Protein AF-N1UY60-F1 (afdb_monomer)

Nearest PDB structures (foldseek):
  3mgk-assembly1_A  TM=9.074E-01  e=1.948E-15  Clostridium acetobutylicum
  7lav-assembly1_A  TM=8.686E-01  e=1.386E-15  Pseudomonas protegens Pf-5
  7l9q-assembly1_B  TM=8.795E-01  e=3.847E-15  Pseudomonas protegens Pf-5
  3noq-assembly1_A  TM=9.011E-01  e=1.339E-14  Pseudomonas fluorescens
  7la0-assembly1_B  TM=7.320E-01  e=3.245E-15  Pseudomonas protegens Pf-5

Radius of gyration: 32.82 Å; Cα contacts (8 Å, |Δi|>4): 554; chains: 1; bounding box: 86×112×83 Å

Mean predicted aligned error: 18.81 Å

pLDDT: mean 73.3, std 27.6, range [24.67, 98.69]

Secondary structure (DSSP, 8-state):
-EEE--TTB-THHHHHHHHHHHHHHHTT-----EEEESS-EEEEBTTS-EEEEEEETTTS---SEEEE---GGGGSSPPPHHHHHHHHHHHHH-SEEEEETTHHHHHHHTTTTTTSEE---HHHHHHHHHH-TTSEE-TT-SEEEETTEEEE--TTHHHHHHHHHHHHHH-HHHHHHHHHHTT--S---TTS-SS-HHHHSPPPSSHHHHHHHHHHHH-TTS---HHHHHHHTTS-HHHHHHHHHHHHSS-HHHHHHHHHHHHHHHHHHTT--HHHHHHHTT--SHHHHHHH-GGGGSS--------PPPPPPPPP----------------------------------------------------------------SSSSHHHHHHHHHHSSSSSSS----------

Organism: NCBI:txid1246476

Solvent-accessible surface area (backbone atoms only — not comparable to full-atom values): 24589 Å² total; per-residue (Å²): 59,31,38,43,46,48,71,42,23,40,59,44,28,50,52,38,25,48,50,51,46,50,46,40,35,77,72,73,42,97,62,59,79,40,50,28,18,66,79,29,44,71,31,43,25,64,84,74,50,71,49,70,74,24,36,24,52,89,73,59,70,87,34,59,31,36,33,30,36,14,31,77,66,50,76,46,96,72,70,61,64,62,56,53,52,40,51,54,58,54,48,71,70,24,69,30,38,33,19,15,11,40,16,36,43,59,40,44,76,71,52,75,34,58,79,30,60,33,20,21,25,60,92,47,25,65,57,49,34,70,76,40,72,53,32,46,59,45,67,41,21,27,40,33,77,42,90,51,38,34,19,12,22,20,50,70,30,18,33,45,50,36,35,52,52,40,23,75,76,64,35,62,67,54,23,44,52,44,21,58,74,70,73,43,76,69,59,72,55,39,80,36,59,76,63,58,57,79,75,75,37,53,77,54,81,49,70,65,53,39,55,52,52,50,51,43,69,74,44,43,44,56,83,72,46,66,62,51,50,14,58,78,64,75,46,53,55,68,57,49,42,50,47,28,41,76,51,44,72,41,47,62,64,62,50,52,51,42,52,18,47,50,46,23,51,52,34,42,72,74,68,43,52,65,56,57,14,13,40,69,11,43,50,63,35,50,68,54,39,37,70,78,37,71,73,75,78,78,79,81,74,82,81,75,72,77,83,72,82,80,82,78,80,85,80,88,77,90,79,86,86,85,84,88,89,82,83,89,88,88,80,88,88,82,90,85,86,86,90,85,89,83,89,81,87,81,82,90,83,83,90,75,89,84,85,86,86,83,84,84,86,90,87,83,84,82,88,83,84,89,82,89,82,90,80,88,81,90,86,86,83,77,77,70,69,66,62,60,65,59,59,63,61,65,68,73,74,76,80,84,85,89,85,90,89,83,91,83,82,84,135

Structure (mmCIF, N/CA/C/O backbone):
data_AF-N1UY60-F1
#
_entry.id   AF-N1UY60-F1
#
loop_
_atom_site.group_PDB
_atom_site.id
_atom_site.type_symbol
_atom_site.label_atom_id
_atom_site.label_alt_id
_atom_site.label_comp_id
_atom_site.label_asym_id
_atom_site.label_entity_id
_atom_site.label_seq_id
_atom_site.pdbx_PDB_ins_code
_atom_site.Cartn_x
_atom_site.Cartn_y
_atom_site.Cartn_z
_atom_site.occupancy
_atom_site.B_iso_or_equiv
_atom_site.auth_seq_id
_atom_site.auth_comp_id
_atom_site.auth_asym_id
_atom_site.auth_atom_id
_atom_site.pdbx_PDB_model_num
ATOM 1 N N . MET A 1 1 ? 11.165 -5.999 -11.778 1.00 94.94 1 MET A N 1
ATOM 2 C CA . MET A 1 1 ? 9.969 -5.299 -11.246 1.00 94.94 1 MET A CA 1
ATOM 3 C C . MET A 1 1 ? 10.269 -3.811 -11.263 1.00 94.94 1 MET A C 1
ATOM 5 O O . MET A 1 1 ? 11.367 -3.455 -10.868 1.00 94.94 1 MET A O 1
ATOM 9 N N . GLY A 1 2 ? 9.358 -2.960 -11.733 1.00 97.06 2 GLY A N 1
ATOM 10 C CA . GLY A 1 2 ? 9.577 -1.511 -11.767 1.00 97.06 2 GLY A CA 1
ATOM 11 C C . GLY A 1 2 ? 8.681 -0.764 -10.786 1.00 97.06 2 GLY A C 1
ATOM 12 O O . GLY A 1 2 ? 7.469 -0.971 -10.798 1.00 97.06 2 GLY A O 1
ATOM 13 N N . PHE A 1 3 ? 9.271 0.108 -9.972 1.00 98.19 3 PHE A N 1
ATOM 14 C CA . PHE A 1 3 ? 8.559 1.059 -9.121 1.00 98.19 3 PHE A CA 1
ATOM 15 C C . PHE A 1 3 ? 8.470 2.396 -9.842 1.00 98.19 3 PHE A C 1
ATOM 17 O O . PHE A 1 3 ? 9.498 3.017 -10.106 1.00 98.19 3 PHE A O 1
ATOM 24 N N . VAL A 1 4 ? 7.255 2.833 -10.161 1.00 98.50 4 VAL A N 1
ATOM 25 C CA . VAL A 1 4 ? 7.025 4.145 -10.761 1.00 98.50 4 VAL A CA 1
ATOM 26 C C . VAL A 1 4 ? 7.094 5.196 -9.663 1.00 98.50 4 VAL A C 1
ATOM 28 O O . VAL A 1 4 ? 6.257 5.221 -8.758 1.00 98.50 4 VAL A O 1
ATOM 31 N N . VAL A 1 5 ? 8.103 6.054 -9.765 1.00 98.31 5 VAL A N 1
ATOM 32 C CA . VAL A 1 5 ? 8.422 7.126 -8.826 1.00 98.31 5 VAL A CA 1
ATOM 33 C C . VAL A 1 5 ? 8.457 8.470 -9.543 1.00 98.31 5 VAL A C 1
ATOM 35 O O . VAL A 1 5 ? 8.678 8.564 -10.747 1.00 98.31 5 VAL A O 1
ATOM 38 N N . PHE A 1 6 ? 8.214 9.528 -8.787 1.00 97.62 6 PHE A N 1
ATOM 39 C CA . PHE A 1 6 ? 8.065 10.891 -9.284 1.00 97.62 6 PHE A CA 1
ATOM 40 C C . PHE A 1 6 ? 8.261 11.859 -8.11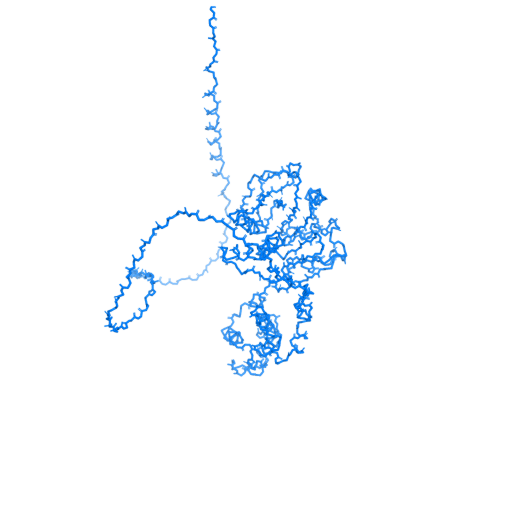5 1.00 97.62 6 PHE A C 1
ATOM 42 O O . PHE A 1 6 ? 8.152 11.450 -6.956 1.00 97.62 6 PHE A O 1
ATOM 49 N N . ASP A 1 7 ? 8.532 13.136 -8.381 1.00 96.50 7 ASP A N 1
ATOM 50 C CA . ASP A 1 7 ? 8.781 14.109 -7.305 1.00 96.50 7 ASP A CA 1
ATOM 51 C C . ASP A 1 7 ? 7.633 14.137 -6.303 1.00 96.50 7 ASP A C 1
ATOM 53 O O . ASP A 1 7 ? 6.489 14.040 -6.702 1.00 96.50 7 ASP A O 1
ATOM 57 N N . GLY A 1 8 ? 7.891 14.211 -5.004 1.00 95.31 8 GLY A N 1
ATOM 58 C CA . GLY A 1 8 ? 6.886 14.099 -3.947 1.00 95.31 8 GLY A CA 1
ATOM 59 C C . GLY A 1 8 ? 6.384 12.677 -3.666 1.00 95.31 8 GLY A C 1
ATOM 60 O O . GLY A 1 8 ? 5.436 12.536 -2.893 1.00 95.31 8 GLY A O 1
ATOM 61 N N . VAL A 1 9 ? 6.975 11.630 -4.259 1.00 97.56 9 VAL A N 1
ATOM 62 C CA . VAL A 1 9 ? 6.662 10.229 -3.917 1.00 97.56 9 VAL A CA 1
ATOM 63 C C . VAL A 1 9 ? 6.872 9.963 -2.424 1.00 97.56 9 VAL A C 1
ATOM 65 O O . VAL A 1 9 ? 7.797 10.488 -1.797 1.00 97.56 9 VAL A O 1
ATOM 68 N N . THR A 1 10 ? 6.014 9.129 -1.842 1.00 96.69 10 THR A N 1
ATOM 69 C CA . THR A 1 10 ? 6.166 8.649 -0.467 1.00 96.69 10 THR A CA 1
ATOM 70 C C . THR A 1 10 ? 7.286 7.614 -0.423 1.00 96.69 10 THR A C 1
ATOM 72 O O . THR A 1 10 ? 7.148 6.529 -0.977 1.00 96.69 10 THR A O 1
ATOM 75 N N . MET A 1 11 ? 8.397 7.930 0.252 1.00 96.56 11 MET A N 1
ATOM 76 C CA . MET A 1 11 ? 9.599 7.078 0.282 1.00 96.56 11 MET A CA 1
ATOM 77 C C . MET A 1 11 ? 9.295 5.632 0.696 1.00 96.56 11 MET A C 1
ATOM 79 O O . MET A 1 11 ? 9.779 4.694 0.069 1.00 96.56 11 MET A O 1
ATOM 83 N N . LEU A 1 12 ? 8.462 5.444 1.723 1.00 96.12 12 LEU A N 1
ATOM 84 C CA . LEU A 1 12 ? 8.201 4.117 2.279 1.00 96.12 12 LEU A CA 1
ATOM 85 C C . LEU A 1 12 ? 7.362 3.220 1.353 1.00 96.12 12 LEU A C 1
ATOM 87 O O . LEU A 1 12 ? 7.516 2.002 1.395 1.00 96.12 12 LEU A O 1
ATOM 91 N N . ASP A 1 13 ? 6.573 3.814 0.450 1.00 96.75 13 ASP A N 1
ATOM 92 C CA . ASP A 1 13 ? 5.859 3.085 -0.609 1.00 96.75 13 ASP A CA 1
ATOM 93 C C . ASP A 1 13 ? 6.814 2.472 -1.645 1.00 96.75 13 ASP A C 1
ATOM 95 O O . ASP A 1 13 ? 6.398 1.639 -2.449 1.00 96.75 13 ASP A O 1
ATOM 99 N N . VAL A 1 14 ? 8.078 2.905 -1.651 1.00 97.00 14 VAL A N 1
ATOM 100 C CA . VAL A 1 14 ? 9.142 2.413 -2.531 1.00 97.00 14 VAL A CA 1
ATOM 101 C C . VAL A 1 14 ? 10.104 1.537 -1.736 1.00 97.00 14 VAL A C 1
ATOM 103 O O . VAL A 1 14 ? 10.318 0.375 -2.074 1.00 97.00 14 VAL A O 1
ATOM 106 N N . SER A 1 15 ? 10.673 2.077 -0.656 1.00 96.50 15 SER A N 1
ATOM 107 C CA . SER A 1 15 ? 11.747 1.420 0.090 1.00 96.50 15 SER A CA 1
ATOM 108 C C . SER A 1 15 ? 11.270 0.196 0.865 1.00 96.50 15 SER A C 1
ATOM 110 O O . SER A 1 15 ? 12.015 -0.769 0.960 1.00 96.50 15 SER A O 1
ATOM 112 N N . GLY A 1 16 ? 10.036 0.199 1.382 1.00 95.81 16 GLY A N 1
ATOM 113 C CA . GLY A 1 16 ? 9.466 -0.953 2.087 1.00 95.81 16 GLY A CA 1
ATOM 114 C C . GLY A 1 16 ? 9.363 -2.189 1.184 1.00 95.81 16 GLY A C 1
ATOM 115 O O . GLY A 1 16 ? 10.004 -3.201 1.469 1.00 95.81 16 GLY A O 1
ATOM 116 N N . PRO A 1 17 ? 8.618 -2.116 0.065 1.00 96.25 17 PRO A N 1
ATOM 117 C CA . PRO A 1 17 ? 8.619 -3.173 -0.943 1.00 96.25 17 PRO A CA 1
ATOM 118 C C . PRO A 1 17 ? 10.019 -3.505 -1.474 1.00 96.25 17 PRO A C 1
ATOM 120 O O . PRO A 1 17 ? 10.339 -4.675 -1.659 1.00 96.25 17 PRO A O 1
ATOM 123 N N . GLY A 1 18 ? 10.851 -2.487 -1.720 1.00 96.62 18 GLY A N 1
ATOM 124 C CA . GLY A 1 18 ? 12.211 -2.663 -2.229 1.00 96.62 18 GLY A CA 1
ATOM 125 C C . GLY A 1 18 ? 13.071 -3.542 -1.322 1.00 96.62 18 GLY A C 1
ATOM 126 O O . GLY A 1 18 ? 13.758 -4.431 -1.819 1.00 96.62 18 GLY A O 1
ATOM 127 N N . GLU A 1 19 ? 12.969 -3.358 -0.006 1.00 97.06 19 GLU A N 1
ATOM 128 C CA . GLU A 1 19 ? 13.699 -4.159 0.975 1.00 97.06 19 GLU A CA 1
ATOM 129 C C . GLU A 1 19 ? 13.220 -5.621 0.996 1.00 97.06 19 GLU A C 1
ATOM 131 O O . GLU A 1 19 ? 14.035 -6.539 1.017 1.00 97.06 19 GLU A O 1
ATOM 136 N N . VAL A 1 20 ? 11.911 -5.872 0.874 1.00 97.12 20 VAL A N 1
ATOM 137 C CA . VAL A 1 20 ? 11.375 -7.243 0.743 1.00 97.12 20 VAL A CA 1
ATOM 138 C C . VAL A 1 20 ? 11.960 -7.956 -0.478 1.00 97.12 20 VAL A C 1
ATOM 140 O O . VAL A 1 20 ? 12.365 -9.116 -0.394 1.00 97.12 20 VAL A O 1
ATOM 143 N N . LEU A 1 21 ? 12.028 -7.263 -1.617 1.00 97.12 21 LEU A N 1
ATOM 144 C CA . LEU A 1 21 ? 12.599 -7.829 -2.839 1.00 97.12 21 LEU A CA 1
ATOM 145 C C . LEU A 1 21 ? 14.109 -8.039 -2.714 1.00 97.12 21 LEU A C 1
ATOM 147 O O . LEU A 1 21 ? 14.617 -9.034 -3.224 1.00 97.12 21 LEU A O 1
ATOM 151 N N . HIS A 1 22 ? 14.822 -7.146 -2.025 1.00 96.31 22 HIS A N 1
ATOM 152 C CA . HIS A 1 22 ? 16.244 -7.324 -1.740 1.00 96.31 22 HIS A CA 1
ATOM 153 C C . HIS A 1 22 ? 16.497 -8.605 -0.934 1.00 96.31 22 HIS A C 1
ATOM 155 O O . HIS A 1 22 ? 17.336 -9.415 -1.324 1.00 96.31 22 HIS A O 1
ATOM 161 N N . GLN A 1 23 ? 15.712 -8.851 0.116 1.00 97.31 23 GLN A N 1
ATOM 162 C CA . GLN A 1 23 ? 15.804 -10.090 0.892 1.00 97.31 23 GLN A CA 1
ATOM 163 C C . GLN A 1 23 ? 15.478 -11.336 0.060 1.00 97.31 23 GLN A C 1
ATOM 165 O O . GLN A 1 23 ? 16.134 -12.366 0.201 1.00 97.31 23 GLN A O 1
ATOM 170 N N . ALA A 1 24 ? 14.514 -11.249 -0.862 1.00 96.44 24 ALA A N 1
ATOM 171 C CA . ALA A 1 24 ? 14.245 -12.340 -1.795 1.00 96.44 24 ALA A CA 1
ATOM 172 C C . ALA A 1 24 ? 15.456 -12.643 -2.699 1.00 96.44 24 ALA A C 1
ATOM 174 O O . ALA A 1 24 ? 15.754 -13.814 -2.937 1.00 96.44 24 ALA A O 1
ATOM 175 N N . VAL A 1 25 ? 16.191 -11.616 -3.145 1.00 96.50 25 VAL A N 1
ATOM 176 C CA . VAL A 1 25 ? 17.450 -11.792 -3.893 1.00 96.50 25 VAL A CA 1
ATOM 177 C C . VAL A 1 25 ? 18.516 -12.475 -3.042 1.00 96.50 25 VAL A C 1
ATOM 179 O O . VAL A 1 25 ? 19.152 -13.418 -3.510 1.00 96.50 25 VAL A O 1
ATOM 182 N N . LEU A 1 26 ? 18.688 -12.057 -1.785 1.00 94.94 26 LEU A N 1
ATOM 183 C CA . LEU A 1 26 ? 19.628 -12.702 -0.859 1.00 94.94 26 LEU A CA 1
ATOM 184 C C . LEU A 1 26 ? 19.266 -14.172 -0.587 1.00 94.94 26 LEU A C 1
ATOM 186 O O . LEU A 1 26 ? 20.154 -15.000 -0.399 1.00 94.94 26 LEU A O 1
ATOM 190 N N . ALA A 1 27 ? 17.977 -14.512 -0.640 1.00 92.94 27 ALA A N 1
ATOM 191 C CA . ALA A 1 27 ? 17.474 -15.882 -0.548 1.00 92.94 27 ALA A CA 1
ATOM 192 C C . ALA A 1 27 ? 17.614 -16.697 -1.856 1.00 92.94 27 ALA A C 1
ATOM 194 O O . ALA A 1 27 ? 17.165 -17.842 -1.909 1.00 92.94 27 ALA A O 1
ATOM 195 N N . GLY A 1 28 ? 18.237 -16.140 -2.902 1.00 94.56 28 GLY A N 1
ATOM 196 C CA . GLY A 1 28 ? 18.526 -16.830 -4.163 1.00 94.56 28 GLY A CA 1
ATOM 197 C C . GLY A 1 28 ? 17.453 -16.688 -5.247 1.00 94.56 28 GLY A C 1
ATOM 198 O O . GLY A 1 28 ? 17.522 -17.393 -6.255 1.00 94.56 28 GLY A O 1
ATOM 199 N N . HIS A 1 29 ? 16.476 -15.792 -5.077 1.00 95.25 29 HIS A N 1
ATOM 200 C CA . HIS A 1 29 ? 15.403 -15.573 -6.054 1.00 95.25 29 HIS A CA 1
ATOM 201 C C . HIS A 1 29 ? 15.709 -14.419 -7.011 1.00 95.25 29 HIS A C 1
ATOM 203 O O . HIS A 1 29 ? 16.374 -13.442 -6.670 1.00 95.25 29 HIS A O 1
ATOM 209 N N . LEU A 1 30 ? 15.202 -14.508 -8.240 1.00 91.81 30 LEU A N 1
ATOM 210 C CA . LEU A 1 30 ? 15.500 -13.535 -9.291 1.00 91.81 30 LEU A CA 1
ATOM 211 C C . LEU A 1 30 ? 14.532 -12.346 -9.255 1.00 91.81 30 LEU A C 1
ATOM 213 O O . LEU A 1 30 ? 13.544 -12.306 -9.987 1.00 91.81 30 LEU A O 1
ATOM 217 N N . TYR A 1 31 ? 14.868 -11.333 -8.454 1.00 94.50 31 TYR A N 1
ATOM 218 C CA . TYR A 1 31 ? 14.261 -10.006 -8.542 1.00 94.50 31 TYR A CA 1
ATOM 219 C C . TYR A 1 31 ? 15.275 -8.956 -8.997 1.00 94.50 31 TYR A C 1
ATOM 221 O O . TYR A 1 31 ? 16.346 -8.800 -8.424 1.00 94.50 31 TYR A O 1
ATOM 229 N N . ALA A 1 32 ? 14.887 -8.174 -10.004 1.00 93.00 32 ALA A N 1
ATOM 230 C CA . ALA A 1 32 ? 15.588 -6.962 -10.420 1.00 93.00 32 ALA A CA 1
ATOM 231 C C . ALA A 1 32 ? 14.654 -5.759 -10.202 1.00 93.00 32 ALA A C 1
ATOM 233 O O . ALA A 1 32 ? 13.855 -5.439 -11.096 1.00 93.00 32 ALA A O 1
ATOM 234 N N . PRO A 1 33 ? 14.621 -5.168 -8.992 1.00 93.12 33 PRO A N 1
ATOM 235 C CA . PRO A 1 33 ? 13.866 -3.948 -8.744 1.00 93.12 33 PRO A CA 1
ATOM 236 C C . PRO A 1 33 ? 14.535 -2.767 -9.459 1.00 93.12 33 PRO A C 1
ATOM 238 O O . PRO A 1 33 ? 15.736 -2.552 -9.328 1.00 93.12 33 PRO A O 1
ATOM 241 N N . VAL A 1 34 ? 13.752 -1.997 -10.210 1.00 96.19 34 VAL A N 1
ATOM 242 C CA . VAL A 1 34 ? 14.201 -0.786 -10.910 1.00 96.19 34 VAL A CA 1
ATOM 243 C C . VAL A 1 34 ? 13.304 0.372 -10.497 1.00 96.19 34 VAL A C 1
ATOM 245 O O . VAL A 1 34 ? 12.082 0.227 -10.451 1.00 96.19 34 VAL A O 1
ATOM 248 N N . LEU A 1 35 ? 13.899 1.525 -10.197 1.00 98.06 35 LEU A N 1
ATOM 249 C CA . LEU A 1 35 ? 13.156 2.765 -9.993 1.00 98.06 35 LEU A CA 1
ATOM 250 C C . LEU A 1 35 ? 12.964 3.436 -11.346 1.00 98.06 35 LEU A C 1
ATOM 252 O O . LEU A 1 35 ? 13.945 3.755 -12.016 1.00 98.06 35 LEU A O 1
ATOM 256 N N . VAL A 1 36 ? 11.715 3.643 -11.741 1.00 98.38 36 VAL A N 1
ATOM 257 C CA . VAL A 1 36 ? 11.358 4.228 -13.030 1.00 98.38 36 VAL A CA 1
ATOM 258 C C . VAL A 1 36 ? 10.668 5.556 -12.787 1.00 98.38 36 VAL A C 1
ATOM 260 O O . VAL A 1 36 ? 9.682 5.610 -12.059 1.00 98.38 36 VAL A O 1
ATOM 263 N N . SER A 1 37 ? 11.164 6.623 -13.394 1.00 98.00 37 SER A N 1
ATOM 264 C CA . SER A 1 37 ? 10.501 7.927 -13.386 1.00 98.00 37 SER A CA 1
ATOM 265 C C . SER A 1 37 ? 10.220 8.375 -14.818 1.00 98.00 37 SER A C 1
ATOM 267 O O . SER A 1 37 ? 10.806 7.818 -15.752 1.00 98.00 37 SER A O 1
ATOM 269 N N . PRO A 1 38 ? 9.336 9.365 -15.036 1.00 96.81 38 PRO A N 1
ATOM 270 C CA . PRO A 1 38 ? 9.019 9.806 -16.390 1.00 96.81 38 PRO A CA 1
ATOM 271 C C . PRO A 1 38 ? 10.254 10.183 -17.221 1.00 96.81 38 PRO A C 1
ATOM 273 O O . PRO A 1 38 ? 10.368 9.779 -18.376 1.00 96.81 38 PRO A O 1
ATOM 276 N N . ARG A 1 39 ? 11.222 10.878 -16.607 1.00 95.38 39 ARG A N 1
ATOM 277 C CA . ARG A 1 39 ? 12.416 11.420 -17.285 1.00 95.38 39 ARG A CA 1
ATOM 278 C C . ARG A 1 39 ? 13.750 10.826 -16.823 1.00 95.38 39 ARG A C 1
ATOM 280 O O . ARG A 1 39 ? 14.793 11.215 -17.340 1.00 95.38 39 ARG A O 1
ATOM 287 N N . GLY A 1 40 ? 13.743 9.900 -15.867 1.00 96.38 40 GLY A N 1
ATOM 288 C CA . GLY A 1 40 ? 14.959 9.399 -15.228 1.00 96.38 40 GLY A CA 1
ATOM 289 C C . GLY A 1 40 ? 15.610 10.432 -14.299 1.00 96.38 40 GLY A C 1
ATOM 290 O O . GLY A 1 40 ? 15.061 11.498 -14.023 1.00 96.38 40 GLY A O 1
ATOM 291 N N . GLY A 1 41 ? 16.801 10.114 -13.791 1.00 96.69 41 GLY A N 1
ATOM 292 C CA . GLY A 1 41 ? 17.567 11.013 -12.926 1.00 96.69 41 GLY A CA 1
ATOM 293 C C . GLY A 1 41 ? 17.124 10.970 -11.463 1.00 96.69 41 GLY A C 1
ATOM 294 O O . GLY A 1 41 ? 16.792 9.907 -10.937 1.00 96.69 41 GLY A O 1
ATOM 295 N N . ASN A 1 42 ? 17.180 12.110 -10.778 1.00 97.81 42 ASN A N 1
ATOM 296 C CA . ASN A 1 42 ? 16.900 12.188 -9.345 1.00 97.81 42 ASN A CA 1
ATOM 297 C C . ASN A 1 42 ? 15.439 12.555 -9.091 1.00 97.81 42 ASN A C 1
ATOM 299 O O . ASN A 1 42 ? 14.911 13.453 -9.734 1.00 97.81 42 ASN A O 1
ATOM 303 N N . VAL A 1 43 ? 14.832 11.901 -8.105 1.00 97.75 43 VAL A N 1
ATOM 304 C CA . VAL A 1 43 ? 13.461 12.158 -7.660 1.00 97.75 43 VAL A CA 1
ATOM 305 C C . VAL A 1 43 ? 13.481 12.592 -6.199 1.00 97.75 43 VAL A C 1
ATOM 307 O O . VAL A 1 43 ? 13.988 11.868 -5.338 1.00 97.75 43 VAL A O 1
ATOM 310 N N . ALA A 1 44 ? 12.923 13.764 -5.905 1.00 97.56 44 ALA A N 1
ATOM 311 C CA . ALA A 1 44 ? 12.764 14.232 -4.532 1.00 97.56 44 ALA A CA 1
ATOM 312 C C . ALA A 1 44 ? 11.543 13.559 -3.892 1.00 97.56 44 ALA A C 1
ATOM 314 O O . ALA A 1 44 ? 10.456 13.580 -4.457 1.00 97.56 44 ALA A O 1
ATOM 315 N N . THR A 1 45 ? 11.674 12.966 -2.708 1.00 97.44 45 THR A N 1
ATOM 316 C CA . THR A 1 45 ? 10.536 12.378 -1.985 1.00 97.44 45 THR A CA 1
ATOM 317 C C . THR A 1 45 ? 9.804 13.430 -1.156 1.00 97.44 45 THR A C 1
ATOM 319 O O . THR A 1 45 ? 10.340 14.497 -0.849 1.00 97.44 45 THR A O 1
ATOM 322 N N . SER A 1 46 ? 8.585 13.121 -0.708 1.00 93.56 46 SER A N 1
ATOM 323 C CA . SER A 1 46 ? 7.821 14.005 0.187 1.00 93.56 46 SER A CA 1
ATOM 324 C C . SER A 1 46 ? 8.498 14.257 1.542 1.00 93.56 46 SER A C 1
ATOM 326 O O . SER A 1 46 ? 8.131 15.197 2.240 1.00 93.56 46 SER A O 1
ATOM 328 N N . SER A 1 47 ? 9.466 13.421 1.936 1.00 92.06 47 SER A N 1
ATOM 329 C CA . SER A 1 47 ? 10.238 13.571 3.175 1.00 92.06 47 SER A CA 1
ATOM 330 C C . SER A 1 47 ? 11.570 14.305 2.975 1.00 92.06 47 SER A C 1
ATOM 332 O O . SER A 1 47 ? 12.370 14.362 3.905 1.00 92.06 47 SER A O 1
ATOM 334 N N . GLY A 1 48 ? 11.841 14.820 1.771 1.00 90.81 48 GLY A N 1
ATOM 335 C CA . GLY A 1 48 ? 13.069 15.549 1.437 1.00 90.81 48 GLY A CA 1
ATOM 336 C C . GLY A 1 48 ? 14.292 14.670 1.148 1.00 90.81 48 GLY A C 1
ATOM 337 O O . GLY A 1 48 ? 15.364 15.204 0.875 1.00 90.81 48 GLY A O 1
ATOM 338 N N . LEU A 1 49 ? 14.153 13.339 1.183 1.00 96.75 49 LEU A N 1
ATOM 339 C CA . LEU A 1 49 ? 15.201 12.425 0.716 1.00 96.75 49 LEU A CA 1
ATOM 340 C C . LEU A 1 49 ? 15.189 12.367 -0.814 1.00 96.75 49 LEU A C 1
ATOM 342 O O . LEU A 1 49 ? 14.164 12.614 -1.442 1.00 96.75 49 LEU A O 1
ATOM 346 N N . VAL A 1 50 ? 16.321 12.015 -1.418 1.00 97.75 50 VAL A N 1
ATOM 347 C CA . VAL A 1 50 ? 16.441 11.916 -2.877 1.00 97.75 50 VAL A CA 1
ATOM 348 C C . VAL A 1 50 ? 16.645 10.463 -3.279 1.00 97.75 50 VAL A C 1
ATOM 350 O O . VAL A 1 50 ? 17.584 9.812 -2.825 1.00 97.75 50 VAL A O 1
ATOM 353 N N . LEU A 1 51 ? 15.778 9.976 -4.163 1.00 97.12 51 LEU A N 1
ATOM 354 C CA . LEU A 1 51 ? 15.982 8.738 -4.904 1.00 97.12 51 LEU A CA 1
ATOM 355 C C . LEU A 1 51 ? 16.843 9.062 -6.123 1.00 97.12 51 LEU A C 1
ATOM 357 O O . LEU A 1 51 ? 16.387 9.723 -7.056 1.00 97.12 51 LEU A O 1
ATOM 361 N N . ALA A 1 52 ? 18.105 8.647 -6.087 1.00 96.44 52 ALA A N 1
ATOM 362 C CA . ALA A 1 52 ? 19.055 8.935 -7.152 1.00 96.44 52 ALA A CA 1
ATOM 363 C C . ALA A 1 52 ? 19.026 7.868 -8.255 1.00 96.44 52 ALA A C 1
ATOM 365 O O . ALA A 1 52 ? 18.759 6.697 -7.988 1.00 96.44 52 ALA A O 1
ATOM 366 N N . GLY A 1 53 ? 19.358 8.272 -9.483 1.00 94.25 53 GLY A N 1
ATOM 367 C CA . GLY A 1 53 ? 19.621 7.335 -10.583 1.00 94.25 53 GLY A CA 1
ATOM 368 C C . GLY A 1 53 ? 18.403 6.536 -11.054 1.00 94.25 53 GLY A C 1
ATOM 369 O O . GLY A 1 53 ? 18.541 5.379 -11.444 1.00 94.25 53 GLY A O 1
ATOM 370 N N . THR A 1 54 ? 17.210 7.128 -11.016 1.00 97.88 54 THR A N 1
ATOM 371 C CA . THR A 1 54 ? 16.016 6.511 -11.603 1.00 97.88 54 THR A CA 1
ATOM 372 C C . THR A 1 54 ? 16.180 6.362 -13.117 1.00 97.88 54 THR A C 1
ATOM 374 O O . THR A 1 54 ? 16.789 7.202 -13.785 1.00 97.88 54 THR A O 1
ATOM 377 N N . THR A 1 55 ? 15.648 5.274 -13.662 1.00 97.94 55 THR A N 1
ATOM 378 C CA . THR A 1 55 ? 15.627 5.002 -15.102 1.00 97.94 55 THR A CA 1
ATOM 379 C C . THR A 1 55 ? 14.455 5.745 -15.735 1.00 97.94 55 THR A C 1
ATOM 381 O O . THR A 1 55 ? 13.363 5.766 -15.163 1.00 97.94 55 THR A O 1
ATOM 384 N N . ALA A 1 56 ? 14.659 6.366 -16.897 1.00 97.44 56 ALA A N 1
ATOM 385 C CA . ALA A 1 56 ? 13.555 6.973 -17.630 1.00 97.44 56 ALA A CA 1
ATOM 386 C C . ALA A 1 56 ? 12.589 5.890 -18.124 1.00 97.44 56 ALA A C 1
ATOM 388 O O . ALA A 1 56 ? 13.005 4.787 -18.477 1.00 97.44 56 ALA A O 1
ATOM 389 N N . ALA A 1 57 ? 11.294 6.195 -18.182 1.00 94.62 57 ALA A N 1
ATOM 390 C CA . ALA A 1 57 ? 10.277 5.232 -18.602 1.00 94.62 57 ALA A CA 1
ATO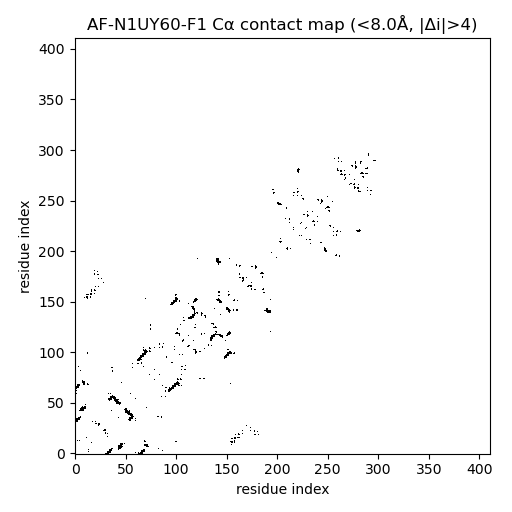M 391 C C . ALA A 1 57 ? 10.545 4.632 -19.993 1.00 94.62 57 ALA A C 1
ATOM 393 O O . ALA A 1 57 ? 10.297 3.446 -20.205 1.00 94.62 57 ALA A O 1
ATOM 394 N N . ALA A 1 58 ? 11.099 5.432 -20.908 1.00 93.69 58 ALA A N 1
ATOM 395 C CA . ALA A 1 58 ? 11.493 4.996 -22.247 1.00 93.69 58 ALA A CA 1
ATOM 396 C C . ALA A 1 58 ? 12.630 3.954 -22.241 1.00 93.69 58 ALA A C 1
ATOM 398 O O . ALA A 1 58 ? 12.681 3.102 -23.125 1.00 93.69 58 ALA A O 1
ATOM 399 N N . ASP A 1 59 ? 13.490 3.981 -21.220 1.00 96.06 59 ASP A N 1
ATOM 400 C CA . ASP A 1 59 ? 14.682 3.134 -21.110 1.00 96.06 59 ASP A CA 1
ATOM 401 C C . ASP A 1 59 ? 14.467 1.920 -20.189 1.00 96.06 59 ASP A C 1
ATOM 403 O O . ASP A 1 59 ? 15.315 1.033 -20.107 1.00 96.06 59 ASP A O 1
ATOM 407 N N . ALA A 1 60 ? 13.330 1.851 -19.488 1.00 92.50 60 ALA A N 1
ATOM 408 C CA . ALA A 1 60 ? 13.053 0.823 -18.481 1.00 92.50 60 ALA A CA 1
ATOM 409 C C . ALA A 1 60 ? 12.868 -0.594 -19.062 1.00 92.50 60 ALA A C 1
ATOM 411 O O . ALA A 1 60 ? 12.881 -1.576 -18.315 1.00 92.50 60 ALA A O 1
ATOM 412 N N . GLY A 1 61 ? 12.686 -0.713 -20.381 1.00 90.81 61 GLY A N 1
ATOM 413 C CA . GLY A 1 61 ? 12.436 -1.983 -21.057 1.00 90.81 61 GLY A CA 1
ATOM 414 C C . GLY A 1 61 ? 11.135 -2.659 -20.604 1.00 90.81 61 GLY A C 1
ATOM 415 O O . GLY A 1 61 ? 10.200 -2.023 -20.113 1.00 90.81 61 GLY A O 1
ATOM 416 N N . ARG A 1 62 ? 11.046 -3.982 -20.792 1.00 91.75 62 ARG A N 1
ATOM 417 C CA . ARG A 1 62 ? 9.864 -4.757 -20.391 1.00 91.75 62 ARG A CA 1
ATOM 418 C C . ARG A 1 62 ? 9.914 -5.081 -18.898 1.00 91.75 62 ARG A C 1
ATOM 420 O O . ARG A 1 62 ? 10.851 -5.717 -18.426 1.00 91.75 62 ARG A O 1
ATOM 427 N N . LEU A 1 63 ? 8.852 -4.727 -18.176 1.00 96.31 63 LEU A N 1
ATOM 428 C CA . LEU A 1 63 ? 8.703 -5.002 -16.747 1.00 96.31 63 LEU A CA 1
ATOM 429 C C . LEU A 1 63 ? 7.633 -6.070 -16.510 1.00 96.31 63 LEU A C 1
ATOM 431 O O . LEU A 1 63 ? 6.486 -5.890 -16.901 1.00 96.31 63 LEU A O 1
ATOM 435 N N . ASP A 1 64 ? 7.950 -7.153 -15.798 1.00 96.25 64 ASP A N 1
ATOM 436 C CA . ASP A 1 64 ? 6.935 -8.167 -15.460 1.00 96.25 64 ASP A CA 1
ATOM 437 C C . ASP A 1 64 ? 5.917 -7.676 -14.428 1.00 96.25 64 ASP A C 1
ATOM 439 O O . ASP A 1 64 ? 4.768 -8.119 -14.397 1.00 96.25 64 ASP A O 1
ATOM 443 N N . THR A 1 65 ? 6.324 -6.772 -13.543 1.00 97.69 65 THR A N 1
ATOM 444 C CA . THR A 1 65 ? 5.433 -6.144 -12.567 1.00 97.69 65 THR A CA 1
ATOM 445 C C . THR A 1 65 ? 5.765 -4.669 -12.462 1.00 97.69 65 THR A C 1
ATOM 447 O O . THR A 1 65 ? 6.934 -4.319 -12.290 1.00 97.69 65 THR A O 1
ATOM 450 N N . VAL A 1 66 ? 4.735 -3.837 -12.584 1.00 98.56 66 VAL A N 1
ATOM 451 C CA . VAL A 1 66 ? 4.792 -2.380 -12.424 1.00 98.56 66 VAL A CA 1
ATOM 452 C C . VAL A 1 66 ? 4.077 -2.029 -11.132 1.00 98.56 66 VAL A C 1
ATOM 454 O O . VAL A 1 66 ? 2.945 -2.461 -10.943 1.00 98.56 66 VAL A O 1
ATOM 457 N N . VAL A 1 67 ? 4.718 -1.264 -10.256 1.00 98.50 67 VAL A N 1
ATOM 458 C CA . VAL A 1 67 ? 4.150 -0.805 -8.986 1.00 98.50 67 VAL A CA 1
ATOM 459 C C . VAL A 1 67 ? 4.096 0.716 -9.006 1.00 98.50 67 VAL A C 1
ATOM 461 O O . VAL A 1 67 ? 5.135 1.361 -9.089 1.00 98.50 67 VAL A O 1
ATOM 464 N N . VAL A 1 68 ? 2.902 1.298 -8.936 1.00 98.62 68 VAL A N 1
ATOM 465 C CA . VAL A 1 68 ? 2.721 2.752 -8.844 1.00 98.62 68 VAL A CA 1
ATOM 466 C C . VAL A 1 68 ? 2.730 3.167 -7.378 1.00 98.62 68 VAL A C 1
ATOM 468 O O . VAL A 1 68 ? 1.833 2.790 -6.617 1.00 98.62 68 VAL A O 1
ATOM 471 N N . SER A 1 69 ? 3.747 3.924 -6.975 1.00 98.25 69 SER A N 1
ATOM 472 C CA . SER A 1 69 ? 3.885 4.418 -5.604 1.00 98.25 69 SER A CA 1
ATOM 473 C C . SER A 1 69 ? 2.958 5.604 -5.328 1.00 98.25 69 SER A C 1
ATOM 475 O O . SER A 1 69 ? 2.522 6.300 -6.246 1.00 98.25 69 SER A O 1
ATOM 477 N N . GLY A 1 70 ? 2.630 5.835 -4.057 1.00 97.19 70 GLY A N 1
ATOM 478 C CA . GLY A 1 70 ? 1.755 6.921 -3.646 1.00 97.19 70 GLY A CA 1
ATOM 479 C C . GLY A 1 70 ? 2.464 8.252 -3.417 1.00 97.19 70 GLY A C 1
ATOM 480 O O . GLY A 1 70 ? 3.677 8.341 -3.223 1.00 97.19 70 GLY A O 1
ATOM 481 N N . ALA A 1 71 ? 1.657 9.306 -3.382 1.00 95.19 71 ALA A N 1
ATOM 482 C CA . ALA A 1 71 ? 2.007 10.638 -2.899 1.00 95.19 71 ALA A CA 1
ATOM 483 C C . ALA A 1 71 ? 0.756 11.411 -2.480 1.00 95.19 71 ALA A C 1
ATOM 485 O O . ALA A 1 71 ? -0.343 11.135 -2.963 1.00 95.19 71 ALA A O 1
ATOM 486 N N . GLY A 1 72 ? 0.928 12.431 -1.637 1.00 88.38 72 GLY A N 1
ATOM 487 C CA . GLY A 1 72 ? -0.182 13.285 -1.200 1.00 88.38 72 GLY A CA 1
ATOM 488 C C . GLY A 1 72 ? -0.938 13.928 -2.370 1.00 88.38 72 GLY A C 1
ATOM 489 O O . GLY A 1 72 ? -2.164 13.831 -2.437 1.00 88.38 72 GLY A O 1
ATOM 490 N N . ARG A 1 73 ? -0.203 14.482 -3.345 1.00 90.94 73 ARG A N 1
ATOM 491 C CA . ARG A 1 73 ? -0.791 15.189 -4.496 1.00 90.94 73 ARG A CA 1
ATOM 492 C C . ARG A 1 73 ? -1.627 14.312 -5.429 1.00 90.94 73 ARG A C 1
ATOM 494 O O . ARG A 1 73 ? -2.446 14.829 -6.167 1.00 90.94 73 ARG A O 1
ATOM 501 N N . LEU A 1 74 ? -1.464 12.983 -5.401 1.00 95.44 74 LEU A N 1
ATOM 502 C CA . LEU A 1 74 ? -2.252 12.088 -6.266 1.00 95.44 74 LEU A CA 1
ATOM 503 C C . LEU A 1 74 ? -3.744 12.054 -5.901 1.00 95.44 74 LEU A C 1
ATOM 505 O O . LEU A 1 74 ? -4.536 11.403 -6.572 1.00 95.44 74 LEU A O 1
ATOM 509 N N . THR A 1 75 ? -4.125 12.714 -4.811 1.00 90.38 75 THR A N 1
ATOM 510 C CA . THR A 1 75 ? -5.518 12.839 -4.375 1.00 90.38 75 THR A CA 1
ATOM 511 C C . THR A 1 75 ? -6.186 14.109 -4.901 1.00 90.38 75 THR A C 1
ATOM 513 O O . THR A 1 75 ? -7.399 14.263 -4.749 1.00 90.38 75 THR A O 1
ATOM 516 N N . GLU A 1 76 ? -5.418 14.997 -5.538 1.00 89.56 76 GLU A N 1
ATOM 517 C CA . GLU A 1 76 ? -5.896 16.245 -6.130 1.00 89.56 76 GLU A CA 1
ATOM 518 C C . GLU A 1 76 ? -6.579 15.994 -7.487 1.00 89.56 76 GLU A C 1
ATOM 520 O O . GLU A 1 76 ? -6.233 15.022 -8.166 1.00 89.56 76 GLU A O 1
ATOM 525 N N . PRO A 1 77 ? -7.562 16.827 -7.896 1.00 82.62 77 PRO A N 1
ATOM 526 C CA . PRO A 1 77 ? -8.327 16.654 -9.137 1.00 82.62 77 PRO A CA 1
ATOM 527 C C . PRO A 1 77 ? -7.481 16.551 -10.407 1.00 82.62 77 PRO A C 1
ATOM 529 O O . PRO A 1 77 ? -7.834 15.803 -11.309 1.00 82.62 77 PRO A O 1
ATOM 532 N N . GLU A 1 78 ? -6.364 17.257 -10.483 1.00 90.31 78 GLU A N 1
ATOM 533 C CA . GLU A 1 78 ? -5.506 17.253 -11.663 1.00 90.31 78 GLU A CA 1
ATOM 534 C C . GLU A 1 78 ? -4.297 16.357 -11.402 1.00 90.31 78 GLU A C 1
ATOM 536 O O . GLU A 1 78 ? -3.526 16.577 -10.468 1.00 90.31 78 GLU A O 1
ATOM 541 N N . LEU A 1 79 ? -4.163 15.307 -12.212 1.00 93.75 79 LEU A N 1
ATOM 542 C CA . LEU A 1 79 ? -2.991 14.440 -12.201 1.00 93.75 79 LEU A CA 1
ATOM 543 C C . LEU A 1 79 ? -2.065 14.834 -13.348 1.00 93.75 79 LEU A C 1
ATOM 545 O O . LEU A 1 79 ? -2.516 15.243 -14.410 1.00 93.75 79 LEU A O 1
ATOM 549 N N . ASP A 1 80 ? -0.765 14.687 -13.118 1.00 94.88 80 ASP A N 1
ATOM 550 C CA . ASP A 1 80 ? 0.266 14.987 -14.107 1.00 94.88 80 ASP A CA 1
ATOM 551 C C . ASP A 1 80 ? 0.147 14.058 -15.329 1.00 94.88 80 ASP A C 1
ATOM 553 O O . ASP A 1 80 ? 0.289 12.834 -15.216 1.00 94.88 80 ASP A O 1
ATOM 557 N N . ASP A 1 81 ? -0.089 14.648 -16.501 1.00 96.50 81 ASP A N 1
ATOM 558 C CA . ASP A 1 81 ? -0.216 13.943 -17.776 1.00 96.50 81 ASP A CA 1
ATOM 559 C C . ASP A 1 81 ? 1.023 13.109 -18.109 1.00 96.50 81 ASP A C 1
ATOM 561 O O . ASP A 1 81 ? 0.909 12.019 -18.678 1.00 96.50 81 ASP A O 1
ATOM 565 N N . GLU A 1 82 ? 2.213 13.578 -17.727 1.00 96.44 82 GLU A N 1
ATOM 566 C CA . GLU A 1 82 ? 3.454 12.857 -17.989 1.00 96.44 82 GLU A CA 1
ATOM 567 C C . GLU A 1 82 ? 3.540 11.578 -17.145 1.00 96.44 82 GLU A C 1
ATOM 569 O O . GLU A 1 82 ? 3.941 10.513 -17.634 1.00 96.44 82 GLU A O 1
ATOM 574 N N . LEU A 1 83 ? 3.086 11.647 -15.891 1.00 97.81 83 LEU A N 1
ATOM 575 C CA . LEU A 1 83 ? 2.959 10.482 -15.022 1.00 97.81 83 LEU A CA 1
ATOM 576 C C . LEU A 1 83 ? 1.906 9.503 -15.558 1.00 97.81 83 LEU A C 1
ATOM 578 O O . LEU A 1 83 ? 2.161 8.297 -15.613 1.00 97.81 83 LEU A O 1
ATOM 582 N N . LEU A 1 84 ? 0.742 10.001 -15.980 1.00 98.31 84 LEU A N 1
ATOM 583 C CA . LEU A 1 84 ? -0.319 9.173 -16.560 1.00 98.31 84 LEU A CA 1
ATOM 584 C C . LEU A 1 84 ? 0.164 8.454 -17.826 1.00 98.31 84 LEU A C 1
ATOM 586 O O . LEU A 1 84 ? -0.038 7.244 -17.965 1.00 98.31 84 LEU A O 1
ATOM 590 N N . ALA A 1 85 ? 0.846 9.163 -18.727 1.00 97.44 85 ALA A N 1
ATOM 591 C CA . ALA A 1 85 ? 1.433 8.588 -19.933 1.00 97.44 85 ALA A CA 1
ATOM 592 C C . ALA A 1 85 ? 2.489 7.523 -19.600 1.00 97.44 85 ALA A C 1
ATOM 594 O O . ALA A 1 85 ? 2.457 6.425 -20.163 1.00 97.44 85 ALA A O 1
ATOM 595 N N . THR A 1 86 ? 3.360 7.812 -18.629 1.00 97.75 86 THR A N 1
ATOM 596 C CA . THR A 1 86 ? 4.378 6.880 -18.127 1.00 97.75 86 THR A CA 1
ATOM 597 C C . THR A 1 86 ? 3.745 5.588 -17.618 1.00 97.75 86 THR A C 1
ATOM 599 O O . THR A 1 86 ? 4.101 4.495 -18.064 1.00 97.75 86 THR A O 1
ATOM 602 N N . VAL A 1 87 ? 2.761 5.687 -16.719 1.00 98.25 87 VAL A N 1
ATOM 603 C CA . VAL A 1 87 ? 2.103 4.504 -16.151 1.00 98.25 87 VAL A CA 1
ATOM 604 C C . VAL A 1 87 ? 1.327 3.740 -17.216 1.00 98.25 87 VAL A C 1
ATOM 606 O O . VAL A 1 87 ? 1.409 2.514 -17.238 1.00 98.25 87 VAL A O 1
ATOM 609 N N . ARG A 1 88 ? 0.628 4.419 -18.134 1.00 97.88 88 ARG A N 1
ATOM 610 C CA . ARG A 1 88 ? -0.092 3.769 -19.240 1.00 97.88 88 ARG A CA 1
ATOM 611 C C . ARG A 1 88 ? 0.848 2.921 -20.101 1.00 97.88 88 ARG A C 1
ATOM 613 O O . ARG A 1 88 ? 0.530 1.763 -20.376 1.00 97.88 88 ARG A O 1
ATOM 620 N N . ALA A 1 89 ? 2.000 3.471 -20.486 1.00 96.12 89 ALA A N 1
ATOM 621 C CA . ALA A 1 89 ? 2.985 2.777 -21.312 1.00 96.12 89 ALA A CA 1
ATOM 622 C C . ALA A 1 89 ? 3.557 1.539 -20.602 1.00 96.12 89 ALA A C 1
ATOM 624 O O . ALA A 1 89 ? 3.512 0.433 -21.144 1.00 96.12 89 ALA A O 1
ATOM 625 N N . LEU A 1 90 ? 4.025 1.701 -19.361 1.00 97.75 90 LEU A N 1
ATOM 626 C CA . LEU A 1 90 ? 4.622 0.607 -18.590 1.00 97.75 90 LEU A CA 1
ATOM 627 C C . LEU A 1 90 ? 3.591 -0.477 -18.247 1.00 97.75 90 LEU A C 1
ATOM 629 O O . LEU A 1 90 ? 3.875 -1.672 -18.347 1.00 97.75 90 LEU A O 1
ATOM 633 N N . ALA A 1 91 ? 2.373 -0.075 -17.874 1.00 97.06 91 ALA A N 1
ATOM 634 C CA . ALA A 1 91 ? 1.299 -1.000 -17.543 1.00 97.06 91 ALA A CA 1
ATOM 635 C C . ALA A 1 91 ? 0.897 -1.855 -18.750 1.00 97.06 91 ALA A C 1
ATOM 637 O O . ALA A 1 91 ? 0.649 -3.044 -18.570 1.00 97.06 91 ALA A O 1
ATOM 638 N N . GLY A 1 92 ? 0.869 -1.307 -19.969 1.00 94.75 92 GLY A N 1
ATOM 639 C CA . GLY A 1 92 ? 0.463 -2.045 -21.171 1.00 94.75 92 GLY A CA 1
ATOM 640 C C . GLY A 1 92 ? 1.244 -3.349 -21.393 1.00 94.75 92 GLY A C 1
ATOM 641 O O . GLY A 1 92 ? 0.647 -4.373 -21.720 1.00 94.75 92 GLY A O 1
ATOM 642 N N . GLY A 1 93 ? 2.556 -3.346 -21.130 1.00 91.44 93 GLY A N 1
ATOM 643 C CA . GLY A 1 93 ? 3.433 -4.512 -21.313 1.00 91.44 93 GLY A CA 1
ATOM 644 C C . GLY A 1 93 ? 3.578 -5.438 -20.097 1.00 91.44 93 GLY A C 1
ATOM 645 O O . GLY A 1 93 ? 4.165 -6.517 -20.219 1.00 91.44 93 GLY A O 1
ATOM 646 N N . ALA A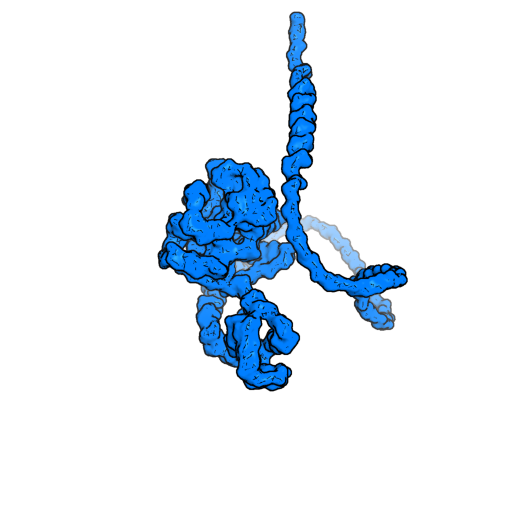 1 94 ? 3.072 -5.038 -18.929 1.00 97.12 94 ALA A N 1
ATOM 647 C CA . ALA A 1 94 ? 3.319 -5.745 -17.676 1.00 97.12 94 ALA A CA 1
ATOM 648 C C . ALA A 1 94 ? 2.403 -6.959 -17.469 1.00 97.12 94 ALA A C 1
ATOM 650 O O . ALA A 1 94 ? 1.219 -6.922 -17.801 1.00 97.12 94 ALA A O 1
ATOM 651 N N . ARG A 1 95 ? 2.924 -8.030 -16.849 1.00 96.44 95 ARG A N 1
ATOM 652 C CA . ARG A 1 95 ? 2.113 -9.195 -16.436 1.00 96.44 95 ARG A CA 1
ATOM 653 C C . ARG A 1 95 ? 1.188 -8.837 -15.274 1.00 96.44 95 ARG A C 1
ATOM 655 O O . ARG A 1 95 ? 0.048 -9.291 -15.236 1.00 96.44 95 ARG A O 1
ATOM 662 N N . ARG A 1 96 ? 1.685 -8.040 -14.325 1.00 97.00 96 ARG A N 1
ATOM 663 C CA . ARG A 1 96 ? 0.942 -7.547 -13.156 1.00 97.00 96 ARG A CA 1
ATOM 664 C C . ARG A 1 96 ? 1.138 -6.044 -13.007 1.00 97.00 96 ARG A C 1
ATOM 666 O O . ARG A 1 96 ? 2.232 -5.534 -13.241 1.00 97.00 96 ARG A O 1
ATOM 673 N N . VAL A 1 97 ? 0.089 -5.349 -12.589 1.00 98.56 97 VAL A N 1
ATOM 674 C CA . VAL A 1 97 ? 0.134 -3.918 -12.277 1.00 98.56 97 VAL A CA 1
ATOM 675 C C . VAL A 1 97 ? -0.355 -3.750 -10.856 1.00 98.56 97 VAL A C 1
ATOM 677 O O . VAL A 1 97 ? -1.435 -4.218 -10.510 1.00 98.56 97 VAL A O 1
ATOM 680 N N . ALA A 1 98 ? 0.441 -3.102 -10.028 1.00 98.38 98 ALA A N 1
ATOM 681 C CA . ALA A 1 98 ? 0.111 -2.865 -8.647 1.00 98.38 98 ALA A CA 1
ATOM 682 C C . ALA A 1 98 ? 0.171 -1.381 -8.305 1.00 98.38 98 ALA A C 1
ATOM 684 O O . ALA A 1 98 ? 0.801 -0.591 -9.007 1.00 98.38 98 ALA A O 1
ATOM 685 N N . SER A 1 99 ? -0.466 -1.008 -7.204 1.00 98.44 99 SER A N 1
ATOM 686 C CA . SER A 1 99 ? -0.297 0.307 -6.603 1.00 98.44 99 SER A CA 1
ATOM 687 C C . SER A 1 99 ? -0.172 0.216 -5.097 1.00 98.44 99 SER A C 1
ATOM 689 O O . SER A 1 99 ? -0.772 -0.645 -4.452 1.00 98.44 99 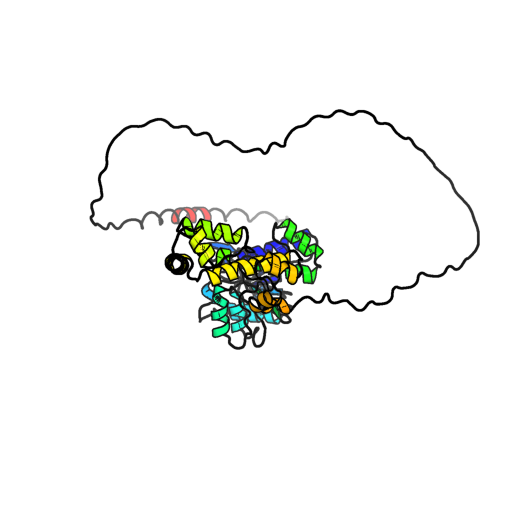SER A O 1
ATOM 691 N N . VAL A 1 100 ? 0.558 1.168 -4.536 1.00 97.88 100 VAL A N 1
ATOM 692 C CA . VAL A 1 100 ? 0.697 1.365 -3.098 1.00 97.88 100 VAL A CA 1
ATOM 693 C C . VAL A 1 100 ? 0.104 2.730 -2.754 1.00 97.88 100 VAL A C 1
ATOM 695 O O . VAL A 1 100 ? 0.303 3.702 -3.485 1.00 97.88 100 VAL A O 1
ATOM 698 N N . CYS A 1 101 ? -0.654 2.802 -1.658 1.00 95.31 101 CYS A N 1
ATOM 699 C CA . CYS A 1 101 ? -1.259 4.037 -1.167 1.00 95.31 101 CYS A CA 1
ATOM 700 C C . CYS A 1 101 ? -2.150 4.697 -2.235 1.00 95.31 101 CYS A C 1
ATOM 702 O O . CYS A 1 101 ? -3.003 4.059 -2.860 1.00 95.31 101 CYS A O 1
ATOM 704 N N . THR A 1 102 ? -1.959 5.993 -2.455 1.00 97.75 102 THR A N 1
ATOM 705 C CA . THR A 1 102 ? -2.680 6.814 -3.429 1.00 97.75 102 THR A CA 1
ATOM 706 C C . THR A 1 102 ? -2.252 6.566 -4.875 1.00 97.75 102 THR A C 1
ATOM 708 O O . THR A 1 102 ? -2.874 7.117 -5.777 1.00 97.75 102 THR A O 1
ATOM 711 N N . GLY A 1 103 ? -1.288 5.673 -5.143 1.00 98.19 103 GLY A N 1
ATOM 712 C CA . GLY A 1 103 ? -0.982 5.223 -6.507 1.00 98.19 103 GLY A CA 1
ATOM 713 C C . GLY A 1 103 ? -2.198 4.615 -7.226 1.00 98.19 103 GLY A C 1
ATOM 714 O O . GLY A 1 103 ? -2.271 4.627 -8.453 1.00 98.19 103 GLY A O 1
ATOM 715 N N . ALA A 1 104 ? -3.199 4.148 -6.467 1.00 98.38 104 ALA A N 1
ATOM 716 C CA . ALA A 1 104 ? -4.475 3.671 -7.000 1.00 98.38 104 ALA A CA 1
ATOM 717 C C . ALA A 1 104 ? -5.251 4.752 -7.780 1.00 98.38 104 ALA A C 1
ATOM 719 O O . ALA A 1 104 ? -5.966 4.410 -8.717 1.00 98.38 104 ALA A O 1
ATOM 720 N N . PHE A 1 105 ? -5.084 6.041 -7.449 1.00 98.62 105 PHE A N 1
ATOM 721 C CA . PHE A 1 105 ? -5.722 7.147 -8.179 1.00 98.62 105 PHE A CA 1
ATOM 722 C C . PHE A 1 105 ? -5.214 7.233 -9.618 1.00 98.62 105 PHE A C 1
ATOM 724 O O . PHE A 1 105 ? -6.004 7.419 -10.533 1.00 98.62 105 PHE A O 1
ATOM 731 N N . VAL A 1 106 ? -3.917 6.998 -9.835 1.00 98.62 106 VAL A N 1
ATOM 732 C CA . VAL A 1 106 ? -3.323 6.972 -11.180 1.00 98.62 106 VAL A CA 1
ATOM 733 C C . VAL A 1 106 ? -3.892 5.811 -11.995 1.00 98.62 106 VAL A C 1
ATOM 735 O O . VAL A 1 106 ? -4.254 5.979 -13.156 1.00 98.62 106 VAL A O 1
ATOM 738 N N . LEU A 1 107 ? -4.021 4.626 -11.389 1.00 98.69 107 LEU A N 1
ATOM 739 C CA . LEU A 1 107 ? -4.617 3.473 -12.069 1.00 98.69 107 LEU A CA 1
ATOM 740 C C . LEU A 1 107 ? -6.107 3.693 -12.382 1.00 98.69 107 LEU A C 1
ATOM 742 O O . LEU A 1 107 ? -6.570 3.275 -13.442 1.00 98.69 107 LEU A O 1
ATOM 746 N N . ALA A 1 108 ? -6.845 4.345 -11.481 1.00 98.44 108 ALA A N 1
ATOM 747 C CA . ALA A 1 108 ? -8.254 4.672 -11.672 1.00 98.44 108 ALA A CA 1
ATOM 748 C C . ALA A 1 108 ? -8.466 5.740 -12.758 1.00 98.44 108 ALA A C 1
ATOM 750 O O . ALA A 1 108 ? -9.318 5.552 -13.621 1.00 98.44 108 ALA A O 1
ATOM 751 N N . GLU A 1 109 ? -7.647 6.796 -12.782 1.00 98.44 109 GLU A N 1
ATOM 752 C CA . GLU A 1 109 ? -7.671 7.836 -13.823 1.00 98.44 109 GLU A CA 1
ATOM 753 C C . GLU A 1 109 ? -7.418 7.255 -15.218 1.00 98.44 109 GLU A C 1
ATOM 755 O O . GLU A 1 109 ? -8.048 7.638 -16.199 1.00 98.44 109 GLU A O 1
ATOM 760 N N . LEU A 1 110 ? -6.540 6.256 -15.311 1.00 98.25 110 LEU A N 1
ATOM 761 C CA . LEU A 1 110 ? -6.267 5.544 -16.557 1.00 98.25 110 LEU A CA 1
ATOM 762 C C . LEU A 1 110 ? -7.366 4.539 -16.956 1.00 98.25 110 LEU A C 1
ATOM 764 O O . LEU A 1 110 ? -7.210 3.856 -17.969 1.00 98.25 110 LEU A O 1
ATOM 768 N N . GLY A 1 111 ? -8.436 4.402 -16.164 1.00 98.19 111 GLY A N 1
ATOM 769 C CA . GLY A 1 111 ? -9.511 3.425 -16.369 1.00 98.19 111 GLY A CA 1
ATOM 770 C C . GLY A 1 111 ? -9.091 1.971 -16.128 1.00 98.19 111 GLY A C 1
ATOM 771 O O . GLY A 1 111 ? -9.834 1.036 -16.417 1.00 98.19 111 GLY A O 1
ATOM 772 N N . LEU A 1 112 ? -7.895 1.737 -15.579 1.00 98.38 112 LEU A N 1
ATOM 773 C CA . LEU A 1 112 ? -7.351 0.386 -15.399 1.00 98.38 112 LEU A CA 1
ATOM 774 C C . LEU A 1 112 ? -8.071 -0.393 -14.286 1.00 98.38 112 LEU A C 1
ATOM 776 O O . LEU A 1 112 ? -8.021 -1.624 -14.263 1.00 98.38 112 LEU A O 1
ATOM 780 N N . LEU A 1 113 ? -8.744 0.326 -13.384 1.00 98.62 113 LEU A N 1
ATOM 781 C CA . LEU A 1 113 ? -9.523 -0.223 -12.271 1.00 98.62 113 LEU A CA 1
ATOM 782 C C . LEU A 1 113 ? -11.042 -0.223 -12.524 1.00 98.62 113 LEU A C 1
ATOM 784 O O . LEU A 1 113 ? -11.804 -0.586 -11.630 1.00 98.62 113 LEU A O 1
ATOM 788 N N . ASP A 1 114 ? -11.501 0.161 -13.718 1.00 98.44 114 ASP A N 1
ATOM 789 C CA . ASP A 1 114 ? -12.932 0.191 -14.033 1.00 98.44 114 ASP A CA 1
ATOM 790 C C . ASP A 1 114 ? -13.567 -1.203 -13.921 1.00 98.44 114 ASP A C 1
ATOM 792 O O . ASP A 1 114 ? -13.105 -2.172 -14.526 1.00 98.44 114 ASP A O 1
ATOM 796 N N . GLY A 1 115 ? -14.643 -1.303 -13.138 1.00 97.94 115 GLY A N 1
ATOM 797 C CA . GLY A 1 115 ? -15.358 -2.549 -12.861 1.00 97.94 115 GLY A CA 1
ATOM 798 C C . GLY A 1 115 ? -14.629 -3.505 -11.913 1.00 97.94 115 GLY A C 1
ATOM 799 O O . GLY A 1 115 ? -15.113 -4.617 -11.712 1.00 97.94 115 GLY A O 1
ATOM 800 N N . ARG A 1 116 ? -13.488 -3.101 -11.339 1.00 98.12 116 ARG A N 1
ATOM 801 C CA . ARG A 1 116 ? -12.634 -3.953 -10.498 1.00 98.12 116 ARG A CA 1
ATOM 802 C C . ARG A 1 116 ? -12.704 -3.574 -9.033 1.00 98.12 116 ARG A C 1
ATOM 804 O O . ARG A 1 116 ? -12.949 -2.417 -8.688 1.00 98.12 116 ARG A O 1
ATOM 811 N N . ARG A 1 117 ? -12.403 -4.551 -8.182 1.00 98.00 117 ARG A N 1
ATOM 812 C CA . ARG A 1 117 ? -12.157 -4.334 -6.757 1.00 98.00 117 ARG A CA 1
ATOM 813 C C . ARG A 1 117 ? -10.796 -3.673 -6.564 1.00 98.00 117 ARG A C 1
ATOM 815 O O . ARG A 1 117 ? -9.799 -4.118 -7.134 1.00 98.00 117 ARG A O 1
ATOM 822 N N . ALA A 1 118 ? -10.747 -2.631 -5.745 1.00 98.06 118 ALA A N 1
ATOM 823 C CA . ALA A 1 118 ? -9.506 -1.942 -5.410 1.00 98.06 118 ALA A CA 1
ATOM 824 C C . ALA A 1 118 ? -9.556 -1.358 -3.997 1.00 98.06 118 ALA A C 1
ATOM 826 O O . ALA A 1 118 ? -10.618 -1.073 -3.465 1.00 98.06 118 ALA A O 1
ATOM 827 N N . THR A 1 119 ? -8.394 -1.121 -3.409 1.00 96.69 119 THR A N 1
ATOM 828 C CA . THR A 1 119 ? -8.217 -0.386 -2.155 1.00 96.69 119 THR A CA 1
ATOM 829 C C . THR A 1 119 ? -7.195 0.727 -2.358 1.00 96.69 119 THR A C 1
ATOM 831 O O . THR A 1 119 ? -6.467 0.782 -3.348 1.00 96.69 119 THR A O 1
ATOM 834 N N . THR A 1 120 ? -7.145 1.642 -1.406 1.00 95.94 120 THR A N 1
ATOM 835 C CA . THR A 1 120 ? -6.129 2.684 -1.296 1.00 95.94 120 THR A CA 1
ATOM 836 C C . THR A 1 120 ? -5.957 3.002 0.185 1.00 95.94 120 THR A C 1
ATOM 838 O O . THR A 1 120 ? -6.561 2.367 1.054 1.00 95.94 120 THR A O 1
ATOM 841 N N . HIS A 1 121 ? -5.142 3.997 0.496 1.00 92.25 121 HIS A N 1
ATOM 842 C CA . HIS A 1 121 ? -5.012 4.489 1.855 1.00 92.25 121 HIS A CA 1
ATOM 843 C C . HIS A 1 121 ? -6.381 4.898 2.409 1.00 92.25 121 HIS A C 1
ATOM 845 O O . HIS A 1 121 ? -7.095 5.679 1.782 1.00 92.25 121 HIS A O 1
ATOM 851 N N . TRP A 1 122 ? -6.740 4.393 3.591 1.00 86.19 122 TRP A N 1
ATOM 852 C CA . TRP A 1 122 ? -8.048 4.543 4.249 1.00 86.19 122 TRP A CA 1
ATOM 853 C C . TRP A 1 122 ? -8.588 5.978 4.183 1.00 86.19 122 TRP A C 1
ATOM 855 O O . TRP A 1 122 ? -9.757 6.195 3.863 1.00 86.19 122 TRP A O 1
ATOM 865 N N . ARG A 1 123 ? -7.710 6.971 4.410 1.00 82.56 123 ARG A N 1
ATOM 866 C CA . ARG A 1 123 ? -8.038 8.406 4.414 1.00 82.56 123 ARG A CA 1
ATOM 867 C C . ARG A 1 123 ? -8.651 8.847 3.085 1.00 82.56 123 ARG A C 1
ATOM 869 O O . ARG A 1 123 ? -9.471 9.757 3.057 1.00 82.56 123 ARG A O 1
ATOM 876 N N . HIS A 1 124 ? -8.235 8.206 2.001 1.00 89.31 124 HIS A N 1
ATOM 877 C CA . HIS A 1 124 ? -8.555 8.563 0.628 1.00 89.31 124 HIS A CA 1
ATOM 878 C C . HIS A 1 124 ? -9.496 7.557 -0.044 1.00 89.31 124 HIS A C 1
ATOM 880 O O . HIS A 1 124 ? -9.908 7.796 -1.174 1.00 89.31 124 HIS A O 1
ATOM 886 N N . ALA A 1 125 ? -9.902 6.480 0.641 1.00 90.12 125 ALA A N 1
ATOM 887 C CA . ALA A 1 125 ? -10.803 5.471 0.082 1.00 90.12 125 ALA A CA 1
ATOM 888 C C . ALA A 1 125 ? -12.151 6.071 -0.350 1.00 90.12 125 ALA A C 1
ATOM 890 O O . ALA A 1 125 ? -12.621 5.816 -1.457 1.00 90.12 125 ALA A O 1
ATOM 891 N N . ARG A 1 126 ? -12.741 6.947 0.477 1.00 87.12 126 ARG A N 1
ATOM 892 C CA . ARG A 1 126 ? -13.982 7.658 0.114 1.00 87.12 126 ARG A CA 1
ATOM 893 C C . ARG A 1 126 ? -13.789 8.590 -1.079 1.00 87.12 126 ARG A C 1
ATOM 895 O O . ARG A 1 126 ? -14.644 8.633 -1.956 1.00 87.12 126 ARG A O 1
ATOM 902 N N . THR A 1 127 ? -12.667 9.306 -1.124 1.00 91.69 127 THR A N 1
ATOM 903 C CA . THR A 1 127 ? -12.336 10.200 -2.238 1.00 91.69 127 THR A CA 1
ATOM 904 C C . THR A 1 127 ? -12.195 9.415 -3.541 1.00 91.69 127 THR A C 1
ATOM 906 O O . THR A 1 127 ? -12.820 9.785 -4.533 1.00 91.69 127 THR A O 1
ATOM 909 N N . LEU A 1 128 ? -11.466 8.294 -3.524 1.00 96.50 128 LEU A N 1
ATOM 910 C CA . LEU A 1 128 ? -11.306 7.414 -4.683 1.00 96.50 128 LEU A CA 1
ATOM 911 C C . LEU A 1 128 ? -12.667 6.911 -5.185 1.00 96.50 128 LEU A C 1
ATOM 913 O O . LEU A 1 128 ? -12.962 7.042 -6.368 1.00 96.50 128 LEU A O 1
ATOM 917 N N . ALA A 1 129 ? -13.519 6.421 -4.277 1.00 95.69 129 ALA A N 1
ATOM 918 C CA . ALA A 1 129 ? -14.850 5.917 -4.618 1.00 95.69 129 ALA A CA 1
ATOM 919 C C . ALA A 1 129 ? -15.749 7.001 -5.233 1.00 95.69 129 ALA A C 1
ATOM 921 O O . ALA A 1 129 ? -16.471 6.742 -6.191 1.00 95.69 129 ALA A O 1
ATOM 922 N N . SER A 1 130 ? -15.692 8.225 -4.697 1.00 95.06 130 SER A N 1
ATOM 923 C CA . SER A 1 130 ? -16.496 9.343 -5.202 1.00 95.06 130 SER A CA 1
ATOM 924 C C . SER A 1 130 ? -16.055 9.828 -6.582 1.00 95.06 130 SER A C 1
ATOM 926 O O . SER A 1 130 ? -16.896 10.195 -7.397 1.00 95.06 130 SER A O 1
ATOM 928 N N . ARG A 1 131 ? -14.745 9.822 -6.853 1.00 96.94 131 ARG A N 1
ATOM 929 C CA . ARG A 1 131 ? -14.175 10.341 -8.099 1.00 96.94 131 ARG A CA 1
ATOM 930 C C . ARG A 1 131 ? -14.224 9.321 -9.234 1.00 96.94 131 ARG A C 1
ATOM 932 O O . ARG A 1 131 ? -14.409 9.703 -10.384 1.00 96.94 131 ARG A O 1
ATOM 939 N N . TYR A 1 132 ? -14.098 8.037 -8.910 1.00 97.81 132 TYR A N 1
ATOM 940 C CA . TYR A 1 132 ? -14.094 6.948 -9.883 1.00 97.81 132 TYR A CA 1
ATOM 941 C C . TYR A 1 132 ? -15.196 5.935 -9.545 1.00 97.81 132 TYR A C 1
ATOM 943 O O . TYR A 1 132 ? -14.906 4.842 -9.058 1.00 97.81 132 TYR A O 1
ATOM 951 N N . PRO A 1 133 ? -16.474 6.259 -9.817 1.00 97.62 133 PRO A N 1
ATOM 952 C CA . PRO A 1 133 ? -17.619 5.446 -9.392 1.00 97.62 133 PRO A CA 1
ATOM 953 C C . PRO A 1 133 ? -17.689 4.062 -10.054 1.00 97.62 133 PRO A C 1
ATOM 955 O O . PRO A 1 133 ? -18.443 3.201 -9.608 1.00 97.62 133 PRO A O 1
ATOM 958 N N . ARG A 1 134 ? -16.913 3.828 -11.120 1.00 98.25 134 ARG A N 1
ATOM 959 C CA . ARG A 1 134 ? -16.775 2.506 -11.748 1.00 98.25 134 ARG A CA 1
ATOM 960 C C . ARG A 1 134 ? -15.837 1.573 -10.978 1.00 98.25 134 ARG A C 1
ATOM 962 O O . ARG A 1 134 ? -15.841 0.377 -11.257 1.00 98.25 134 ARG A O 1
ATOM 969 N N . VAL A 1 135 ? -15.041 2.085 -10.042 1.00 98.50 135 VAL A N 1
ATOM 970 C CA . VAL A 1 135 ? -14.145 1.284 -9.202 1.00 98.50 135 VAL A CA 1
ATOM 971 C C . VAL A 1 135 ? -14.916 0.788 -7.982 1.00 98.50 135 VAL A C 1
ATOM 973 O O . VAL A 1 135 ? -15.527 1.571 -7.255 1.00 98.50 135 VAL A O 1
ATOM 976 N N . GLN A 1 136 ? -14.857 -0.515 -7.713 1.00 97.75 136 GLN A N 1
ATOM 977 C CA . GLN A 1 136 ? -15.424 -1.101 -6.501 1.00 97.75 136 GLN A CA 1
ATOM 978 C C . GLN A 1 136 ? -14.419 -0.932 -5.359 1.00 97.75 136 GLN A C 1
ATOM 980 O O . GLN A 1 136 ? -13.580 -1.798 -5.108 1.00 97.75 136 GLN A O 1
ATOM 985 N N . VAL A 1 137 ? -14.449 0.231 -4.706 1.00 96.94 137 VAL A N 1
ATOM 986 C CA . VAL A 1 137 ? -13.495 0.539 -3.637 1.00 96.94 137 VAL A CA 1
ATOM 987 C C . VAL A 1 137 ? -13.847 -0.228 -2.365 1.00 96.94 137 VAL A C 1
ATOM 989 O O . VAL A 1 137 ? -14.907 -0.024 -1.778 1.00 96.94 137 VAL A O 1
ATOM 992 N N . GLU A 1 138 ? -12.919 -1.063 -1.912 1.00 90.75 138 GLU A N 1
ATOM 993 C CA . GLU A 1 138 ? -12.944 -1.719 -0.610 1.00 90.75 138 GLU A CA 1
ATOM 994 C C . GLU A 1 138 ? -12.185 -0.848 0.392 1.00 90.75 138 GLU A C 1
ATOM 996 O O . GLU A 1 138 ? -10.953 -0.779 0.345 1.00 90.75 138 GLU A O 1
ATOM 1001 N N . PRO A 1 139 ? -12.890 -0.121 1.275 1.00 82.44 139 PRO A N 1
ATOM 1002 C CA . PRO A 1 139 ? -12.222 0.642 2.309 1.00 82.44 139 PRO A CA 1
ATOM 1003 C C . PRO A 1 139 ? -11.610 -0.309 3.337 1.00 82.44 139 PRO A C 1
ATOM 1005 O O . PRO A 1 139 ? -12.162 -1.367 3.625 1.00 82.44 139 PRO A O 1
ATOM 1008 N N . ASP A 1 140 ? -10.511 0.129 3.945 1.00 75.25 140 ASP A N 1
ATOM 1009 C CA . ASP A 1 140 ? -9.973 -0.487 5.158 1.00 75.25 140 ASP A CA 1
ATOM 1010 C C . ASP A 1 140 ? -9.481 -1.940 5.006 1.00 75.25 140 ASP A C 1
ATOM 1012 O O . ASP A 1 140 ? -9.562 -2.750 5.920 1.00 75.25 140 ASP A O 1
ATOM 1016 N N . VAL A 1 141 ? -8.932 -2.264 3.836 1.00 81.25 141 VAL A N 1
ATOM 1017 C CA . VAL A 1 141 ? -8.206 -3.518 3.582 1.00 81.25 141 VAL A CA 1
ATOM 1018 C C . VAL A 1 141 ? -6.753 -3.211 3.205 1.00 81.25 141 VAL A C 1
ATOM 1020 O O . VAL A 1 141 ? -6.491 -2.207 2.531 1.00 81.25 141 VAL A O 1
ATOM 1023 N N . ILE A 1 142 ? -5.807 -4.048 3.644 1.00 86.69 142 ILE A N 1
ATOM 1024 C CA . ILE A 1 142 ? -4.361 -3.909 3.393 1.00 86.69 142 ILE A CA 1
ATOM 1025 C C . ILE A 1 142 ? -4.046 -4.003 1.905 1.00 86.69 142 ILE A C 1
ATOM 1027 O O . ILE A 1 142 ? -3.332 -3.149 1.384 1.00 86.69 142 ILE A O 1
ATOM 1031 N N . HIS A 1 143 ? -4.568 -5.019 1.217 1.00 91.94 143 HIS A N 1
ATOM 1032 C CA . HIS A 1 143 ? -4.439 -5.136 -0.231 1.00 91.94 143 HIS A CA 1
ATOM 1033 C C . HIS A 1 143 ? -5.588 -5.935 -0.850 1.00 91.94 143 HIS A C 1
ATOM 1035 O O . HIS A 1 143 ? -6.164 -6.823 -0.226 1.00 91.94 143 HIS A O 1
ATOM 1041 N N . VAL A 1 144 ? -5.880 -5.632 -2.113 1.00 92.56 144 VAL A N 1
ATOM 1042 C CA . VAL A 1 144 ? -6.891 -6.299 -2.939 1.00 92.56 144 VAL A CA 1
ATOM 1043 C C . VAL A 1 144 ? -6.234 -6.756 -4.227 1.00 92.56 144 VAL A C 1
ATOM 1045 O O . VAL A 1 144 ? -5.496 -5.990 -4.843 1.00 92.56 144 VAL A O 1
ATOM 1048 N N . ARG A 1 145 ? -6.529 -7.988 -4.645 1.00 95.19 145 ARG A N 1
ATOM 1049 C CA . ARG A 1 145 ? -6.162 -8.527 -5.955 1.00 95.19 145 ARG A CA 1
ATOM 1050 C C . ARG A 1 145 ? -7.419 -8.783 -6.777 1.00 95.19 145 ARG A C 1
ATOM 1052 O O . ARG A 1 145 ? -8.293 -9.533 -6.346 1.00 95.19 145 ARG A O 1
ATOM 1059 N N . ASP A 1 146 ? -7.449 -8.223 -7.980 1.00 96.62 146 ASP A N 1
ATOM 1060 C CA . ASP A 1 146 ? -8.486 -8.445 -8.987 1.00 96.62 146 ASP A CA 1
ATOM 1061 C C . ASP A 1 146 ? -7.818 -8.682 -10.355 1.00 96.62 146 ASP A C 1
ATOM 1063 O O . ASP A 1 146 ? -7.333 -7.768 -11.035 1.00 96.62 146 ASP A O 1
ATOM 1067 N N . GLY A 1 147 ? -7.706 -9.960 -10.728 1.00 95.81 147 GLY A N 1
ATOM 1068 C CA . GLY A 1 147 ? -6.971 -10.392 -11.914 1.00 95.81 147 GLY A CA 1
ATOM 1069 C C . GLY A 1 147 ? -5.490 -10.004 -11.848 1.00 95.81 147 GLY A C 1
ATOM 1070 O O . GLY A 1 147 ? -4.761 -10.418 -10.945 1.00 95.81 147 GLY A O 1
ATOM 1071 N N . ARG A 1 148 ? -5.034 -9.215 -12.830 1.00 96.56 148 ARG A N 1
ATOM 1072 C CA . ARG A 1 148 ? -3.649 -8.712 -12.905 1.00 96.56 148 ARG A CA 1
ATOM 1073 C C . ARG A 1 148 ? -3.401 -7.434 -12.099 1.00 96.56 148 ARG A C 1
ATOM 1075 O O . ARG A 1 148 ? -2.257 -6.978 -12.079 1.00 96.56 148 ARG A O 1
ATOM 1082 N N . TYR A 1 149 ? -4.438 -6.851 -11.494 1.00 98.38 149 TYR A N 1
ATOM 1083 C CA . TYR A 1 149 ? -4.349 -5.607 -10.733 1.00 98.38 149 TYR A CA 1
ATOM 1084 C C . TYR A 1 149 ? -4.311 -5.880 -9.235 1.00 98.38 149 TYR A C 1
ATOM 1086 O O . TYR A 1 149 ? -5.088 -6.693 -8.731 1.00 98.38 149 TYR A O 1
ATOM 1094 N N . ILE A 1 150 ? -3.387 -5.226 -8.530 1.00 98.00 150 ILE A N 1
ATOM 1095 C CA . ILE A 1 150 ? -3.217 -5.406 -7.087 1.00 98.00 150 ILE A CA 1
ATOM 1096 C C . ILE A 1 150 ? -3.010 -4.051 -6.418 1.00 98.00 150 ILE A C 1
ATOM 1098 O O . ILE A 1 150 ? -1.998 -3.394 -6.617 1.00 98.00 150 ILE A O 1
ATOM 1102 N N . THR A 1 151 ? -3.945 -3.615 -5.595 1.00 98.12 151 THR A N 1
ATOM 1103 C CA . THR A 1 151 ? -3.866 -2.302 -4.938 1.00 98.12 151 THR A CA 1
ATOM 1104 C C . THR A 1 151 ? -3.676 -2.474 -3.439 1.00 98.12 151 THR A C 1
ATOM 1106 O O . THR A 1 151 ? -4.274 -3.383 -2.869 1.00 98.12 151 THR A O 1
ATOM 1109 N N . SER A 1 152 ? -2.878 -1.617 -2.803 1.00 96.19 152 SER A N 1
ATOM 1110 C CA . SER A 1 152 ? -2.569 -1.662 -1.369 1.00 96.19 152 SER A CA 1
ATOM 1111 C C . SER A 1 152 ? -2.798 -0.314 -0.676 1.00 96.19 152 SER A C 1
ATOM 1113 O O . SER A 1 152 ? -2.651 0.749 -1.279 1.00 96.19 152 SER A O 1
ATOM 1115 N N . ALA A 1 153 ? -3.114 -0.372 0.616 1.00 85.81 153 ALA A N 1
ATOM 1116 C CA . ALA A 1 153 ? -3.351 0.746 1.524 1.00 85.81 153 ALA A CA 1
ATOM 1117 C C . ALA A 1 153 ? -2.205 1.770 1.624 1.00 85.81 153 ALA A C 1
ATOM 1119 O O . ALA A 1 153 ? -2.459 2.945 1.861 1.00 85.81 153 ALA A O 1
ATOM 1120 N N . GLY A 1 154 ? -0.948 1.371 1.422 1.00 80.94 154 GLY A N 1
ATOM 1121 C CA . GLY A 1 154 ? 0.191 2.293 1.487 1.00 80.94 154 GLY A CA 1
ATOM 1122 C C . GLY A 1 154 ? 1.082 2.235 2.719 1.00 80.94 154 GLY A C 1
ATOM 1123 O O . GLY A 1 154 ? 0.798 1.537 3.691 1.00 80.94 154 GLY A O 1
ATOM 1124 N N . ILE A 1 155 ? 2.165 3.014 2.679 1.00 86.56 155 ILE A N 1
ATOM 1125 C CA . ILE A 1 155 ? 3.152 3.180 3.748 1.00 86.56 155 ILE A CA 1
ATOM 1126 C C . ILE A 1 155 ? 3.781 1.821 4.087 1.00 86.56 155 ILE A C 1
ATOM 1128 O O . ILE A 1 155 ? 4.580 1.299 3.314 1.00 86.56 155 ILE A O 1
ATOM 1132 N N . THR A 1 156 ? 3.397 1.191 5.195 1.00 88.94 156 THR A N 1
ATOM 1133 C CA . THR A 1 156 ? 3.896 -0.141 5.562 1.00 88.94 156 THR A CA 1
ATOM 1134 C C . THR A 1 156 ? 3.149 -1.264 4.853 1.00 88.94 156 THR A C 1
ATOM 1136 O O . THR A 1 156 ? 3.714 -2.335 4.675 1.00 88.94 156 THR A O 1
ATOM 1139 N N . ALA A 1 157 ? 1.929 -1.031 4.359 1.00 89.25 157 ALA A N 1
ATOM 1140 C CA . ALA A 1 157 ? 1.187 -2.023 3.576 1.00 89.25 157 ALA A CA 1
ATOM 1141 C C . ALA A 1 157 ? 1.829 -2.317 2.207 1.00 89.25 157 ALA A C 1
ATOM 1143 O O . ALA A 1 157 ? 1.468 -3.293 1.546 1.00 89.25 157 ALA A O 1
ATOM 1144 N N . GLY A 1 158 ? 2.804 -1.504 1.778 1.00 93.69 158 GLY A N 1
ATOM 1145 C CA . GLY A 1 158 ? 3.688 -1.853 0.668 1.00 93.69 158 GLY A CA 1
ATOM 1146 C C . GLY A 1 158 ? 4.546 -3.090 0.971 1.00 93.69 158 GLY A C 1
ATOM 1147 O O . GLY A 1 158 ? 4.747 -3.919 0.087 1.00 93.69 158 GLY A O 1
ATOM 1148 N N . ILE A 1 159 ? 4.993 -3.260 2.220 1.00 95.25 159 ILE A N 1
ATOM 1149 C CA . ILE A 1 159 ? 5.743 -4.446 2.665 1.00 95.25 159 ILE A CA 1
ATOM 1150 C C . ILE A 1 159 ? 4.836 -5.678 2.592 1.00 95.25 159 ILE A C 1
ATOM 1152 O O . ILE A 1 159 ? 5.223 -6.681 1.999 1.00 95.25 159 ILE A O 1
ATOM 1156 N N . ASP A 1 160 ? 3.605 -5.581 3.109 1.00 91.88 160 ASP A N 1
ATOM 1157 C CA . ASP A 1 160 ? 2.618 -6.669 3.034 1.00 91.88 160 ASP A CA 1
ATOM 1158 C C . ASP A 1 160 ? 2.320 -7.067 1.576 1.00 91.88 160 ASP A C 1
ATOM 1160 O O . ASP A 1 160 ? 2.280 -8.253 1.246 1.00 91.88 160 ASP A O 1
ATOM 1164 N N . LEU A 1 161 ? 2.160 -6.080 0.683 1.00 94.12 161 LEU A N 1
ATOM 1165 C CA . LEU A 1 161 ? 1.978 -6.314 -0.752 1.00 94.12 161 LEU A CA 1
ATOM 1166 C C . LEU A 1 161 ? 3.174 -7.060 -1.357 1.00 94.12 161 LEU A C 1
ATOM 1168 O O . LEU A 1 161 ? 2.983 -8.016 -2.105 1.00 94.12 161 LEU A O 1
ATOM 1172 N N . ALA A 1 162 ? 4.399 -6.626 -1.059 1.00 95.75 162 ALA A N 1
ATOM 1173 C CA . ALA A 1 162 ? 5.600 -7.257 -1.591 1.00 95.75 162 ALA A CA 1
ATOM 1174 C C . ALA A 1 162 ? 5.774 -8.689 -1.068 1.00 95.75 162 ALA A C 1
ATOM 1176 O O . ALA A 1 162 ? 6.098 -9.577 -1.850 1.00 95.75 162 ALA A O 1
ATOM 1177 N N . LEU A 1 163 ? 5.486 -8.941 0.212 1.00 94.69 163 LEU A N 1
ATOM 1178 C CA . LEU A 1 163 ? 5.507 -10.289 0.786 1.00 94.69 163 LEU A CA 1
ATOM 1179 C C . LEU A 1 163 ? 4.472 -11.200 0.118 1.00 94.69 163 LEU A C 1
ATOM 1181 O O . LEU A 1 163 ? 4.798 -12.336 -0.213 1.00 94.69 163 LEU A O 1
ATOM 1185 N N . ALA A 1 164 ? 3.262 -10.700 -0.150 1.00 92.31 164 ALA A N 1
ATOM 1186 C CA . ALA A 1 164 ? 2.247 -11.444 -0.899 1.00 92.31 164 ALA A CA 1
ATOM 1187 C C . ALA A 1 164 ? 2.682 -11.740 -2.346 1.00 92.31 164 ALA A C 1
ATOM 1189 O O . ALA A 1 164 ? 2.421 -12.821 -2.867 1.00 92.31 164 ALA A O 1
ATOM 1190 N N . LEU A 1 165 ? 3.378 -10.807 -3.004 1.00 94.62 165 LEU A N 1
ATOM 1191 C CA . LEU A 1 165 ? 3.941 -11.037 -4.338 1.00 94.62 165 LEU A CA 1
ATOM 1192 C C . LEU A 1 165 ? 5.045 -12.103 -4.324 1.00 94.62 165 LEU A C 1
ATOM 1194 O O . LEU A 1 165 ? 5.075 -12.946 -5.217 1.00 94.62 165 LEU A O 1
ATOM 1198 N N . VAL A 1 166 ? 5.922 -12.080 -3.317 1.00 95.62 166 VAL A N 1
ATOM 1199 C CA . VAL A 1 166 ? 6.974 -13.091 -3.149 1.00 95.62 166 VAL A CA 1
ATOM 1200 C C . VAL A 1 166 ? 6.385 -14.458 -2.814 1.00 95.62 166 VAL A C 1
ATOM 1202 O O . VAL A 1 166 ? 6.856 -15.460 -3.339 1.00 95.62 166 VAL A O 1
ATOM 1205 N N . GLU A 1 167 ? 5.345 -14.521 -1.983 1.00 93.00 167 GLU A N 1
ATOM 1206 C CA . GLU A 1 167 ? 4.632 -15.769 -1.699 1.00 93.00 167 GLU A CA 1
ATOM 1207 C C . GLU A 1 167 ? 4.016 -16.372 -2.965 1.00 93.00 167 GLU A C 1
ATOM 1209 O O . GLU A 1 167 ? 4.172 -17.568 -3.208 1.00 93.00 167 GLU A O 1
ATOM 1214 N N . ASP A 1 168 ? 3.380 -15.550 -3.802 1.00 91.62 168 ASP A N 1
ATOM 1215 C CA . ASP A 1 168 ? 2.822 -16.002 -5.079 1.00 91.62 168 ASP A CA 1
ATOM 1216 C C . ASP A 1 168 ? 3.897 -16.522 -6.044 1.00 91.62 168 ASP A C 1
ATOM 1218 O O . ASP A 1 168 ? 3.650 -17.463 -6.798 1.00 91.62 168 ASP A O 1
ATOM 1222 N N . ASP A 1 169 ? 5.069 -15.884 -6.067 1.00 95.25 169 ASP A N 1
ATOM 1223 C CA . ASP A 1 169 ? 6.138 -16.208 -7.014 1.00 95.25 169 ASP A CA 1
ATOM 1224 C C . ASP A 1 169 ? 7.021 -17.382 -6.523 1.00 95.25 169 ASP A C 1
ATOM 1226 O O . ASP A 1 169 ? 7.481 -18.188 -7.333 1.00 95.25 169 ASP A O 1
ATOM 1230 N N . HIS A 1 170 ? 7.251 -17.498 -5.209 1.00 94.94 170 HIS A N 1
ATOM 1231 C CA . HIS A 1 170 ? 8.284 -18.360 -4.607 1.00 94.94 170 HIS A CA 1
ATOM 1232 C C . HIS A 1 170 ? 7.817 -19.161 -3.380 1.00 94.94 170 HIS A C 1
ATOM 1234 O O . HIS A 1 170 ? 8.627 -19.807 -2.707 1.00 94.94 170 HIS A O 1
ATOM 1240 N N . GLY A 1 171 ? 6.519 -19.138 -3.085 1.00 87.81 171 GLY A N 1
ATOM 1241 C CA . GLY A 1 171 ? 5.897 -19.912 -2.020 1.00 87.81 171 GLY A CA 1
ATOM 1242 C C . GLY A 1 171 ? 5.977 -19.270 -0.635 1.00 87.81 171 GLY A C 1
ATOM 1243 O O . GLY A 1 171 ? 6.788 -18.388 -0.338 1.00 87.81 171 GLY A O 1
ATOM 1244 N N . ALA A 1 172 ? 5.117 -19.770 0.250 1.00 86.88 172 ALA A N 1
ATOM 1245 C CA . ALA A 1 172 ? 4.902 -19.199 1.573 1.00 86.88 172 ALA A CA 1
ATOM 1246 C C . ALA A 1 172 ? 6.137 -19.267 2.485 1.00 86.88 172 ALA A C 1
ATOM 1248 O O . ALA A 1 172 ? 6.336 -18.381 3.311 1.00 86.88 172 ALA A O 1
ATOM 1249 N N . ASP A 1 173 ? 6.993 -20.281 2.347 1.00 85.94 173 ASP A N 1
ATOM 1250 C CA . ASP A 1 173 ? 8.173 -20.426 3.210 1.00 85.94 173 ASP A CA 1
ATOM 1251 C C . ASP A 1 173 ? 9.243 -19.369 2.921 1.00 85.94 173 ASP A C 1
ATOM 1253 O O . ASP A 1 173 ? 9.847 -18.838 3.855 1.00 85.94 173 ASP A O 1
ATOM 1257 N N . THR A 1 174 ? 9.401 -18.980 1.652 1.00 91.81 174 THR A N 1
ATOM 1258 C CA . THR A 1 174 ? 10.259 -17.859 1.249 1.00 91.81 174 THR A CA 1
ATOM 1259 C C . THR A 1 174 ? 9.760 -16.555 1.868 1.00 91.81 174 THR A C 1
ATOM 1261 O O . THR A 1 174 ? 10.513 -15.867 2.558 1.00 91.81 174 THR A O 1
ATOM 1264 N N . ALA A 1 175 ? 8.473 -16.237 1.689 1.00 90.69 175 ALA A N 1
ATOM 1265 C CA . ALA A 1 175 ? 7.875 -15.025 2.248 1.00 90.69 175 ALA A CA 1
ATOM 1266 C C . ALA A 1 175 ? 7.977 -14.987 3.784 1.00 90.69 175 ALA A C 1
ATOM 1268 O O . ALA A 1 175 ? 8.317 -13.957 4.364 1.00 90.69 175 ALA A O 1
ATOM 1269 N N . ARG A 1 176 ? 7.778 -16.131 4.453 1.00 86.69 176 ARG A N 1
ATOM 1270 C CA . ARG A 1 176 ? 7.970 -16.289 5.905 1.00 86.69 176 ARG A CA 1
ATOM 1271 C C . ARG A 1 176 ? 9.396 -16.038 6.361 1.00 86.69 176 ARG A C 1
ATOM 1273 O O . ARG A 1 176 ? 9.591 -15.442 7.419 1.00 86.69 176 ARG A O 1
ATOM 1280 N N . GLY A 1 177 ? 10.373 -16.550 5.616 1.00 88.62 177 GLY A N 1
ATOM 1281 C CA . GLY A 1 177 ? 11.789 -16.324 5.884 1.00 88.62 177 GLY A CA 1
ATOM 1282 C C . GLY A 1 177 ? 12.116 -14.836 5.836 1.00 88.62 177 GLY A C 1
ATOM 1283 O O . GLY A 1 177 ? 12.647 -14.297 6.801 1.00 88.62 177 GLY A O 1
ATOM 1284 N N . ILE A 1 178 ? 11.683 -14.162 4.770 1.00 94.88 178 ILE A N 1
ATOM 1285 C CA . ILE A 1 178 ? 11.912 -12.726 4.574 1.00 94.88 178 ILE A CA 1
ATOM 1286 C C . ILE A 1 178 ? 11.213 -11.891 5.647 1.00 94.88 178 ILE A C 1
ATOM 1288 O O . ILE A 1 178 ? 11.828 -11.005 6.231 1.00 94.88 178 ILE A O 1
ATOM 1292 N N . ALA A 1 179 ? 9.946 -12.176 5.956 1.00 90.00 179 ALA A N 1
ATOM 1293 C CA . ALA A 1 179 ? 9.230 -11.436 6.992 1.00 90.00 179 ALA A CA 1
ATOM 1294 C C . ALA A 1 179 ? 9.919 -11.546 8.363 1.00 90.00 179 ALA A C 1
ATOM 1296 O O . ALA A 1 179 ? 9.998 -10.567 9.103 1.00 90.00 179 ALA A O 1
ATOM 1297 N N . ARG A 1 180 ? 10.465 -12.728 8.681 1.00 88.56 180 ARG A N 1
ATOM 1298 C CA . ARG A 1 180 ? 11.241 -12.955 9.904 1.00 88.56 180 ARG A CA 1
ATOM 1299 C C . ARG A 1 180 ? 12.538 -12.153 9.914 1.00 88.56 180 ARG A C 1
ATOM 1301 O O . ARG A 1 180 ? 12.842 -11.556 10.941 1.00 88.56 180 ARG A O 1
ATOM 1308 N N . GLU A 1 181 ? 13.258 -12.130 8.796 1.00 92.88 181 GLU A N 1
ATOM 1309 C CA . GLU A 1 181 ? 14.501 -11.365 8.649 1.00 92.88 181 GLU A CA 1
ATOM 1310 C C . GLU A 1 181 ? 14.259 -9.860 8.818 1.00 92.88 181 GLU A C 1
ATOM 1312 O O . GLU A 1 181 ? 14.985 -9.175 9.530 1.00 92.88 181 GLU A O 1
ATOM 1317 N N . LEU A 1 182 ? 13.160 -9.357 8.252 1.00 92.94 182 LEU A N 1
ATOM 1318 C CA . LEU A 1 182 ? 12.762 -7.953 8.367 1.00 92.94 182 LEU A CA 1
ATOM 1319 C C . LEU A 1 182 ? 12.080 -7.606 9.696 1.00 92.94 182 LEU A C 1
ATOM 1321 O O . LEU A 1 182 ? 11.729 -6.448 9.916 1.00 92.94 182 LEU A O 1
ATOM 1325 N N . VAL A 1 183 ? 11.884 -8.587 10.584 1.00 90.19 183 VAL A N 1
ATOM 1326 C CA . VAL A 1 183 ? 11.193 -8.424 11.874 1.00 90.19 183 VAL A CA 1
ATOM 1327 C C . VAL A 1 183 ? 9.797 -7.803 11.690 1.00 90.19 183 VAL A C 1
ATOM 1329 O O . VAL A 1 183 ? 9.322 -7.001 12.495 1.00 90.19 183 VAL A O 1
ATOM 1332 N N . VAL A 1 184 ? 9.116 -8.182 10.609 1.00 84.19 184 VAL A N 1
ATOM 1333 C CA . VAL A 1 184 ? 7.738 -7.775 10.323 1.00 84.19 184 VAL A CA 1
ATOM 1334 C C . VAL A 1 184 ? 6.792 -8.945 10.538 1.00 84.19 184 VAL A C 1
ATOM 1336 O O . VAL A 1 184 ? 7.165 -10.118 10.453 1.00 84.19 184 VAL A O 1
ATOM 1339 N N . PHE A 1 185 ? 5.536 -8.633 10.842 1.00 69.12 185 PHE A N 1
ATOM 1340 C CA . PHE A 1 185 ? 4.518 -9.667 10.939 1.00 69.12 185 PHE A CA 1
ATOM 1341 C C . PHE A 1 185 ? 4.357 -10.345 9.569 1.00 69.12 185 PHE A C 1
ATOM 1343 O O . PHE A 1 185 ? 4.275 -9.655 8.556 1.00 69.12 185 PHE A O 1
ATOM 1350 N N . MET A 1 186 ? 4.336 -11.685 9.552 1.00 55.31 186 MET A N 1
ATOM 1351 C CA . MET A 1 186 ? 4.431 -12.527 8.343 1.00 55.31 186 MET A CA 1
ATOM 1352 C C . MET A 1 186 ? 3.513 -12.073 7.204 1.00 55.31 186 MET A C 1
ATOM 1354 O O . MET A 1 186 ? 3.909 -12.097 6.046 1.00 55.31 186 MET A O 1
ATOM 1358 N N . GLN A 1 187 ? 2.297 -11.679 7.556 1.00 56.31 187 GLN A N 1
ATOM 1359 C CA . GLN A 1 187 ? 1.336 -11.024 6.687 1.00 56.31 187 GLN A CA 1
ATOM 1360 C C . GLN A 1 187 ? 0.215 -10.524 7.583 1.00 56.31 187 GLN A C 1
ATOM 1362 O O . GLN A 1 187 ? -0.379 -11.306 8.333 1.00 56.31 187 GLN A O 1
ATOM 1367 N N . ARG A 1 188 ? -0.126 -9.245 7.476 1.00 59.09 188 ARG A N 1
ATOM 1368 C CA . ARG A 1 188 ? -1.495 -8.839 7.789 1.00 59.09 188 ARG A CA 1
ATOM 1369 C C . ARG A 1 188 ? -2.380 -9.393 6.671 1.00 59.09 188 ARG A C 1
ATOM 1371 O O . ARG A 1 188 ? -2.092 -9.087 5.510 1.00 59.09 188 ARG A O 1
ATOM 1378 N N . PRO A 1 189 ? -3.398 -10.239 6.936 1.00 59.03 189 PRO A N 1
ATOM 1379 C CA . PRO A 1 189 ? -4.252 -10.729 5.859 1.00 59.03 189 PRO A CA 1
ATOM 1380 C C . PRO A 1 189 ? -4.809 -9.559 5.063 1.00 59.03 189 PRO A C 1
ATOM 1382 O O . PRO A 1 189 ? -5.132 -8.529 5.647 1.00 59.03 189 PRO A O 1
ATOM 1385 N N . GLY A 1 190 ? -4.940 -9.710 3.744 1.00 49.47 190 GLY A N 1
ATOM 1386 C CA . GLY A 1 190 ? -5.356 -8.610 2.867 1.00 49.47 190 GLY A CA 1
ATOM 1387 C C . GLY A 1 190 ? -6.617 -7.885 3.350 1.00 49.47 190 GLY A C 1
ATOM 1388 O O . GLY A 1 190 ? -6.669 -6.668 3.260 1.00 49.47 190 GLY A O 1
ATOM 1389 N N . GLY A 1 191 ? -7.576 -8.607 3.946 1.00 55.06 191 GLY A N 1
ATOM 1390 C CA . GLY A 1 191 ? -8.813 -8.059 4.523 1.00 55.06 191 GLY A CA 1
ATOM 1391 C C . GLY A 1 191 ? -8.723 -7.532 5.964 1.00 55.06 191 GLY A C 1
ATOM 1392 O O . GLY A 1 191 ? -9.758 -7.255 6.560 1.00 55.06 191 GLY A O 1
ATOM 1393 N N . GLN A 1 192 ? -7.530 -7.446 6.555 1.00 59.53 192 GLN A N 1
ATOM 1394 C CA . GLN A 1 192 ? -7.333 -6.820 7.861 1.00 59.53 192 GLN A CA 1
ATOM 1395 C C . GLN A 1 192 ? -7.474 -5.298 7.741 1.00 59.53 192 GLN A C 1
ATOM 1397 O O . GLN A 1 192 ? -7.041 -4.711 6.747 1.00 59.53 192 GLN A O 1
ATOM 1402 N N . SER A 1 193 ? -8.036 -4.677 8.782 1.00 63.62 193 SER A N 1
ATOM 1403 C CA . SER A 1 193 ? -8.112 -3.220 8.903 1.00 63.62 193 SER A CA 1
ATOM 1404 C C . SER A 1 193 ? -6.727 -2.573 8.799 1.00 63.62 193 SER A C 1
ATOM 1406 O O . SER A 1 193 ? -5.721 -3.120 9.267 1.00 63.62 193 SER A O 1
ATOM 1408 N N . GLN A 1 194 ? -6.663 -1.392 8.181 1.00 60.31 194 GLN A N 1
ATOM 1409 C CA . GLN A 1 194 ? -5.421 -0.637 8.011 1.00 60.31 194 GLN A CA 1
ATOM 1410 C C . GLN A 1 194 ? -4.877 -0.112 9.351 1.00 60.31 194 GLN A C 1
ATOM 1412 O O . GLN A 1 194 ? -3.669 0.127 9.455 1.00 60.31 194 GLN A O 1
ATOM 1417 N N . PHE A 1 195 ? -5.722 -0.007 10.386 1.00 60.03 195 PHE A N 1
ATOM 1418 C CA . PHE A 1 195 ? -5.318 0.305 11.759 1.00 60.03 195 PHE A CA 1
ATOM 1419 C C . PHE A 1 195 ? -5.942 -0.623 12.792 1.00 60.03 195 PHE A C 1
ATOM 1421 O O . PHE A 1 195 ? -6.972 -1.242 12.574 1.00 60.03 195 PHE A O 1
ATOM 1428 N N . SER A 1 196 ? -5.340 -0.636 13.979 1.00 52.47 196 SER A N 1
ATOM 1429 C CA . SER A 1 196 ? -6.073 -0.981 15.191 1.00 52.47 196 SER A CA 1
ATOM 1430 C C . SER A 1 196 ? -6.958 0.196 15.625 1.00 52.47 196 SER A C 1
ATOM 1432 O O . SER A 1 196 ? -6.567 1.361 15.522 1.00 52.47 196 SER A O 1
ATOM 1434 N N . THR A 1 197 ? -8.119 -0.091 16.209 1.00 47.41 197 THR A N 1
ATOM 1435 C CA . THR A 1 197 ? -9.004 0.851 16.921 1.00 47.41 197 THR A CA 1
ATOM 1436 C C . THR A 1 197 ? -8.241 1.748 17.907 1.00 47.41 197 THR A C 1
ATOM 1438 O O . THR A 1 197 ? -8.621 2.904 18.132 1.00 47.41 197 THR A O 1
ATOM 1441 N N . ALA A 1 198 ? -7.137 1.249 18.476 1.00 46.69 198 ALA A N 1
ATOM 1442 C CA . ALA A 1 198 ? -6.255 2.002 19.368 1.00 46.69 198 ALA A CA 1
ATOM 1443 C C . ALA A 1 198 ? -5.605 3.238 18.707 1.00 46.69 198 ALA A C 1
ATOM 1445 O O . ALA A 1 198 ? -5.272 4.186 19.413 1.00 46.69 198 ALA A O 1
ATOM 1446 N N . LEU A 1 199 ? -5.444 3.254 17.377 1.00 45.19 199 LEU A N 1
ATOM 1447 C CA . LEU A 1 199 ? -4.889 4.384 16.615 1.00 45.19 199 LEU A CA 1
ATOM 1448 C C . LEU A 1 199 ? -5.966 5.327 16.053 1.00 45.19 199 LEU A C 1
ATOM 1450 O O . LEU A 1 199 ? -5.667 6.483 15.760 1.00 45.19 199 LEU A O 1
ATOM 1454 N N . GLU A 1 200 ? -7.214 4.867 15.922 1.00 51.88 200 GLU A N 1
ATOM 1455 C CA . GLU A 1 200 ? -8.337 5.708 15.477 1.00 51.88 200 GLU A CA 1
ATOM 1456 C C . GLU A 1 200 ? -8.877 6.622 16.581 1.00 51.88 200 GLU A C 1
ATOM 1458 O O . GLU A 1 200 ? -9.493 7.653 16.307 1.00 51.88 200 GLU A O 1
ATOM 1463 N N . THR A 1 201 ? -8.676 6.230 17.838 1.00 55.19 201 THR A N 1
ATOM 1464 C CA . THR A 1 201 ? -9.179 6.973 18.988 1.00 55.19 201 THR A CA 1
ATOM 1465 C C . THR A 1 201 ? -8.107 7.964 19.453 1.00 55.19 201 THR A C 1
ATOM 1467 O O . THR A 1 201 ? -7.008 7.527 19.801 1.00 55.19 201 THR A O 1
ATOM 1470 N N . PRO A 1 202 ? -8.379 9.285 19.507 1.00 52.91 202 PRO A N 1
ATOM 1471 C CA . PRO A 1 202 ? -7.451 10.231 20.117 1.00 52.91 202 PRO A CA 1
ATOM 1472 C C . PRO A 1 202 ? -7.064 9.763 21.528 1.00 52.91 202 PRO A C 1
ATOM 1474 O O . PRO A 1 202 ? -7.921 9.246 22.249 1.00 52.91 202 PRO A O 1
ATOM 1477 N N . PRO A 1 203 ? -5.805 9.928 21.965 1.00 60.12 203 PRO A N 1
ATOM 1478 C CA . PRO A 1 203 ? -5.428 9.526 23.309 1.00 60.12 203 PRO A CA 1
ATOM 1479 C C . PRO A 1 203 ? -6.252 10.321 24.323 1.00 60.12 203 PRO A C 1
ATOM 1481 O O . PRO A 1 203 ? -6.307 11.553 24.269 1.00 60.12 203 PRO A O 1
ATOM 1484 N N . ALA A 1 204 ? -6.873 9.606 25.260 1.00 62.88 204 ALA A N 1
ATOM 1485 C CA . ALA A 1 204 ? -7.600 10.214 26.363 1.00 62.88 204 ALA A CA 1
ATOM 1486 C C . ALA A 1 204 ? -6.699 11.217 27.111 1.00 62.88 204 ALA A C 1
ATOM 1488 O O . ALA A 1 204 ? -5.612 10.895 27.610 1.00 62.88 204 ALA A O 1
ATOM 1489 N N . ARG A 1 205 ? -7.152 12.467 27.181 1.00 70.56 205 ARG A N 1
ATOM 1490 C CA . ARG A 1 205 ? -6.458 13.581 27.834 1.00 70.56 205 ARG A CA 1
ATOM 1491 C C . ARG A 1 205 ? -6.697 13.557 29.335 1.00 70.56 205 ARG A C 1
ATOM 1493 O O . ARG A 1 205 ? -5.776 13.847 30.102 1.00 70.56 205 ARG A O 1
ATOM 1500 N N . SER A 1 206 ? -7.890 13.159 29.769 1.00 80.50 206 SER A N 1
ATOM 1501 C CA . SER A 1 206 ? -8.189 12.967 31.188 1.00 80.50 206 SER A CA 1
ATOM 1502 C C . SER A 1 206 ? -7.599 11.654 31.720 1.00 80.50 206 SER A C 1
ATOM 1504 O O . SER A 1 206 ? -7.610 10.616 31.058 1.00 80.50 206 SER A O 1
ATOM 1506 N N . SER A 1 207 ? -7.060 11.692 32.944 1.00 79.88 207 SER A N 1
ATOM 1507 C CA . SER A 1 207 ? -6.546 10.498 33.636 1.00 79.88 207 SER A CA 1
ATOM 1508 C C . SER A 1 207 ? -7.630 9.445 33.842 1.00 79.88 207 SER A C 1
ATOM 1510 O O . SER A 1 207 ? -7.361 8.261 33.679 1.00 79.88 207 SER A O 1
ATOM 1512 N N . LEU A 1 208 ? -8.856 9.889 34.127 1.00 85.50 208 LEU A N 1
ATOM 1513 C CA . LEU A 1 208 ? -10.036 9.042 34.260 1.00 85.50 208 LEU A CA 1
ATOM 1514 C C . LEU A 1 208 ? -10.281 8.221 32.994 1.00 85.50 208 LEU A C 1
ATOM 1516 O O . LEU A 1 208 ? -10.375 6.997 33.061 1.00 85.50 208 LEU A O 1
ATOM 1520 N N . LEU A 1 209 ? -10.347 8.886 31.838 1.00 85.44 209 LEU A N 1
ATOM 1521 C CA . LEU A 1 209 ? -10.652 8.213 30.586 1.00 85.44 209 LEU A CA 1
ATOM 1522 C C . LEU A 1 209 ? -9.496 7.305 30.147 1.00 85.44 209 LEU A C 1
ATOM 1524 O O . LEU A 1 209 ? -9.765 6.220 29.655 1.00 85.44 209 LEU A O 1
ATOM 1528 N N . ARG A 1 210 ? -8.231 7.662 30.429 1.00 81.56 210 ARG A N 1
ATOM 1529 C CA . ARG A 1 210 ? -7.080 6.759 30.212 1.00 81.56 210 ARG A CA 1
ATOM 1530 C C . ARG A 1 210 ? -7.153 5.477 31.033 1.00 81.56 210 ARG A C 1
ATOM 1532 O O . ARG A 1 210 ? -6.904 4.405 30.495 1.00 81.56 210 ARG A O 1
ATOM 1539 N N . SER A 1 211 ? -7.453 5.576 32.327 1.00 82.19 211 SER A N 1
ATOM 1540 C CA . SER A 1 211 ? -7.556 4.391 33.188 1.00 82.19 211 SER A CA 1
ATOM 1541 C C . SER A 1 211 ? -8.695 3.483 32.736 1.00 82.19 211 SER A C 1
ATOM 1543 O O . SER A 1 211 ? -8.546 2.264 32.709 1.00 82.19 211 SER A O 1
ATOM 1545 N N . LEU A 1 212 ? -9.815 4.081 32.331 1.00 87.94 212 LEU A N 1
ATOM 1546 C CA . LEU A 1 212 ? -10.975 3.347 31.849 1.00 87.94 212 LEU A CA 1
ATOM 1547 C C . LEU A 1 212 ? -10.703 2.670 30.505 1.00 87.94 212 LEU A C 1
ATOM 1549 O O . LEU A 1 212 ? -10.995 1.487 30.354 1.00 87.94 212 LEU A O 1
ATOM 1553 N N . THR A 1 213 ? -10.090 3.371 29.547 1.00 86.31 213 THR A N 1
ATOM 1554 C CA . THR A 1 213 ? -9.743 2.757 28.261 1.00 86.31 213 THR A CA 1
ATOM 1555 C C . THR A 1 213 ? -8.704 1.648 28.429 1.00 86.31 213 THR A C 1
ATOM 1557 O O . THR A 1 213 ? -8.837 0.596 27.809 1.00 86.31 213 THR A O 1
ATOM 1560 N N . ALA A 1 214 ? -7.720 1.821 29.318 1.00 82.38 214 ALA A N 1
ATOM 1561 C CA . ALA A 1 214 ? -6.753 0.776 29.653 1.00 82.38 214 ALA A CA 1
ATOM 1562 C C . ALA A 1 214 ? -7.420 -0.470 30.261 1.00 82.38 214 ALA A C 1
ATOM 1564 O O . ALA A 1 214 ? -7.070 -1.586 29.882 1.00 82.38 214 ALA A O 1
ATOM 1565 N N . ALA A 1 215 ? -8.402 -0.296 31.152 1.00 85.88 215 ALA A N 1
ATOM 1566 C CA . ALA A 1 215 ? -9.142 -1.410 31.746 1.00 85.88 215 ALA A CA 1
ATOM 1567 C C . ALA A 1 215 ? -9.937 -2.205 30.696 1.00 85.88 215 ALA A C 1
ATOM 1569 O O . ALA A 1 215 ? -9.890 -3.433 30.689 1.00 85.88 215 ALA A O 1
ATOM 1570 N N . VAL A 1 216 ? -10.609 -1.516 29.767 1.00 89.50 216 VAL A N 1
ATOM 1571 C CA . VAL A 1 216 ? -11.343 -2.174 28.672 1.00 89.50 216 VAL A CA 1
ATOM 1572 C C . VAL A 1 216 ? -10.395 -2.900 27.716 1.00 89.50 216 VAL A C 1
ATOM 1574 O O . VAL A 1 216 ? -10.709 -3.996 27.268 1.00 89.50 216 VAL A O 1
ATOM 1577 N N . HIS A 1 217 ? -9.222 -2.334 27.416 1.00 83.88 217 HIS A N 1
ATOM 1578 C CA . HIS A 1 217 ? -8.219 -3.017 26.593 1.00 83.88 217 HIS A CA 1
ATOM 1579 C C . HIS A 1 217 ? -7.610 -4.247 27.279 1.00 83.88 217 HIS A C 1
ATOM 1581 O O . HIS A 1 217 ? -7.284 -5.213 26.591 1.00 83.88 217 HIS A O 1
ATOM 1587 N N . ALA A 1 218 ? -7.448 -4.217 28.605 1.00 84.81 218 ALA A N 1
ATOM 1588 C CA . ALA A 1 218 ? -6.902 -5.335 29.371 1.00 84.81 218 ALA A CA 1
ATOM 1589 C C . ALA A 1 218 ? -7.851 -6.542 29.389 1.00 84.81 218 ALA A C 1
ATOM 1591 O O . ALA A 1 218 ? -7.393 -7.679 29.291 1.00 84.81 218 ALA A O 1
ATOM 1592 N N . ASP A 1 219 ? -9.159 -6.292 29.465 1.00 89.81 219 ASP A N 1
ATOM 1593 C CA . ASP A 1 219 ? -10.181 -7.332 29.370 1.00 89.81 219 ASP A CA 1
ATOM 1594 C C . ASP A 1 219 ? -11.409 -6.843 28.582 1.00 89.81 219 ASP A C 1
ATOM 1596 O O . ASP A 1 219 ? -12.382 -6.362 29.170 1.00 89.81 219 ASP A O 1
ATOM 1600 N N . PRO A 1 220 ? -11.410 -6.989 27.245 1.00 90.44 220 PRO A N 1
ATOM 1601 C CA . PRO A 1 220 ? -12.555 -6.614 26.414 1.00 90.44 220 PRO A CA 1
ATOM 1602 C C . PRO A 1 220 ? -13.802 -7.474 26.666 1.00 90.44 220 PRO A C 1
ATOM 1604 O O . PRO A 1 220 ? -14.913 -7.062 26.311 1.00 90.44 220 PRO A O 1
ATOM 1607 N N . SER A 1 221 ? -13.626 -8.666 27.252 1.00 91.88 221 SER A N 1
ATOM 1608 C CA . SER A 1 221 ? -14.698 -9.637 27.484 1.00 91.88 221 SER A CA 1
ATOM 1609 C C . SER A 1 221 ? -15.567 -9.301 28.696 1.00 91.88 221 SER A C 1
ATOM 1611 O O . SER A 1 221 ? -16.739 -9.680 28.723 1.00 91.88 221 SER A O 1
ATOM 1613 N N . ALA A 1 222 ? -15.034 -8.521 29.640 1.00 91.12 222 ALA A N 1
ATOM 1614 C CA . ALA A 1 222 ? -15.762 -8.043 30.807 1.00 91.12 222 ALA A CA 1
ATOM 1615 C C . ALA A 1 222 ? -16.977 -7.160 30.457 1.00 91.12 222 ALA A C 1
ATOM 1617 O O . ALA A 1 222 ? -17.151 -6.652 29.340 1.00 91.12 222 ALA A O 1
ATOM 1618 N N . GLU A 1 223 ? -17.849 -6.973 31.450 1.00 90.00 223 GLU A N 1
ATOM 1619 C CA . GLU A 1 223 ? -19.072 -6.190 31.317 1.00 90.00 223 GLU A CA 1
ATOM 1620 C C . GLU A 1 223 ? -18.790 -4.677 31.316 1.00 90.00 223 GLU A C 1
ATOM 1622 O O . GLU A 1 223 ? -18.728 -4.015 32.353 1.00 90.00 223 GLU A O 1
ATOM 1627 N N . HIS A 1 224 ? -18.690 -4.108 30.114 1.00 93.19 224 HIS A N 1
ATOM 1628 C CA . HIS A 1 224 ? -18.439 -2.680 29.888 1.00 93.19 224 HIS A CA 1
ATOM 1629 C C . HIS A 1 224 ? -19.701 -1.933 29.441 1.00 93.19 224 HIS A C 1
ATOM 1631 O O . HIS A 1 224 ? -19.739 -1.314 28.376 1.00 93.19 224 HIS A O 1
ATOM 1637 N N . THR A 1 225 ? -20.771 -2.003 30.237 1.00 92.50 225 THR A N 1
ATOM 1638 C CA . THR A 1 225 ? -21.947 -1.150 30.017 1.00 92.50 225 THR A CA 1
ATOM 1639 C C . THR A 1 225 ? -21.640 0.294 30.411 1.00 92.50 225 THR A C 1
ATOM 1641 O O . THR A 1 225 ? -20.718 0.579 31.175 1.00 92.50 225 THR A O 1
ATOM 1644 N N . LEU A 1 226 ? -22.438 1.249 29.918 1.00 93.00 226 LEU A N 1
ATOM 1645 C CA . LEU A 1 226 ? -22.284 2.653 30.312 1.00 93.00 226 LEU A CA 1
ATOM 1646 C C . LEU A 1 226 ? -22.357 2.825 31.838 1.00 93.00 226 LEU A C 1
ATOM 1648 O O . LEU A 1 226 ? -21.629 3.645 32.392 1.00 93.00 226 LEU A O 1
ATOM 1652 N N . SER A 1 227 ? -23.221 2.053 32.502 1.00 92.25 227 SER A N 1
ATOM 1653 C CA . SER A 1 227 ? -23.382 2.109 33.953 1.00 92.25 227 SER A CA 1
ATOM 1654 C C . SER A 1 227 ? -22.161 1.548 34.677 1.00 92.25 227 SER A C 1
ATOM 1656 O O . SER A 1 227 ? -21.650 2.216 35.569 1.00 92.25 227 SER A O 1
ATOM 1658 N N . THR A 1 228 ? -21.656 0.371 34.286 1.00 93.12 228 THR A N 1
ATOM 1659 C CA . THR A 1 228 ? -20.492 -0.241 34.954 1.00 93.12 228 THR A CA 1
ATOM 1660 C C . THR A 1 228 ? -19.244 0.617 34.781 1.00 93.12 228 THR A C 1
ATOM 1662 O O . THR A 1 228 ? -18.538 0.886 35.750 1.00 93.12 228 THR A O 1
ATOM 1665 N N . MET A 1 229 ? -19.033 1.150 33.577 1.00 93.25 229 MET A N 1
ATOM 1666 C CA . MET A 1 229 ? -17.950 2.085 33.278 1.00 93.25 229 MET A CA 1
ATOM 1667 C C . MET A 1 229 ? -18.060 3.390 34.082 1.00 93.25 229 MET A C 1
ATOM 1669 O O . MET A 1 229 ? -17.065 3.869 34.623 1.00 93.25 229 MET A O 1
ATOM 1673 N N . ALA A 1 230 ? -19.261 3.965 34.194 1.00 93.19 230 ALA A N 1
ATOM 1674 C CA . ALA A 1 230 ? -19.488 5.187 34.965 1.00 93.19 230 ALA A CA 1
ATOM 1675 C C . ALA A 1 230 ? -19.241 4.971 36.468 1.00 93.19 230 ALA A C 1
ATOM 1677 O O . ALA A 1 230 ? -18.573 5.790 37.101 1.00 93.19 230 ALA A O 1
ATOM 1678 N N . THR A 1 231 ? -19.701 3.839 37.011 1.00 91.81 231 THR A N 1
ATOM 1679 C CA . THR A 1 231 ? -19.455 3.440 38.402 1.00 91.81 231 THR A CA 1
ATOM 1680 C C . THR A 1 231 ? -17.968 3.218 38.671 1.00 91.81 231 THR A C 1
ATOM 1682 O O . THR A 1 231 ? -17.445 3.777 39.631 1.00 91.81 231 THR A O 1
ATOM 1685 N N . ALA A 1 232 ? -17.263 2.477 37.809 1.00 87.44 232 ALA A N 1
ATOM 1686 C CA . ALA A 1 232 ? -15.825 2.228 37.950 1.00 87.44 232 ALA A CA 1
ATOM 1687 C C . ALA A 1 232 ? -14.994 3.523 37.914 1.00 87.44 232 ALA A C 1
ATOM 1689 O O . ALA A 1 232 ? -13.962 3.625 38.573 1.00 87.44 232 ALA A O 1
ATOM 1690 N N . ALA A 1 233 ? -15.463 4.528 37.173 1.00 88.19 233 ALA A N 1
ATOM 1691 C CA . ALA A 1 233 ? -14.840 5.843 37.085 1.00 88.19 233 ALA A CA 1
ATOM 1692 C C . ALA A 1 233 ? -15.358 6.865 38.117 1.00 88.19 233 ALA A C 1
ATOM 1694 O O . ALA A 1 233 ? -14.922 8.015 38.081 1.00 88.19 233 ALA A O 1
ATOM 1695 N N . ALA A 1 234 ? -16.275 6.478 39.013 1.00 92.12 234 ALA A N 1
ATOM 1696 C CA . ALA A 1 234 ? -16.909 7.357 40.000 1.00 92.12 234 ALA A CA 1
ATOM 1697 C C . ALA A 1 234 ? -17.522 8.642 39.394 1.00 92.12 234 ALA A C 1
ATOM 1699 O O . ALA A 1 234 ? -17.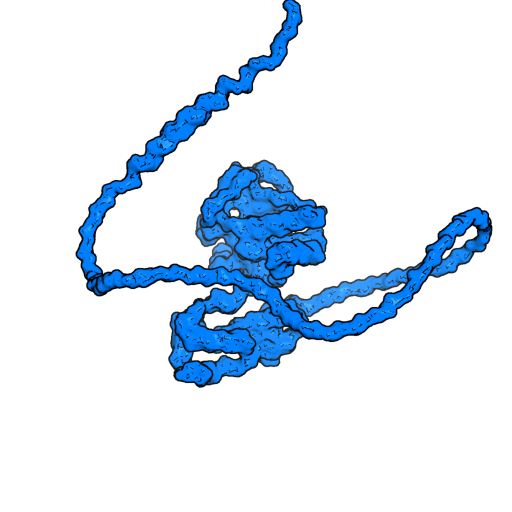428 9.731 39.964 1.00 92.12 234 ALA A O 1
ATOM 1700 N N . VAL A 1 235 ? -18.163 8.528 38.225 1.00 94.62 235 VAL A N 1
ATOM 1701 C CA . VAL A 1 235 ? -18.817 9.646 37.523 1.00 94.62 235 VAL A CA 1
ATOM 1702 C C . VAL A 1 235 ? -20.234 9.290 37.094 1.00 94.62 235 VAL A C 1
ATOM 1704 O O . VAL A 1 235 ? -20.621 8.129 37.037 1.00 94.62 235 VAL A O 1
ATOM 1707 N N . SER A 1 236 ? -21.034 10.300 36.745 1.00 95.31 236 SER A N 1
ATOM 1708 C CA . SER A 1 236 ? -22.353 10.039 36.164 1.00 95.31 236 SER A CA 1
ATOM 1709 C C . SER A 1 236 ? -22.246 9.512 34.719 1.00 95.31 236 SER A C 1
ATOM 1711 O O . SER A 1 236 ? -21.373 9.961 33.965 1.00 95.31 236 SER A O 1
ATOM 1713 N N . PRO A 1 237 ? -23.189 8.662 34.266 1.00 95.38 237 PRO A N 1
ATOM 1714 C CA . PRO A 1 237 ? -23.280 8.211 32.870 1.00 95.38 237 PRO A CA 1
ATOM 1715 C C . PRO A 1 237 ? -23.296 9.352 31.841 1.00 95.38 237 PRO A C 1
ATOM 1717 O O . PRO A 1 237 ? -22.703 9.253 30.763 1.00 95.38 237 PRO A O 1
ATOM 1720 N N . ARG A 1 238 ? -23.946 10.473 32.186 1.00 94.38 238 ARG A N 1
ATOM 1721 C CA . ARG A 1 238 ? -24.001 11.679 31.345 1.00 94.38 238 ARG A CA 1
ATOM 1722 C C . ARG A 1 238 ? -22.625 12.320 31.193 1.00 94.38 238 ARG A C 1
ATOM 1724 O O . ARG A 1 238 ? -22.242 12.685 30.084 1.00 94.38 238 ARG A O 1
ATOM 1731 N N . HIS A 1 239 ? -21.880 12.441 32.292 1.00 92.62 239 HIS A N 1
ATOM 1732 C CA . HIS A 1 239 ? -20.533 13.001 32.261 1.00 92.62 239 HIS A CA 1
ATOM 1733 C C . HIS A 1 239 ? -19.584 12.122 31.443 1.00 92.62 239 HIS A C 1
ATOM 1735 O O . HIS A 1 239 ? -18.878 12.642 30.582 1.00 92.62 239 HIS A O 1
ATOM 1741 N N . LEU A 1 240 ? -19.634 10.801 31.642 1.00 93.75 240 LEU A N 1
ATOM 1742 C CA . LEU A 1 240 ? -18.819 9.855 30.883 1.00 93.75 240 LEU A CA 1
ATOM 1743 C C . LEU A 1 240 ? -19.110 9.927 29.378 1.00 93.75 240 LEU A C 1
ATOM 1745 O O . LEU A 1 240 ? -18.188 10.022 28.573 1.00 93.75 240 LEU A O 1
ATOM 1749 N N . THR A 1 241 ? -20.388 9.965 28.992 1.00 93.62 241 THR A N 1
ATOM 1750 C CA . THR A 1 241 ? -20.789 10.111 27.582 1.00 93.62 241 THR A CA 1
ATOM 1751 C C . THR A 1 241 ? -20.228 11.395 26.971 1.00 93.62 241 THR A C 1
ATOM 1753 O O . THR A 1 241 ? -19.687 11.368 25.867 1.00 93.62 241 THR A O 1
ATOM 1756 N N . ARG A 1 242 ? -20.305 12.511 27.706 1.00 92.50 242 ARG A N 1
ATOM 1757 C CA . ARG A 1 242 ? -19.760 13.797 27.261 1.00 92.50 242 ARG A CA 1
ATOM 1758 C C . ARG A 1 242 ? -18.240 13.747 27.095 1.00 92.50 242 ARG A C 1
ATOM 1760 O O . ARG A 1 242 ? -17.750 14.269 26.102 1.00 92.50 242 ARG A O 1
ATOM 1767 N N . LEU A 1 243 ? -17.515 13.105 28.017 1.00 90.19 243 LEU A N 1
ATOM 1768 C CA . LEU A 1 243 ? -16.060 12.928 27.919 1.00 90.19 243 LEU A CA 1
ATOM 1769 C C . LEU A 1 243 ? -15.664 12.117 26.680 1.00 90.19 243 LEU A C 1
ATOM 1771 O O . LEU A 1 243 ? -14.778 12.531 25.937 1.00 90.19 243 LEU A O 1
ATOM 1775 N N . PHE A 1 244 ? -16.354 11.005 26.413 1.00 91.44 244 PHE A N 1
ATOM 1776 C CA . PHE A 1 244 ? -16.131 10.204 25.205 1.00 91.44 244 PHE A CA 1
ATOM 1777 C C . PHE A 1 244 ? -16.378 11.011 23.923 1.00 91.44 244 PHE A C 1
ATOM 1779 O O . PHE A 1 244 ? -15.582 10.938 22.990 1.00 91.44 244 PHE A O 1
ATOM 1786 N N . GLN A 1 245 ? -17.427 11.835 23.882 1.00 90.38 245 GLN A N 1
ATOM 1787 C CA . GLN A 1 245 ? -17.700 12.690 22.724 1.00 90.38 245 GLN A CA 1
ATOM 1788 C C . GLN A 1 245 ? -16.652 13.797 22.552 1.00 90.38 245 GLN A C 1
ATOM 1790 O O . GLN A 1 245 ? -16.218 14.062 21.431 1.00 90.38 245 GLN A O 1
ATOM 1795 N N . SER A 1 246 ? -16.238 14.444 23.646 1.00 87.38 246 SER A N 1
ATOM 1796 C CA . SER A 1 246 ? -15.301 15.569 23.589 1.00 87.38 246 SER A CA 1
ATOM 1797 C C . SER A 1 246 ? -13.858 15.146 23.336 1.00 87.38 246 SER A C 1
ATOM 1799 O O . SER A 1 246 ? -13.129 15.873 22.669 1.00 87.38 246 SER A O 1
ATOM 1801 N N . GLU A 1 247 ? -13.431 14.007 23.889 1.00 84.75 247 GLU A N 1
ATOM 1802 C CA . GLU A 1 247 ? -12.037 13.554 23.813 1.00 84.75 247 GLU A CA 1
ATOM 1803 C C . GLU A 1 247 ? -11.816 12.484 22.743 1.00 84.75 247 GLU A C 1
ATOM 1805 O O . GLU A 1 247 ? -10.790 12.516 22.074 1.00 84.75 247 GLU A O 1
ATOM 1810 N N . LEU A 1 248 ? -12.760 11.553 22.571 1.00 82.12 248 LEU A N 1
ATOM 1811 C CA . LEU A 1 248 ? -12.611 10.389 21.687 1.00 82.12 248 LEU A CA 1
ATOM 1812 C C . LEU A 1 248 ? -13.502 10.465 20.438 1.00 82.12 248 LEU A C 1
ATOM 1814 O O . LEU A 1 248 ? -13.476 9.559 19.609 1.00 82.12 248 LEU A O 1
ATOM 1818 N N . HIS A 1 249 ? -14.306 11.527 20.311 1.00 85.44 249 HIS A N 1
ATOM 1819 C CA . HIS A 1 249 ? -15.229 11.769 19.195 1.00 85.44 249 HIS A CA 1
ATOM 1820 C C . HIS A 1 249 ? -16.175 10.593 18.894 1.00 85.44 249 HIS A C 1
ATOM 1822 O O . HIS A 1 249 ? -16.570 10.361 17.753 1.00 85.44 249 HIS A O 1
ATOM 1828 N N . THR A 1 250 ? -16.561 9.842 19.927 1.00 88.88 250 THR A N 1
ATOM 1829 C CA . THR A 1 250 ? -17.437 8.670 19.808 1.00 88.88 250 THR A CA 1
ATOM 1830 C C . THR A 1 250 ? -18.284 8.485 21.071 1.00 88.88 250 THR A C 1
ATOM 1832 O O . THR A 1 250 ? -18.234 9.300 21.990 1.00 88.88 250 THR A O 1
ATOM 1835 N N . THR A 1 251 ? -19.108 7.438 21.121 1.00 90.88 251 THR A N 1
ATOM 1836 C CA . THR A 1 251 ? -19.853 7.046 22.326 1.00 90.88 251 THR A CA 1
ATOM 1837 C C . THR A 1 251 ? -19.136 5.909 23.061 1.00 90.88 251 THR A C 1
ATOM 1839 O O . THR A 1 251 ? -18.431 5.129 22.416 1.00 90.88 251 THR A O 1
ATOM 1842 N N . PRO A 1 252 ? -19.348 5.749 24.383 1.00 91.50 252 PRO A N 1
ATOM 1843 C CA . PRO A 1 252 ? -18.744 4.653 25.145 1.00 91.50 252 PRO A CA 1
ATOM 1844 C C . PRO A 1 252 ? -19.046 3.272 24.549 1.00 91.50 252 PRO A C 1
ATOM 1846 O O . PRO A 1 252 ? -18.138 2.475 24.352 1.00 91.50 252 PRO A O 1
ATOM 1849 N N . ALA A 1 253 ? -20.305 3.021 24.172 1.00 91.06 253 ALA A N 1
ATOM 1850 C CA . ALA A 1 253 ? -20.724 1.743 23.597 1.00 91.06 253 ALA A CA 1
ATOM 1851 C C . ALA A 1 253 ? -20.042 1.442 22.251 1.00 91.06 253 ALA A C 1
ATOM 1853 O O . ALA A 1 253 ? -19.501 0.355 22.077 1.00 91.06 253 ALA A O 1
ATOM 1854 N N . ARG A 1 254 ? -20.009 2.415 21.325 1.00 87.06 254 ARG A N 1
ATOM 1855 C CA . ARG A 1 254 ? -19.333 2.245 20.026 1.00 87.06 254 ARG A CA 1
ATOM 1856 C C . ARG A 1 254 ? -17.835 2.035 20.186 1.00 87.06 254 ARG A C 1
ATOM 1858 O O . ARG A 1 254 ? -17.237 1.281 19.432 1.00 87.06 254 ARG A O 1
ATOM 1865 N N . TRP A 1 255 ? -17.220 2.721 21.143 1.00 89.69 255 TRP A N 1
ATOM 1866 C CA . TRP A 1 255 ? -15.798 2.562 21.407 1.00 89.69 255 TRP A CA 1
ATOM 1867 C C . TRP A 1 255 ? -15.472 1.165 21.949 1.00 89.69 255 TRP A C 1
ATOM 1869 O O . TRP A 1 255 ? -14.594 0.504 21.405 1.00 89.69 255 TRP A O 1
ATOM 1879 N N . VAL A 1 256 ? -16.225 0.681 22.945 1.00 91.94 256 VAL A N 1
ATOM 1880 C CA . VAL A 1 256 ? -16.081 -0.691 23.465 1.00 91.94 256 VAL A CA 1
ATOM 1881 C C . VAL A 1 256 ? -16.291 -1.712 22.349 1.00 91.94 256 VAL A C 1
ATOM 1883 O O . VAL A 1 256 ? -15.482 -2.620 22.202 1.00 91.94 256 VAL A O 1
ATOM 1886 N N . GLU A 1 257 ? -17.336 -1.557 21.534 1.00 90.00 257 GLU A N 1
ATOM 1887 C CA . GLU A 1 257 ? -17.605 -2.441 20.394 1.00 90.00 257 GLU A CA 1
ATOM 1888 C C . GLU A 1 257 ? -16.413 -2.522 19.431 1.00 90.00 257 GLU A C 1
ATOM 1890 O O . GLU A 1 257 ? -16.024 -3.623 19.043 1.00 90.00 257 GLU A O 1
ATOM 1895 N N . LYS A 1 258 ? -15.775 -1.389 19.111 1.00 83.50 258 LYS A N 1
ATOM 1896 C CA . LYS A 1 258 ? -14.558 -1.375 18.291 1.00 83.50 258 LYS A CA 1
ATOM 1897 C C . LYS A 1 258 ? -13.383 -2.099 18.964 1.00 83.50 258 LYS A C 1
ATOM 1899 O O . LYS A 1 258 ? -12.730 -2.917 18.326 1.00 83.50 258 LYS A O 1
ATOM 1904 N N . VAL A 1 259 ? -13.148 -1.879 20.263 1.00 85.81 259 VAL A N 1
ATOM 1905 C CA . VAL A 1 259 ? -12.097 -2.599 21.017 1.00 85.81 259 VAL A CA 1
ATOM 1906 C C . VAL A 1 259 ? -12.344 -4.111 21.016 1.00 85.81 259 VAL A C 1
ATOM 1908 O O . VAL A 1 259 ? -11.416 -4.904 20.845 1.00 85.81 259 VAL A O 1
ATOM 1911 N N . ARG A 1 260 ? -13.604 -4.526 21.170 1.00 91.00 260 ARG A N 1
ATOM 1912 C CA . ARG A 1 260 ? -14.007 -5.932 21.080 1.00 91.00 260 ARG A CA 1
ATOM 1913 C C . ARG A 1 260 ? -13.799 -6.486 19.675 1.00 91.00 260 ARG A C 1
ATOM 1915 O O . ARG A 1 260 ? -13.341 -7.617 19.537 1.00 91.00 260 ARG A O 1
ATOM 1922 N N . LEU A 1 261 ? -14.091 -5.704 18.638 1.00 85.75 261 LEU A N 1
ATOM 1923 C CA . LEU A 1 261 ? -13.869 -6.106 17.252 1.00 85.75 261 LEU A CA 1
ATOM 1924 C C . LEU A 1 261 ? -12.384 -6.331 16.953 1.00 85.75 261 LEU A C 1
ATOM 1926 O O . LEU A 1 261 ? -12.035 -7.389 16.435 1.00 85.75 261 LEU A O 1
ATOM 1930 N N . ASP A 1 262 ? -11.515 -5.408 17.359 1.00 79.56 262 ASP A N 1
ATOM 1931 C CA . ASP A 1 262 ? -10.060 -5.567 17.261 1.00 79.56 262 ASP A CA 1
ATOM 1932 C C . ASP A 1 262 ? -9.582 -6.853 17.936 1.00 79.56 262 ASP A C 1
ATOM 1934 O O . ASP A 1 262 ? -8.811 -7.629 17.365 1.00 79.56 262 ASP A O 1
ATOM 1938 N N . ARG A 1 263 ? -10.060 -7.112 19.162 1.00 84.62 263 ARG A N 1
ATOM 1939 C CA . ARG A 1 263 ? -9.685 -8.318 19.904 1.00 84.62 263 ARG A CA 1
ATOM 1940 C C . ARG A 1 263 ? -10.165 -9.583 19.196 1.00 84.62 263 ARG A C 1
ATOM 1942 O O . ARG A 1 263 ? -9.404 -10.547 19.120 1.00 84.62 263 ARG A O 1
ATOM 1949 N N . ALA A 1 264 ? -11.392 -9.582 18.676 1.00 86.62 264 ALA A N 1
ATOM 1950 C CA . ALA A 1 264 ? -11.944 -10.699 17.916 1.00 86.62 264 ALA A CA 1
ATOM 1951 C C . ALA A 1 264 ? -11.120 -10.975 16.654 1.00 86.62 264 ALA A C 1
ATOM 1953 O O . ALA A 1 264 ? -10.775 -12.125 16.389 1.00 86.62 264 ALA A O 1
ATOM 1954 N N . GLN A 1 265 ? -10.760 -9.925 15.909 1.00 76.38 265 GLN A N 1
ATOM 1955 C CA . GLN A 1 265 ? -9.902 -10.038 14.734 1.00 76.38 265 GLN A CA 1
ATOM 1956 C C . GLN A 1 265 ? -8.549 -10.646 15.107 1.00 76.38 265 GLN A C 1
ATOM 1958 O O . GLN A 1 265 ? -8.147 -11.625 14.486 1.00 76.38 265 GLN A O 1
ATOM 1963 N N . GLN A 1 266 ? -7.895 -10.156 16.165 1.00 71.75 266 GLN A N 1
ATOM 1964 C CA . GLN A 1 266 ? -6.622 -10.718 16.621 1.00 71.75 266 GLN A CA 1
ATOM 1965 C C . GLN A 1 266 ? -6.736 -12.209 16.977 1.00 71.75 266 GLN A C 1
ATOM 1967 O O . GLN A 1 266 ? -5.912 -13.004 16.544 1.00 71.75 266 GLN A O 1
ATOM 1972 N N . LEU A 1 267 ? -7.783 -12.618 17.698 1.00 80.50 267 LEU A N 1
ATOM 1973 C CA . LEU A 1 267 ? -8.000 -14.026 18.061 1.00 80.50 267 LEU A CA 1
ATOM 1974 C C . LEU A 1 267 ? -8.190 -14.925 16.828 1.00 80.50 267 LEU A C 1
ATOM 1976 O O . LEU A 1 267 ? -7.668 -16.039 16.781 1.00 80.50 267 LEU A O 1
ATOM 1980 N N . LEU A 1 268 ? -8.909 -14.442 15.812 1.00 80.19 268 LEU A N 1
ATOM 1981 C CA . LEU A 1 268 ? -9.072 -15.154 14.541 1.00 80.19 268 LEU A CA 1
ATOM 1982 C C . LEU A 1 268 ? -7.745 -15.280 13.777 1.00 80.19 268 LEU A C 1
ATOM 1984 O O . LEU A 1 268 ? -7.487 -16.318 13.160 1.00 80.19 268 LEU A O 1
ATOM 1988 N N . LEU A 1 269 ? -6.898 -14.246 13.826 1.00 68.06 269 LEU A N 1
ATOM 1989 C CA . LEU A 1 269 ? -5.544 -14.279 13.264 1.00 68.06 269 LEU A CA 1
ATOM 1990 C C . LEU A 1 269 ? -4.659 -15.297 13.989 1.00 68.06 269 LEU A C 1
ATOM 1992 O O . LEU A 1 269 ? -3.944 -16.052 13.333 1.00 68.06 269 LEU A O 1
ATOM 1996 N N . ASP A 1 270 ? -4.800 -15.395 15.311 1.00 70.75 270 ASP A N 1
ATOM 1997 C CA . ASP A 1 270 ? -4.118 -16.370 16.170 1.00 70.75 270 ASP A CA 1
ATOM 1998 C C . ASP A 1 270 ? -4.692 -17.803 16.020 1.00 70.75 270 ASP A C 1
ATOM 2000 O O . ASP A 1 270 ? -4.348 -18.714 16.775 1.00 70.75 270 ASP A O 1
ATOM 2004 N N . GLY A 1 271 ? -5.589 -18.028 15.051 1.00 74.31 271 GLY A N 1
ATOM 2005 C CA . GLY A 1 271 ? -6.114 -19.345 14.687 1.00 74.31 271 GLY A CA 1
ATOM 2006 C C . GLY A 1 271 ? -7.279 -19.841 15.543 1.00 74.31 271 GLY A C 1
ATOM 2007 O O . GLY A 1 271 ? -7.642 -21.014 15.450 1.00 74.31 271 GLY A O 1
ATOM 2008 N N . HIS A 1 272 ? -7.880 -18.986 16.373 1.00 84.50 272 HIS A N 1
ATOM 2009 C CA . HIS A 1 272 ? -9.041 -19.374 17.170 1.00 84.50 272 HIS A CA 1
ATOM 2010 C C . HIS A 1 272 ? -10.283 -19.545 16.284 1.00 84.50 272 HIS A C 1
ATOM 2012 O O . HIS A 1 272 ? -10.418 -18.923 15.228 1.00 84.50 272 HIS A O 1
ATOM 2018 N N . SER A 1 273 ? -11.218 -20.396 16.717 1.00 89.12 273 SER A N 1
ATOM 2019 C CA . SER A 1 273 ? -12.516 -20.528 16.049 1.00 89.12 273 SER A CA 1
ATOM 2020 C C . SER A 1 273 ? -13.339 -19.243 16.192 1.00 89.12 273 SER A C 1
ATOM 2022 O O . SER A 1 273 ? -13.114 -18.452 17.106 1.00 89.12 273 SER A O 1
ATOM 2024 N N . ILE A 1 274 ? -14.334 -19.048 15.321 1.00 87.00 274 ILE A N 1
ATOM 2025 C CA . ILE A 1 274 ? -15.235 -17.881 15.387 1.00 87.00 274 ILE A CA 1
ATOM 2026 C C . ILE A 1 274 ? -15.961 -17.825 16.736 1.00 87.00 274 ILE A C 1
ATOM 2028 O O . ILE A 1 274 ? -16.039 -16.760 17.343 1.00 87.00 274 ILE A O 1
ATOM 2032 N N . THR A 1 275 ? -16.378 -18.977 17.257 1.00 90.69 275 THR A N 1
ATOM 2033 C CA . THR A 1 275 ? -16.993 -19.092 18.583 1.00 90.69 275 THR A CA 1
ATOM 2034 C C . THR A 1 275 ? -16.042 -18.715 19.707 1.00 90.69 275 THR A C 1
ATOM 2036 O O . THR A 1 275 ? -16.407 -17.932 20.584 1.00 90.69 275 THR A O 1
ATOM 2039 N N . ALA A 1 276 ? -14.798 -19.201 19.668 1.00 89.25 276 ALA A N 1
ATOM 2040 C CA . ALA A 1 276 ? -13.800 -18.822 20.661 1.00 89.25 276 ALA A CA 1
ATOM 2041 C C . ALA A 1 276 ? -13.478 -17.324 20.575 1.00 89.25 276 ALA A C 1
ATOM 2043 O O . ALA A 1 276 ? -13.403 -16.660 21.608 1.00 89.25 276 ALA A O 1
ATOM 2044 N N . ALA A 1 277 ? -13.344 -16.774 19.367 1.00 89.88 277 ALA A N 1
ATOM 2045 C CA . ALA A 1 277 ? -13.103 -15.353 19.163 1.00 89.88 277 ALA A CA 1
ATOM 2046 C C . ALA A 1 277 ? -14.244 -14.500 19.731 1.00 89.88 277 ALA A C 1
ATOM 2048 O O . ALA A 1 277 ? -13.977 -13.579 20.496 1.00 89.88 277 ALA A O 1
ATOM 2049 N N . ALA A 1 278 ? -15.503 -14.846 19.441 1.00 92.25 278 ALA A N 1
ATOM 2050 C CA . ALA A 1 278 ? -16.671 -14.121 19.935 1.00 92.25 278 ALA A CA 1
ATOM 2051 C C . ALA A 1 278 ? -16.767 -14.111 21.469 1.00 92.25 278 ALA A C 1
ATOM 2053 O O . ALA A 1 278 ? -17.113 -13.084 22.058 1.00 92.25 278 ALA A O 1
ATOM 2054 N N . GLN A 1 279 ? -16.449 -15.232 22.123 1.00 90.94 279 GLN A N 1
ATOM 2055 C CA . GLN A 1 279 ? -16.451 -15.324 23.584 1.00 90.94 279 GLN A CA 1
ATOM 2056 C C . GLN A 1 279 ? -15.332 -14.482 24.204 1.00 90.94 279 GLN A C 1
ATOM 2058 O O . GLN A 1 279 ? -15.601 -13.597 25.015 1.00 90.94 279 GLN A O 1
ATOM 2063 N N . HIS A 1 280 ? -14.085 -14.695 23.779 1.00 90.00 280 HIS A N 1
ATOM 2064 C CA . HIS A 1 280 ? -12.913 -14.050 24.383 1.00 90.00 280 HIS A CA 1
ATOM 2065 C C . HIS A 1 280 ? -12.780 -12.563 24.034 1.00 90.00 280 HIS A C 1
ATOM 2067 O O . HIS A 1 280 ? -11.998 -11.847 24.658 1.00 90.00 280 HIS A O 1
ATOM 2073 N N . SER A 1 281 ? -13.522 -12.080 23.039 1.00 90.94 281 SER A N 1
ATOM 2074 C CA . SER A 1 281 ? -13.575 -10.665 22.699 1.00 90.94 281 SER A CA 1
ATOM 2075 C C . SER A 1 281 ? -14.778 -9.936 23.299 1.00 90.94 281 SER A C 1
ATOM 2077 O O . SER A 1 281 ? -14.887 -8.734 23.102 1.00 90.94 281 SER A O 1
ATOM 2079 N N . GLY A 1 282 ? -15.704 -10.621 23.980 1.00 90.75 282 GLY A N 1
ATOM 2080 C CA . GLY A 1 282 ? -16.878 -9.993 24.598 1.00 90.75 282 GLY A CA 1
ATOM 2081 C C . GLY A 1 282 ? -18.092 -9.778 23.687 1.00 90.75 282 GLY A C 1
ATOM 2082 O O . GLY A 1 282 ? -18.999 -9.039 24.067 1.00 90.75 282 GLY A O 1
ATOM 2083 N N . PHE A 1 283 ? -18.154 -10.399 22.502 1.00 90.31 283 PHE A N 1
ATOM 2084 C CA . PHE A 1 283 ? -19.396 -10.443 21.707 1.00 90.31 283 PHE A CA 1
ATOM 2085 C C . PHE A 1 283 ? -20.356 -11.540 22.178 1.00 90.31 283 PHE A C 1
ATOM 2087 O O . PHE A 1 283 ? -21.555 -11.460 21.912 1.00 90.31 283 PHE A O 1
ATOM 2094 N N . GLY A 1 284 ? -19.842 -12.562 22.862 1.00 88.31 284 GLY A N 1
ATOM 2095 C CA . GLY A 1 284 ? -20.604 -13.676 23.424 1.00 88.31 284 GLY A CA 1
ATOM 2096 C C . GLY A 1 284 ? -20.957 -14.761 22.405 1.00 88.31 284 GLY A C 1
ATOM 2097 O O . GLY A 1 284 ? -20.733 -15.936 22.683 1.00 88.31 284 GLY A O 1
ATOM 2098 N N . THR A 1 285 ? -21.461 -14.391 21.221 1.00 88.00 285 THR A N 1
ATOM 2099 C CA . THR A 1 285 ? -21.917 -15.342 20.189 1.00 88.00 285 THR A CA 1
ATOM 2100 C C . THR A 1 285 ? -21.356 -15.038 18.800 1.00 88.00 285 THR A C 1
ATOM 2102 O O . THR A 1 285 ? -21.068 -13.887 18.470 1.00 88.00 285 THR A O 1
ATOM 2105 N N . ASP A 1 286 ? -21.255 -16.065 17.952 1.00 86.00 286 ASP A N 1
ATOM 2106 C CA . ASP A 1 286 ? -20.886 -15.923 16.537 1.00 86.00 286 ASP A CA 1
ATOM 2107 C C . ASP A 1 286 ? -21.786 -14.917 15.803 1.00 86.00 286 ASP A C 1
ATOM 2109 O O . ASP A 1 286 ? -21.304 -14.128 14.994 1.00 86.00 286 ASP A O 1
ATOM 2113 N N . GLU A 1 287 ? -23.089 -14.929 16.093 1.00 84.75 287 GLU A N 1
ATOM 2114 C CA . GLU A 1 287 ? -24.091 -14.089 15.429 1.00 84.75 287 GLU A CA 1
ATOM 2115 C C . GLU A 1 287 ? -23.871 -12.597 15.721 1.00 84.75 287 GLU A C 1
ATOM 2117 O O . GLU A 1 287 ? -23.940 -11.752 14.825 1.00 84.75 287 GLU A O 1
ATOM 2122 N N . THR A 1 288 ? -23.577 -12.254 16.978 1.00 84.75 288 THR A N 1
ATOM 2123 C CA . THR A 1 288 ? -23.276 -10.874 17.386 1.00 84.75 288 THR A CA 1
ATOM 2124 C C . THR A 1 288 ? -21.949 -10.393 16.806 1.00 84.75 288 THR A C 1
ATOM 2126 O O . THR A 1 288 ? -21.885 -9.263 16.324 1.00 84.75 288 THR A O 1
ATOM 2129 N N . LEU A 1 289 ? -20.925 -11.253 16.757 1.00 84.06 289 LEU A N 1
ATOM 2130 C CA . LEU A 1 289 ? -19.648 -10.933 16.113 1.00 84.06 289 LEU A CA 1
ATOM 2131 C C . LEU A 1 289 ? -19.805 -10.706 14.597 1.00 84.06 289 LEU A C 1
ATOM 2133 O O . LEU A 1 289 ? -19.310 -9.713 14.067 1.00 84.06 289 LEU A O 1
ATOM 2137 N N . ARG A 1 290 ? -20.529 -11.583 13.887 1.00 79.94 290 ARG A N 1
ATOM 2138 C CA . ARG A 1 290 ? -20.768 -11.447 12.434 1.00 79.94 290 ARG A CA 1
ATOM 2139 C C . ARG A 1 290 ? -21.590 -10.212 12.087 1.00 79.94 290 ARG A C 1
ATOM 2141 O O . ARG A 1 290 ? -21.362 -9.602 11.050 1.00 79.94 290 ARG A O 1
ATOM 2148 N N . ARG A 1 291 ? -22.526 -9.818 12.951 1.00 79.38 291 ARG A N 1
ATOM 2149 C CA . ARG A 1 291 ? -23.309 -8.588 12.771 1.00 79.38 291 ARG A CA 1
ATOM 2150 C C . ARG A 1 291 ? -22.461 -7.334 12.945 1.00 79.38 291 ARG A C 1
ATOM 2152 O O . ARG A 1 291 ? -22.627 -6.387 12.183 1.00 79.38 291 ARG A O 1
ATOM 2159 N N . ALA A 1 292 ? -21.552 -7.345 13.920 1.00 73.94 292 ALA A N 1
ATOM 2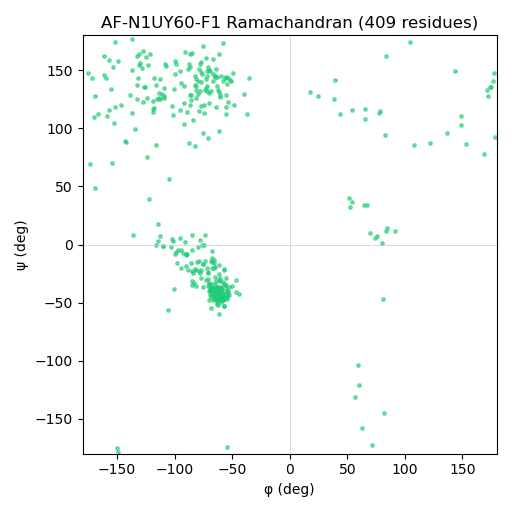160 C CA . ALA A 1 292 ? -20.603 -6.259 14.141 1.00 73.94 292 ALA A CA 1
ATOM 2161 C C . ALA A 1 292 ? -19.527 -6.184 13.039 1.00 73.94 292 ALA A C 1
ATOM 2163 O O . ALA A 1 292 ? -18.982 -5.114 12.782 1.00 73.94 292 ALA A O 1
ATOM 2164 N N . SER A 1 293 ? -19.237 -7.299 12.355 1.00 67.25 293 SER A N 1
ATOM 2165 C CA . SER A 1 293 ? -18.305 -7.344 11.225 1.00 67.25 293 SER A CA 1
ATOM 2166 C C . SER A 1 293 ? -18.769 -8.310 10.124 1.00 67.25 293 SER A C 1
ATOM 2168 O O . SER A 1 293 ? -18.378 -9.484 10.102 1.00 67.25 293 SER A O 1
ATOM 2170 N N . PRO A 1 294 ? -19.572 -7.814 9.163 1.00 52.81 294 PRO A N 1
ATOM 2171 C CA . PRO A 1 294 ? -20.143 -8.624 8.081 1.00 52.81 294 PRO A CA 1
ATOM 2172 C C . PRO A 1 294 ? -19.102 -9.359 7.213 1.00 52.81 294 PRO A C 1
ATOM 2174 O O . PRO A 1 294 ? -19.418 -10.370 6.588 1.00 52.81 294 PRO A O 1
ATOM 2177 N N . GLY A 1 295 ? -17.846 -8.895 7.198 1.00 53.88 295 GLY A N 1
ATOM 2178 C CA . GLY A 1 295 ? -16.743 -9.485 6.429 1.00 53.88 295 GLY A CA 1
ATOM 2179 C C . GLY A 1 295 ? -16.155 -10.783 7.003 1.00 53.88 295 GLY A C 1
ATOM 2180 O O . GLY A 1 295 ? -15.515 -11.532 6.267 1.00 53.88 295 GLY A O 1
ATOM 2181 N N . ILE A 1 296 ? -16.409 -11.116 8.278 1.00 55.41 296 ILE A N 1
ATOM 2182 C CA . ILE A 1 296 ? -15.849 -12.321 8.934 1.00 55.41 296 ILE A CA 1
ATOM 2183 C C . ILE A 1 296 ? -16.392 -13.627 8.311 1.00 55.41 296 ILE A C 1
ATOM 2185 O O . ILE A 1 296 ? -15.812 -14.700 8.473 1.00 55.41 296 ILE A O 1
ATOM 2189 N N . SER A 1 297 ? -17.480 -13.558 7.535 1.00 42.81 297 SER A N 1
ATOM 2190 C CA . SER A 1 297 ? -18.139 -14.736 6.962 1.00 42.81 297 SER A CA 1
ATOM 2191 C C . SER A 1 297 ? -17.622 -15.195 5.587 1.00 42.81 297 SER A C 1
ATOM 2193 O O . SER A 1 297 ? -18.046 -16.259 5.134 1.00 42.81 297 SER A O 1
ATOM 2195 N N . ALA A 1 298 ? -16.740 -14.453 4.907 1.00 39.12 298 ALA A N 1
ATOM 2196 C CA . ALA A 1 298 ? -16.485 -14.687 3.477 1.00 39.12 298 ALA A CA 1
ATOM 2197 C C . ALA A 1 298 ? -15.236 -15.522 3.123 1.00 39.12 298 ALA A C 1
ATOM 2199 O O . ALA A 1 298 ? -15.082 -15.898 1.963 1.00 39.12 298 ALA A O 1
ATOM 2200 N N . SER A 1 299 ? -14.359 -15.896 4.063 1.00 40.94 299 SER A N 1
ATOM 2201 C CA . SER A 1 299 ? -13.221 -16.765 3.713 1.00 40.94 299 SER A CA 1
ATOM 2202 C C . SER A 1 299 ? -12.717 -17.622 4.871 1.00 40.94 299 SER A C 1
ATOM 2204 O O . SER A 1 299 ? -12.003 -17.132 5.741 1.00 40.94 299 SER A O 1
ATOM 2206 N N . ARG A 1 300 ? -13.057 -18.917 4.838 1.00 38.06 300 ARG A N 1
ATOM 2207 C CA . ARG A 1 300 ? -12.198 -20.067 5.205 1.00 38.06 300 ARG A CA 1
ATOM 2208 C C . ARG A 1 300 ? -13.052 -21.336 5.288 1.00 38.06 300 ARG A C 1
ATOM 2210 O O . ARG A 1 300 ? -13.359 -21.843 6.360 1.00 38.06 300 ARG A O 1
ATOM 2217 N N . ARG A 1 301 ? -13.393 -21.903 4.130 1.00 25.03 301 ARG A N 1
ATOM 2218 C CA . ARG A 1 301 ? -13.291 -23.362 4.016 1.00 25.03 301 ARG A CA 1
ATOM 2219 C C . ARG A 1 301 ? -11.845 -23.633 3.604 1.00 25.03 301 ARG A C 1
ATOM 2221 O O . ARG A 1 301 ? -11.417 -23.046 2.609 1.00 25.03 301 ARG A O 1
ATOM 2228 N N . PRO A 1 302 ? -11.074 -24.455 4.333 1.00 29.98 302 PRO A N 1
ATOM 2229 C CA . PRO A 1 302 ? -9.876 -25.040 3.760 1.00 29.98 302 PRO A CA 1
ATOM 2230 C C . PRO A 1 302 ? -10.332 -25.764 2.497 1.00 29.98 302 PRO A C 1
ATOM 2232 O O . PRO A 1 302 ? -11.205 -26.633 2.559 1.00 29.98 302 PRO A O 1
ATOM 2235 N N . ASN A 1 303 ? -9.815 -25.338 1.352 1.00 28.80 303 ASN A N 1
ATOM 2236 C CA . ASN A 1 303 ? -10.015 -26.029 0.096 1.00 28.80 303 ASN A CA 1
ATOM 2237 C C . ASN A 1 303 ? -9.399 -27.424 0.276 1.00 28.80 303 ASN A C 1
ATOM 2239 O O . ASN A 1 303 ? -8.181 -27.583 0.227 1.00 28.80 303 ASN A O 1
ATOM 2243 N N . THR A 1 304 ? -10.225 -28.420 0.595 1.00 30.36 304 THR A N 1
ATOM 2244 C CA . THR A 1 304 ? -9.819 -29.820 0.559 1.00 30.36 304 THR A CA 1
ATOM 2245 C C . THR A 1 304 ? -9.671 -30.155 -0.910 1.00 30.36 304 THR A C 1
ATOM 2247 O O . THR A 1 304 ? -10.624 -30.498 -1.606 1.00 30.36 304 THR A O 1
ATOM 2250 N N . ALA A 1 305 ? -8.446 -29.968 -1.400 1.00 31.39 305 ALA A N 1
ATOM 2251 C CA . ALA A 1 305 ? -8.021 -30.512 -2.666 1.00 31.39 305 ALA A CA 1
ATOM 2252 C C . ALA A 1 305 ? -8.430 -31.987 -2.691 1.00 31.39 305 ALA A C 1
ATOM 2254 O O . ALA A 1 305 ? -8.067 -32.779 -1.820 1.00 31.39 305 ALA A O 1
ATOM 2255 N N . ARG A 1 306 ? -9.260 -32.300 -3.682 1.00 28.86 306 ARG A N 1
ATOM 2256 C CA . ARG A 1 306 ? -9.676 -33.631 -4.099 1.00 28.86 306 ARG A CA 1
ATOM 2257 C C . ARG A 1 306 ? -8.487 -34.588 -3.975 1.00 28.86 306 ARG A C 1
ATOM 2259 O O . ARG A 1 306 ? -7.500 -34.440 -4.695 1.00 28.86 306 ARG A O 1
ATOM 2266 N N . ALA A 1 307 ? -8.578 -35.531 -3.040 1.00 29.56 307 ALA A N 1
ATOM 2267 C CA . ALA A 1 307 ? -7.594 -36.588 -2.877 1.00 29.56 307 ALA A CA 1
ATOM 2268 C C . ALA A 1 307 ? -7.441 -37.320 -4.216 1.00 29.56 307 ALA A C 1
ATOM 2270 O O . ALA A 1 307 ? -8.375 -37.966 -4.689 1.00 29.56 307 ALA A O 1
ATOM 2271 N N . SER A 1 308 ? -6.276 -37.170 -4.842 1.00 29.95 308 SER A N 1
ATOM 2272 C CA . SER A 1 308 ? -5.852 -38.070 -5.911 1.00 29.95 308 SER A CA 1
ATOM 2273 C C . SER A 1 308 ? -5.266 -39.329 -5.259 1.00 29.95 308 SER A C 1
ATOM 2275 O O . SER A 1 308 ? -4.644 -39.213 -4.196 1.00 29.95 308 SER A O 1
ATOM 2277 N N . PRO A 1 309 ? -5.492 -40.530 -5.817 1.00 29.89 309 PRO A N 1
ATOM 2278 C CA . PRO A 1 309 ? -5.142 -41.778 -5.150 1.00 29.89 309 PRO A CA 1
ATOM 2279 C C . PRO A 1 309 ? -3.623 -41.915 -5.028 1.00 29.89 309 PRO A C 1
ATOM 2281 O O . PRO A 1 309 ? -2.884 -41.569 -5.950 1.00 29.89 309 PRO A O 1
ATOM 2284 N N . ARG A 1 310 ? -3.158 -42.435 -3.889 1.00 32.50 310 ARG A N 1
ATOM 2285 C CA . ARG A 1 310 ? -1.755 -42.824 -3.691 1.00 32.50 310 ARG A CA 1
ATOM 2286 C C . ARG A 1 310 ? -1.354 -43.860 -4.756 1.00 32.50 310 ARG A C 1
ATOM 2288 O O . ARG A 1 310 ? -2.161 -44.750 -5.024 1.00 32.50 310 ARG A O 1
ATOM 2295 N N . PRO A 1 311 ? -0.137 -43.807 -5.323 1.00 32.88 311 PRO A N 1
ATOM 2296 C CA . PRO A 1 311 ? 0.359 -44.905 -6.140 1.00 32.88 311 PRO A CA 1
ATOM 2297 C C . PRO A 1 311 ? 0.694 -46.104 -5.239 1.00 32.88 311 PRO A C 1
ATOM 2299 O O . PRO A 1 311 ? 1.276 -45.939 -4.163 1.00 32.88 311 PRO A O 1
ATOM 2302 N N . ASN A 1 312 ? 0.297 -47.303 -5.670 1.00 33.59 312 ASN A N 1
ATOM 2303 C CA . ASN A 1 312 ? 0.682 -48.566 -5.039 1.00 33.59 312 ASN A CA 1
ATOM 2304 C C . ASN A 1 312 ? 2.205 -48.785 -5.137 1.00 33.59 312 ASN A C 1
ATOM 2306 O O . ASN A 1 312 ? 2.823 -48.322 -6.100 1.00 33.59 312 ASN A O 1
ATOM 2310 N N . PRO A 1 313 ? 2.820 -49.496 -4.175 1.00 33.50 313 PRO A N 1
ATOM 2311 C CA . PRO A 1 313 ? 4.222 -49.889 -4.271 1.00 33.50 313 PRO A CA 1
ATOM 2312 C C . PRO A 1 313 ? 4.411 -50.952 -5.371 1.00 33.50 313 PRO A C 1
ATOM 2314 O O . PRO A 1 313 ? 3.488 -51.734 -5.609 1.00 33.50 313 PRO A O 1
ATOM 2317 N N . PRO A 1 314 ? 5.576 -51.007 -6.042 1.00 34.84 314 PRO A N 1
ATOM 2318 C CA . PRO A 1 314 ? 5.834 -52.036 -7.038 1.00 34.84 314 PRO A CA 1
ATOM 2319 C C . PRO A 1 314 ? 6.035 -53.395 -6.360 1.00 34.84 314 PRO A C 1
ATOM 2321 O O . PRO A 1 314 ? 6.784 -53.518 -5.388 1.00 34.84 314 PRO A O 1
ATOM 2324 N N . GLU A 1 315 ? 5.345 -54.402 -6.890 1.00 29.45 315 GLU A N 1
ATOM 2325 C CA . GLU A 1 315 ? 5.524 -55.808 -6.550 1.00 29.45 315 GLU A CA 1
ATOM 2326 C C . GLU A 1 315 ? 6.913 -56.302 -6.971 1.00 29.45 315 GLU A C 1
ATOM 2328 O O . GLU A 1 315 ? 7.488 -55.879 -7.978 1.00 29.45 315 GLU A O 1
ATOM 2333 N N . ALA A 1 316 ? 7.450 -57.198 -6.148 1.00 28.89 316 ALA A N 1
ATOM 2334 C CA . ALA A 1 316 ? 8.725 -57.857 -6.341 1.00 28.89 316 ALA A CA 1
ATOM 2335 C C . ALA A 1 316 ? 8.671 -58.828 -7.528 1.00 28.89 316 ALA A C 1
ATOM 2337 O O . ALA A 1 316 ? 7.797 -59.690 -7.595 1.00 28.89 316 ALA A O 1
ATOM 2338 N N . HIS A 1 317 ? 9.672 -58.744 -8.403 1.00 30.94 317 HIS A N 1
ATOM 2339 C CA . HIS A 1 317 ? 10.069 -59.859 -9.251 1.00 30.94 317 HIS A CA 1
ATOM 2340 C C . HIS A 1 317 ? 11.512 -60.238 -8.934 1.00 30.94 317 HIS A C 1
ATOM 2342 O O . HIS A 1 317 ? 12.446 -59.464 -9.151 1.00 30.94 317 HIS A O 1
ATOM 2348 N N . ASP A 1 318 ? 11.647 -61.447 -8.396 1.00 27.58 318 ASP A N 1
ATOM 2349 C CA . ASP A 1 318 ? 12.893 -62.166 -8.196 1.00 27.58 318 ASP A CA 1
ATOM 2350 C C . ASP A 1 318 ? 13.594 -62.425 -9.533 1.00 27.58 318 ASP A C 1
ATOM 2352 O O . ASP A 1 318 ? 13.009 -62.989 -10.457 1.00 27.58 318 ASP A O 1
ATOM 2356 N N . PHE A 1 319 ? 14.888 -62.111 -9.592 1.00 29.67 319 PHE A N 1
ATOM 2357 C CA . PHE A 1 319 ? 15.827 -62.848 -10.429 1.00 29.67 319 PHE A CA 1
ATOM 2358 C C . PHE A 1 319 ? 17.078 -63.197 -9.623 1.00 29.67 319 PHE A C 1
ATOM 2360 O O . PHE A 1 319 ? 17.740 -62.358 -9.013 1.00 29.67 319 PHE A O 1
ATOM 2367 N N . HIS A 1 320 ? 17.354 -64.495 -9.628 1.00 28.56 320 HIS A N 1
ATOM 2368 C CA . HIS A 1 320 ? 18.423 -65.191 -8.939 1.00 28.56 320 HIS A CA 1
ATOM 2369 C C . HIS A 1 320 ? 19.813 -64.950 -9.569 1.00 28.56 320 HIS A C 1
ATOM 2371 O O . HIS A 1 320 ? 19.996 -65.122 -10.768 1.00 28.56 320 HIS A O 1
ATOM 2377 N N . THR A 1 321 ? 20.782 -64.688 -8.683 1.00 28.19 321 THR A N 1
ATOM 2378 C CA . THR A 1 321 ? 22.139 -65.280 -8.596 1.00 28.19 321 THR A CA 1
ATOM 2379 C C . THR A 1 321 ? 23.178 -65.039 -9.709 1.00 28.19 321 THR A C 1
ATOM 2381 O O . THR A 1 321 ? 23.075 -65.615 -10.784 1.00 28.19 321 THR A O 1
ATOM 2384 N N . ALA A 1 322 ? 24.294 -64.366 -9.366 1.00 28.27 322 ALA A N 1
ATOM 2385 C CA . ALA A 1 322 ? 25.669 -64.924 -9.388 1.00 28.27 322 ALA A CA 1
ATOM 2386 C C . ALA A 1 322 ? 26.760 -63.867 -9.067 1.00 28.27 322 ALA A C 1
ATOM 2388 O O . ALA A 1 322 ? 26.773 -62.794 -9.659 1.00 28.27 322 ALA A O 1
ATOM 2389 N N . GLY A 1 323 ? 27.731 -64.228 -8.208 1.00 25.91 323 GLY A N 1
ATOM 2390 C CA . GLY A 1 323 ? 29.129 -63.755 -8.319 1.00 25.91 323 GLY A CA 1
ATOM 2391 C C . GLY A 1 323 ? 29.679 -62.735 -7.302 1.00 25.91 323 GLY A C 1
ATOM 2392 O O . GLY A 1 323 ? 29.743 -61.548 -7.584 1.00 25.91 323 GLY A O 1
ATOM 2393 N N . SER A 1 324 ? 30.166 -63.234 -6.160 1.00 27.00 324 SER A N 1
ATOM 2394 C CA . SER A 1 324 ? 31.071 -62.627 -5.148 1.00 27.00 324 SER A CA 1
ATOM 2395 C C . SER A 1 324 ? 32.418 -62.067 -5.694 1.00 27.00 324 SER A C 1
ATOM 2397 O O . SER A 1 324 ? 32.742 -62.338 -6.846 1.00 27.00 324 SER A O 1
ATOM 2399 N N . PRO A 1 325 ? 33.369 -61.589 -4.845 1.00 42.69 325 PRO A N 1
ATOM 2400 C CA . PRO A 1 325 ? 33.307 -60.596 -3.746 1.00 42.69 325 PRO A CA 1
ATOM 2401 C C . PRO A 1 325 ? 34.516 -59.610 -3.769 1.00 42.69 325 PRO A C 1
ATOM 2403 O O . PRO A 1 325 ? 35.459 -59.836 -4.513 1.00 42.69 325 PRO A O 1
ATOM 2406 N N . LEU A 1 326 ? 34.573 -58.603 -2.874 1.00 29.52 326 LEU A N 1
ATOM 2407 C CA . LEU A 1 326 ? 35.830 -58.145 -2.225 1.00 29.52 326 LEU A CA 1
ATOM 2408 C C . LEU A 1 326 ? 35.576 -57.207 -1.010 1.00 29.52 326 LEU A C 1
ATOM 2410 O O . LEU A 1 326 ? 35.081 -56.097 -1.154 1.00 29.52 326 LEU A O 1
ATOM 2414 N N . GLN A 1 327 ? 35.923 -57.735 0.177 1.00 29.64 327 G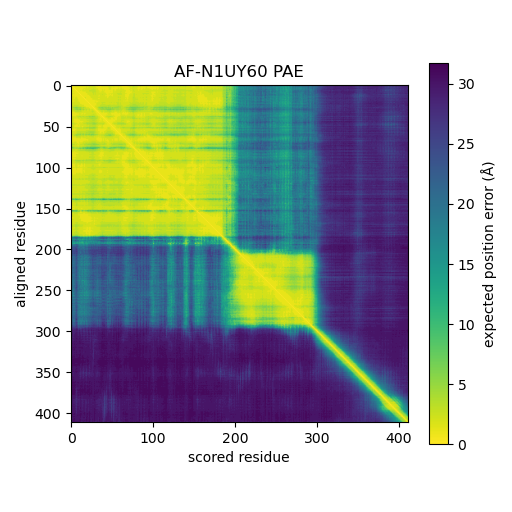LN A N 1
ATOM 2415 C CA . GLN A 1 327 ? 36.526 -57.134 1.398 1.00 29.64 327 GLN A CA 1
ATOM 2416 C C . GLN A 1 327 ? 36.024 -55.772 1.943 1.00 29.64 327 GLN A C 1
ATOM 2418 O O . GLN A 1 327 ? 36.164 -54.736 1.314 1.00 29.64 327 GLN A O 1
ATOM 2423 N N . VAL A 1 328 ? 35.370 -55.704 3.116 1.00 27.17 328 VAL A N 1
ATOM 2424 C CA . VAL A 1 328 ? 35.882 -55.779 4.516 1.00 27.17 328 VAL A CA 1
ATOM 2425 C C . VAL A 1 328 ? 36.807 -54.623 4.933 1.00 27.17 328 VAL A C 1
ATOM 2427 O O . VAL A 1 328 ? 37.994 -54.648 4.642 1.00 27.17 328 VAL A O 1
ATOM 2430 N N . ALA A 1 329 ? 36.299 -53.736 5.801 1.00 29.81 329 ALA A N 1
ATOM 2431 C CA . ALA A 1 329 ? 37.020 -53.274 6.996 1.00 29.81 329 ALA A CA 1
ATOM 2432 C C . ALA A 1 329 ? 36.050 -52.734 8.070 1.00 29.81 329 ALA A C 1
ATOM 2434 O O . ALA A 1 329 ? 35.345 -51.747 7.887 1.00 29.81 329 ALA A O 1
ATOM 2435 N N . ARG A 1 330 ? 36.033 -53.428 9.213 1.00 29.25 330 ARG A N 1
ATOM 2436 C CA . ARG A 1 330 ? 35.363 -53.085 10.478 1.00 29.25 330 ARG A CA 1
ATOM 2437 C C . ARG A 1 330 ? 36.265 -52.206 11.354 1.00 29.25 330 ARG A C 1
ATOM 2439 O O . ARG A 1 330 ? 37.464 -52.454 11.394 1.00 29.25 330 ARG A O 1
ATOM 2446 N N . ARG A 1 331 ? 35.657 -51.378 12.218 1.00 28.53 331 ARG A N 1
ATOM 2447 C CA . ARG A 1 331 ? 36.004 -51.143 13.651 1.00 28.53 331 ARG A CA 1
ATOM 2448 C C . ARG A 1 331 ? 34.864 -50.302 14.274 1.00 28.53 331 ARG A C 1
ATOM 2450 O O . ARG A 1 331 ? 34.568 -49.244 13.745 1.00 28.53 331 ARG A O 1
ATOM 2457 N N . LYS A 1 332 ? 33.997 -50.801 15.183 1.00 29.28 332 LYS A N 1
ATOM 2458 C CA . LYS A 1 332 ? 34.150 -51.018 16.655 1.00 29.28 332 LYS A CA 1
ATOM 2459 C C . LYS A 1 332 ? 34.948 -49.885 17.325 1.00 29.28 332 LYS A C 1
ATOM 2461 O O . LYS A 1 332 ? 36.075 -49.671 16.913 1.00 29.28 332 LYS A O 1
ATOM 2466 N N . GLY A 1 333 ? 34.509 -49.170 18.365 1.00 25.64 333 GLY A N 1
ATOM 2467 C CA . GLY A 1 333 ? 33.406 -49.296 19.331 1.00 25.64 333 GLY A CA 1
ATOM 2468 C C . GLY A 1 333 ? 33.903 -48.801 20.710 1.00 25.64 333 GLY A C 1
ATOM 2469 O O . GLY A 1 333 ? 35.092 -48.950 20.954 1.00 25.64 333 GLY A O 1
ATOM 2470 N N . MET A 1 334 ? 33.021 -48.232 21.557 1.00 27.17 334 MET A N 1
ATOM 2471 C CA . MET A 1 334 ? 33.065 -48.031 23.045 1.00 27.17 334 MET A CA 1
ATOM 2472 C C . MET A 1 334 ? 32.286 -46.733 23.386 1.00 27.17 334 MET A C 1
ATOM 2474 O O . MET A 1 334 ? 32.618 -45.687 22.848 1.00 27.17 334 MET A O 1
ATOM 2478 N N . ARG A 1 335 ? 31.096 -46.731 24.031 1.00 27.11 335 ARG A N 1
ATOM 2479 C CA . ARG A 1 335 ? 30.743 -46.951 25.470 1.00 27.11 335 ARG A CA 1
ATOM 2480 C C . ARG A 1 335 ? 31.739 -46.314 26.452 1.00 27.11 335 ARG A C 1
ATOM 2482 O O . ARG A 1 335 ? 32.925 -46.499 26.261 1.00 27.11 335 ARG A O 1
ATOM 2489 N N . ALA A 1 336 ? 31.405 -45.724 27.597 1.00 27.91 336 ALA A N 1
ATOM 2490 C CA . ALA A 1 336 ? 30.231 -45.161 28.279 1.00 27.91 336 ALA A CA 1
ATOM 2491 C C . ALA A 1 336 ? 30.775 -44.759 29.676 1.00 27.91 336 ALA A C 1
ATOM 2493 O O . ALA A 1 336 ? 31.557 -45.545 30.202 1.00 27.91 336 ALA A O 1
ATOM 2494 N N . ALA A 1 337 ? 30.381 -43.623 30.275 1.00 26.89 337 ALA A N 1
ATOM 2495 C CA . ALA A 1 337 ? 30.225 -43.444 31.739 1.00 26.89 337 ALA A CA 1
ATOM 2496 C C . ALA A 1 337 ? 29.949 -41.978 32.144 1.00 26.89 337 ALA A C 1
ATOM 2498 O O . ALA A 1 337 ? 30.712 -41.076 31.813 1.00 26.89 337 ALA A O 1
ATOM 2499 N N . ALA A 1 338 ? 28.886 -41.784 32.928 1.00 28.33 338 ALA A N 1
ATOM 2500 C CA . ALA A 1 338 ? 28.713 -40.694 33.900 1.00 28.33 338 ALA A CA 1
ATOM 2501 C C . ALA A 1 338 ? 29.258 -41.174 35.274 1.00 28.33 338 ALA A C 1
ATOM 2503 O O . ALA A 1 338 ? 29.433 -42.390 35.417 1.00 28.33 338 ALA A O 1
ATOM 2504 N N . PRO A 1 339 ? 29.506 -40.312 36.291 1.00 37.09 339 PRO A N 1
ATOM 2505 C CA . PRO A 1 339 ? 28.420 -39.697 37.079 1.00 37.09 339 PRO A CA 1
ATOM 2506 C C . PRO A 1 339 ? 28.743 -38.307 37.688 1.00 37.09 339 PRO A C 1
ATOM 2508 O O . PRO A 1 339 ? 29.882 -37.856 37.681 1.00 37.09 339 PRO A O 1
ATOM 2511 N N . GLY A 1 340 ? 27.744 -37.661 38.309 1.00 25.12 340 GLY A N 1
ATOM 2512 C CA . GLY A 1 340 ? 27.993 -36.644 39.347 1.00 25.12 340 GLY A CA 1
ATOM 2513 C C . GLY A 1 340 ? 26.966 -35.515 39.431 1.00 25.12 340 GLY A C 1
ATOM 2514 O O . GLY A 1 340 ? 26.988 -34.582 38.640 1.00 25.12 340 GLY A O 1
ATOM 2515 N N . ARG A 1 341 ? 26.077 -35.587 40.427 1.00 29.33 341 ARG A N 1
ATOM 2516 C CA . ARG A 1 341 ? 25.129 -34.530 40.818 1.00 29.33 341 ARG A CA 1
ATOM 2517 C C . ARG A 1 341 ? 25.864 -33.380 41.518 1.00 29.33 341 ARG A C 1
ATOM 2519 O O . ARG A 1 341 ? 26.661 -33.656 42.405 1.00 29.33 341 ARG A O 1
ATOM 2526 N N . ASN A 1 342 ? 25.457 -32.130 41.279 1.00 26.20 342 ASN A N 1
ATOM 2527 C CA . ASN A 1 342 ? 25.249 -31.189 42.384 1.00 26.20 342 ASN A CA 1
ATOM 2528 C C . ASN A 1 342 ? 24.245 -30.083 42.018 1.00 26.20 342 ASN A C 1
ATOM 2530 O O . ASN A 1 342 ? 24.286 -29.516 40.931 1.00 26.20 342 ASN A O 1
ATOM 2534 N N . ARG A 1 343 ? 23.310 -29.821 42.936 1.00 28.14 343 ARG A N 1
ATOM 2535 C CA . ARG A 1 343 ? 22.352 -28.708 42.890 1.00 28.14 343 A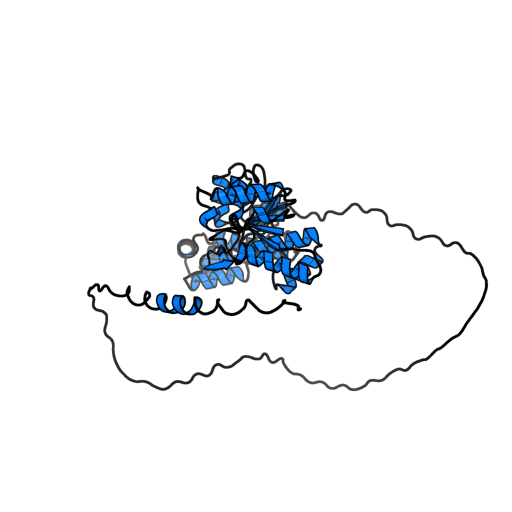RG A CA 1
ATOM 2536 C C . ARG A 1 343 ? 23.055 -27.434 43.358 1.00 28.14 343 ARG A C 1
ATOM 2538 O O . ARG A 1 343 ? 23.707 -27.497 44.392 1.00 28.14 343 ARG A O 1
ATOM 2545 N N . GLN A 1 344 ? 22.787 -26.294 42.721 1.00 26.69 344 GLN A N 1
ATOM 2546 C CA . GLN A 1 344 ? 22.236 -25.106 43.393 1.00 26.69 344 GLN A CA 1
ATOM 2547 C C . GLN A 1 344 ? 21.909 -23.979 42.399 1.00 26.69 344 GLN A C 1
ATOM 2549 O O . GLN A 1 344 ? 22.521 -23.818 41.351 1.00 26.69 344 GLN A O 1
ATOM 2554 N N . SER A 1 345 ? 20.860 -23.260 42.776 1.00 25.19 345 SER A N 1
ATOM 2555 C CA . SER A 1 345 ? 20.222 -22.071 42.215 1.00 25.19 345 SER A CA 1
ATOM 2556 C C . SER A 1 345 ? 21.147 -20.902 41.864 1.00 25.19 345 SER A C 1
ATOM 2558 O O . SER A 1 345 ? 22.033 -20.583 42.649 1.00 25.19 345 SER A O 1
ATOM 2560 N N . SER A 1 346 ? 20.805 -20.136 40.821 1.00 27.47 346 SER A N 1
ATOM 2561 C CA . SER A 1 346 ? 20.287 -18.756 40.971 1.00 27.47 346 SER A CA 1
ATOM 2562 C C . SER A 1 346 ? 20.164 -17.989 39.638 1.00 27.47 346 SER A C 1
ATOM 2564 O O . SER A 1 346 ? 21.045 -18.006 38.789 1.00 27.47 346 SER A O 1
ATOM 2566 N N . SER A 1 347 ? 18.988 -17.369 39.498 1.00 27.28 347 SER A N 1
ATOM 2567 C CA . SER A 1 347 ? 18.612 -16.117 38.818 1.00 27.28 347 SER A CA 1
ATOM 2568 C C . SER A 1 347 ? 19.442 -15.536 37.663 1.00 27.28 347 SER A C 1
ATOM 2570 O O . SER A 1 347 ? 20.601 -15.160 37.806 1.00 27.28 347 SER A O 1
ATOM 2572 N N . ALA A 1 348 ? 18.708 -15.277 36.579 1.00 28.78 348 ALA A N 1
ATOM 2573 C CA . ALA A 1 348 ? 19.023 -14.392 35.466 1.00 28.78 348 ALA A CA 1
ATOM 2574 C C . ALA A 1 348 ? 19.441 -12.970 35.894 1.00 28.78 348 ALA A C 1
ATOM 2576 O O . ALA A 1 348 ? 18.802 -12.365 36.757 1.00 28.78 348 ALA A O 1
ATOM 2577 N N . SER A 1 349 ? 20.439 -12.402 35.210 1.00 25.47 349 SER A N 1
ATOM 2578 C CA . SER A 1 349 ? 20.748 -10.972 35.251 1.00 25.47 349 SER A CA 1
ATOM 2579 C C . SER A 1 349 ? 20.601 -10.354 33.858 1.00 25.47 349 SER A C 1
ATOM 2581 O O . SER A 1 349 ? 21.279 -10.706 32.896 1.00 25.47 349 SER A O 1
ATOM 2583 N N . TRP A 1 350 ? 19.655 -9.422 33.764 1.00 24.67 350 TRP A N 1
ATOM 2584 C CA . TRP A 1 350 ? 19.519 -8.475 32.667 1.00 24.67 350 TRP A CA 1
ATOM 2585 C C . TRP A 1 350 ? 20.414 -7.267 32.956 1.00 24.67 350 TRP A C 1
ATOM 2587 O O . TRP A 1 350 ? 20.338 -6.672 34.031 1.00 24.67 350 TRP A O 1
ATOM 2597 N N . ILE A 1 351 ? 21.246 -6.894 31.987 1.00 27.17 351 ILE A N 1
ATOM 2598 C CA . ILE A 1 351 ? 22.099 -5.704 32.035 1.00 27.17 351 ILE A CA 1
ATOM 2599 C C . ILE A 1 351 ? 21.234 -4.463 31.752 1.00 27.17 351 ILE A C 1
ATOM 2601 O O . ILE A 1 351 ? 20.649 -4.337 30.679 1.00 27.17 351 ILE A O 1
ATOM 2605 N N . ARG A 1 352 ? 21.169 -3.527 32.711 1.00 27.12 352 ARG A N 1
ATOM 2606 C CA . ARG A 1 352 ? 20.690 -2.142 32.528 1.00 27.12 352 ARG A CA 1
ATOM 2607 C C . ARG A 1 352 ? 21.892 -1.193 32.628 1.00 27.12 352 ARG A C 1
ATOM 2609 O O . ARG A 1 352 ? 22.648 -1.334 33.588 1.00 27.12 352 ARG A O 1
ATOM 2616 N N . PRO A 1 353 ? 22.062 -0.194 31.742 1.00 28.91 353 PRO A N 1
ATOM 2617 C CA . PRO A 1 353 ? 23.049 0.857 31.953 1.00 28.91 353 PRO A CA 1
ATOM 2618 C C . PRO A 1 353 ? 22.509 1.935 32.903 1.00 28.91 353 PRO A C 1
ATOM 2620 O O . PRO A 1 353 ? 21.363 2.378 32.792 1.00 28.91 353 PRO A O 1
ATOM 2623 N N . ALA A 1 354 ? 23.363 2.357 33.832 1.00 26.50 354 ALA A N 1
ATOM 2624 C CA . ALA A 1 354 ? 23.144 3.452 34.764 1.00 26.50 354 ALA A CA 1
ATOM 2625 C C . ALA A 1 354 ? 23.442 4.809 34.100 1.00 26.50 354 ALA A C 1
ATOM 2627 O O . ALA A 1 354 ? 24.494 4.986 33.493 1.00 26.50 354 ALA A O 1
ATOM 2628 N N . PHE A 1 355 ? 22.545 5.784 34.272 1.00 26.25 355 PHE A N 1
ATOM 2629 C CA . PHE A 1 355 ? 22.827 7.201 34.028 1.00 26.25 355 PHE A CA 1
ATOM 2630 C C . PHE A 1 355 ? 23.065 7.888 35.376 1.00 26.25 355 PHE A C 1
ATOM 2632 O O . PHE A 1 355 ? 22.150 8.012 36.193 1.00 26.25 355 PHE A O 1
ATOM 2639 N N . ALA A 1 356 ? 24.306 8.311 35.611 1.00 27.00 356 ALA A N 1
ATOM 2640 C CA . ALA A 1 356 ? 24.703 9.097 36.769 1.00 27.00 356 ALA A CA 1
ATOM 2641 C C . ALA A 1 356 ? 24.304 10.570 36.579 1.00 27.00 356 ALA A C 1
ATOM 2643 O O . ALA A 1 356 ? 24.557 11.169 35.535 1.00 27.00 356 ALA A O 1
ATOM 2644 N N . ARG A 1 357 ? 23.681 11.150 37.611 1.00 27.94 357 ARG A N 1
ATOM 2645 C CA . ARG A 1 357 ? 23.449 12.591 37.759 1.00 27.94 357 ARG A CA 1
ATOM 2646 C C . ARG A 1 357 ? 24.605 13.201 38.544 1.00 27.94 357 ARG A C 1
ATOM 2648 O O . ARG A 1 357 ? 24.952 12.686 39.603 1.00 27.94 357 ARG A O 1
ATOM 2655 N N . SER A 1 358 ? 25.097 14.349 38.100 1.00 27.61 358 SER A N 1
ATOM 2656 C CA . SER A 1 358 ? 25.853 15.285 38.930 1.00 27.61 358 SER A CA 1
ATOM 2657 C C . SER A 1 358 ? 25.224 16.677 38.813 1.00 27.61 358 SER A C 1
ATOM 2659 O O . SER A 1 358 ? 25.044 17.216 37.725 1.00 27.61 358 SER A O 1
ATOM 2661 N N . HIS A 1 359 ? 24.834 17.232 39.960 1.00 29.72 359 HIS A N 1
ATOM 2662 C CA . HIS A 1 359 ? 24.512 18.648 40.150 1.00 29.72 359 HIS A CA 1
ATOM 2663 C C . HIS A 1 359 ? 25.724 19.345 40.777 1.00 29.72 359 HIS A C 1
ATOM 2665 O O . HIS A 1 359 ? 26.488 18.703 41.502 1.00 29.72 359 HIS A O 1
ATOM 2671 N N . PRO A 1 360 ? 25.818 20.675 40.624 1.00 35.22 360 PRO A N 1
ATOM 2672 C CA . PRO A 1 360 ? 25.885 21.482 41.839 1.00 35.22 360 PRO A CA 1
ATOM 2673 C C . PRO A 1 360 ? 24.894 22.660 41.880 1.00 35.22 360 PRO A C 1
ATOM 2675 O O . PRO A 1 360 ? 24.414 23.169 40.870 1.00 35.22 360 PRO A O 1
ATOM 2678 N N . SER A 1 361 ? 24.615 23.036 43.130 1.00 28.39 361 SER A N 1
ATOM 2679 C CA . SER A 1 361 ? 23.839 24.144 43.718 1.00 28.39 361 SER A CA 1
ATOM 2680 C C . SER A 1 361 ? 23.972 25.509 43.020 1.00 28.39 361 SER A C 1
ATOM 2682 O O . SER A 1 361 ? 25.077 25.933 42.710 1.00 28.39 361 SER A O 1
ATOM 2684 N N . ALA A 1 362 ? 22.879 26.202 42.684 1.00 28.92 362 ALA A N 1
ATOM 2685 C CA . ALA A 1 362 ? 21.992 27.041 43.517 1.00 28.92 362 ALA A CA 1
ATOM 2686 C C . ALA A 1 362 ? 22.530 28.449 43.842 1.00 28.92 362 ALA A C 1
ATOM 2688 O O . ALA A 1 362 ? 23.468 28.588 44.621 1.00 28.92 362 ALA A O 1
ATOM 2689 N N . ARG A 1 363 ? 21.833 29.481 43.336 1.00 27.39 363 ARG A N 1
ATOM 2690 C CA . ARG A 1 363 ? 21.295 30.646 44.079 1.00 27.39 363 ARG A CA 1
ATOM 2691 C C . ARG A 1 363 ? 20.695 31.671 43.105 1.00 27.39 363 ARG A C 1
ATOM 2693 O O . ARG A 1 363 ? 21.348 32.056 42.148 1.00 27.39 363 ARG A O 1
ATOM 2700 N N . GLY A 1 364 ? 19.509 32.186 43.444 1.00 25.86 364 GLY A N 1
ATOM 2701 C CA . GLY A 1 364 ? 19.235 33.615 43.259 1.00 25.86 364 GLY A CA 1
ATOM 2702 C C . GLY A 1 364 ? 18.059 34.036 42.369 1.00 25.86 364 GLY A C 1
ATOM 2703 O O . GLY A 1 364 ? 18.268 34.419 41.234 1.00 25.86 364 GLY A O 1
ATOM 2704 N N . ILE A 1 365 ? 16.871 34.123 42.982 1.00 28.09 365 ILE A N 1
ATOM 2705 C CA . ILE A 1 365 ? 15.983 35.309 42.954 1.00 28.09 365 ILE A CA 1
ATOM 2706 C C . ILE A 1 365 ? 15.123 35.608 41.693 1.00 28.09 365 ILE A C 1
ATOM 2708 O O . ILE A 1 365 ? 15.586 36.056 40.656 1.00 28.09 365 ILE A O 1
ATOM 2712 N N . ARG A 1 366 ? 13.808 35.473 41.948 1.00 26.22 366 ARG A N 1
ATOM 2713 C CA . ARG A 1 366 ? 12.622 36.293 41.588 1.00 26.22 366 ARG A CA 1
ATOM 2714 C C . ARG A 1 366 ? 12.313 36.668 40.128 1.00 26.22 366 ARG A C 1
ATOM 2716 O O . ARG A 1 366 ? 12.939 37.520 39.521 1.00 26.22 366 ARG A O 1
ATOM 2723 N N . SER A 1 367 ? 11.168 36.119 39.706 1.00 28.97 367 SER A N 1
ATOM 2724 C CA . SER A 1 367 ? 10.021 36.734 39.012 1.00 28.97 367 SER A CA 1
ATOM 2725 C C . SER A 1 367 ? 10.204 38.091 38.330 1.00 28.97 367 SER A C 1
ATOM 2727 O O . SER A 1 367 ? 10.492 39.069 39.012 1.00 28.97 367 SER A O 1
ATOM 2729 N N . LEU A 1 368 ? 9.754 38.176 37.074 1.00 26.12 368 LEU A N 1
ATOM 2730 C CA . LEU A 1 368 ? 8.796 39.188 36.603 1.00 26.12 368 LEU A CA 1
ATOM 2731 C C . LEU A 1 368 ? 8.116 38.714 35.301 1.00 26.12 368 LEU A C 1
ATOM 2733 O O . LEU A 1 368 ? 8.706 38.017 34.480 1.00 26.12 368 LEU A O 1
ATOM 2737 N N . ARG A 1 369 ? 6.828 39.050 35.191 1.00 27.75 369 ARG A N 1
ATOM 2738 C CA . ARG A 1 369 ? 5.905 38.809 34.068 1.00 27.75 369 ARG A CA 1
ATOM 2739 C C . ARG A 1 369 ? 6.181 39.768 32.883 1.00 27.75 369 ARG A C 1
ATOM 2741 O O . ARG A 1 369 ? 6.964 40.698 33.047 1.00 27.75 369 ARG A O 1
ATOM 2748 N N . PRO A 1 370 ? 5.553 39.548 31.708 1.00 36.19 370 PRO A N 1
ATOM 2749 C CA . PRO A 1 370 ? 6.019 40.053 30.418 1.00 36.19 370 PRO A CA 1
ATOM 2750 C C . PRO A 1 370 ? 5.502 41.459 30.094 1.00 36.19 370 PRO A C 1
ATOM 2752 O O . PRO A 1 370 ? 4.416 41.841 30.528 1.00 36.19 370 PRO A O 1
ATOM 2755 N N . SER A 1 371 ? 6.232 42.182 29.245 1.00 24.70 371 SER A N 1
ATOM 2756 C CA . SER A 1 371 ? 5.733 43.373 28.560 1.00 24.70 371 SER A CA 1
ATOM 2757 C C . SER A 1 371 ? 6.057 43.337 27.064 1.00 24.70 371 SER A C 1
ATOM 2759 O O . SER A 1 371 ? 7.119 42.919 26.611 1.00 24.70 371 SER A O 1
ATOM 2761 N N . SER A 1 372 ? 5.041 43.740 26.315 1.00 28.73 372 SER A N 1
ATOM 2762 C CA . SER A 1 372 ? 4.944 43.974 24.882 1.00 28.73 372 SER A CA 1
ATOM 2763 C C . SER A 1 372 ? 5.827 45.126 24.392 1.00 28.73 372 SER A C 1
ATOM 2765 O O . SER A 1 372 ? 5.865 46.160 25.050 1.00 28.73 372 SER A O 1
ATOM 2767 N N . HIS A 1 373 ? 6.409 45.012 23.192 1.00 27.50 373 HIS A N 1
ATOM 2768 C CA . HIS A 1 373 ? 6.160 45.930 22.065 1.00 27.50 373 HIS A CA 1
ATOM 2769 C C . HIS A 1 373 ? 7.003 45.596 20.821 1.00 27.50 373 HIS A C 1
ATOM 2771 O O . HIS A 1 373 ? 8.130 45.120 20.895 1.00 27.50 373 HIS A O 1
ATOM 2777 N N . HIS A 1 374 ? 6.391 45.882 19.670 1.00 28.69 374 HIS A N 1
ATOM 2778 C CA . HIS A 1 374 ? 6.93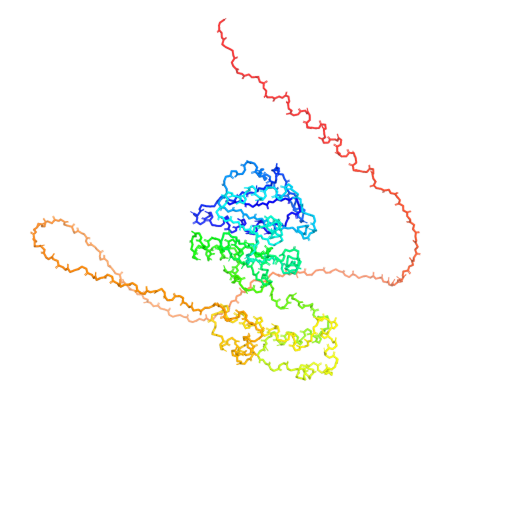0 45.941 18.313 1.00 28.69 374 HIS A CA 1
ATOM 2779 C C . HIS A 1 374 ? 8.367 46.471 18.165 1.00 28.69 374 HIS A C 1
ATOM 2781 O O . HIS A 1 374 ? 8.683 47.533 18.694 1.00 28.69 374 HIS A O 1
ATOM 2787 N N . ARG A 1 375 ? 9.125 45.887 17.224 1.00 26.67 375 ARG A N 1
ATOM 2788 C CA . ARG A 1 375 ? 9.467 46.533 15.937 1.00 26.67 375 ARG A CA 1
ATOM 2789 C C . ARG A 1 375 ? 10.174 45.559 14.991 1.00 26.67 375 ARG A C 1
ATOM 2791 O O . ARG A 1 375 ? 10.963 44.720 15.407 1.00 26.67 375 ARG A O 1
ATOM 2798 N N . ALA A 1 376 ? 9.844 45.704 13.713 1.00 33.19 376 ALA A N 1
ATOM 2799 C CA . ALA A 1 376 ? 10.497 45.070 12.583 1.00 33.19 376 ALA A CA 1
ATOM 2800 C C . ALA A 1 376 ? 11.982 45.457 12.503 1.00 33.19 376 ALA A C 1
ATOM 2802 O O . ALA A 1 376 ? 12.326 46.613 12.754 1.00 33.19 376 ALA A O 1
ATOM 2803 N N . ASN A 1 377 ? 12.834 44.524 12.069 1.00 27.81 377 ASN A N 1
ATOM 2804 C CA . ASN A 1 377 ? 14.056 44.893 11.369 1.00 27.81 377 ASN A CA 1
ATOM 2805 C C . ASN A 1 377 ? 14.429 43.842 10.314 1.00 27.81 377 ASN A C 1
ATOM 2807 O O . ASN A 1 377 ? 14.618 42.662 10.599 1.00 27.81 377 ASN A O 1
ATOM 2811 N N . THR A 1 378 ? 14.487 44.321 9.080 1.00 35.69 378 THR A N 1
ATOM 2812 C CA . THR A 1 378 ? 15.033 43.698 7.877 1.00 35.69 378 THR A CA 1
ATOM 2813 C C . THR A 1 378 ? 16.537 43.463 8.015 1.00 35.69 378 THR A C 1
ATOM 2815 O O . THR A 1 378 ? 17.255 44.377 8.411 1.00 35.69 378 THR A O 1
ATOM 2818 N N . GLY A 1 379 ? 17.034 42.289 7.612 1.00 31.47 379 GLY A N 1
ATOM 2819 C CA . GLY A 1 379 ? 18.471 42.087 7.392 1.00 31.47 379 GLY A CA 1
ATOM 2820 C C . GLY A 1 379 ? 18.953 40.651 7.573 1.00 31.47 379 GLY A C 1
ATOM 2821 O O . GLY A 1 379 ? 19.418 40.293 8.647 1.00 31.47 379 GLY A O 1
ATOM 2822 N N . SER A 1 380 ? 18.875 39.825 6.525 1.00 32.81 380 SER A N 1
ATOM 2823 C CA . SER A 1 380 ? 19.672 38.582 6.412 1.00 32.81 380 SER A CA 1
ATOM 2824 C C . SER A 1 380 ? 19.603 37.958 5.006 1.00 32.81 380 SER A C 1
ATOM 2826 O O . SER A 1 380 ? 19.398 36.762 4.849 1.00 32.81 380 SER A O 1
ATOM 2828 N N . ALA A 1 381 ? 19.811 38.767 3.959 1.00 34.50 381 ALA A N 1
ATOM 2829 C CA . ALA A 1 381 ? 19.905 38.288 2.568 1.00 34.50 381 ALA A CA 1
ATOM 2830 C C . ALA A 1 381 ? 21.306 38.450 1.932 1.00 34.50 381 ALA A C 1
ATOM 2832 O O . ALA A 1 381 ? 21.476 38.181 0.749 1.00 34.50 381 ALA A O 1
ATOM 2833 N N . LEU A 1 382 ? 22.332 38.853 2.693 1.00 35.09 382 LEU A N 1
ATOM 2834 C CA . LEU A 1 382 ? 23.662 39.184 2.144 1.00 35.09 382 LEU A CA 1
ATOM 2835 C C . LEU A 1 382 ? 24.812 38.253 2.572 1.00 35.09 382 LEU A C 1
ATOM 2837 O O . LEU A 1 382 ? 25.941 38.456 2.141 1.00 35.09 382 LEU A O 1
ATOM 2841 N N . ALA A 1 383 ? 24.549 37.188 3.339 1.00 36.28 383 ALA A N 1
ATOM 2842 C CA . ALA A 1 383 ? 25.597 36.248 3.767 1.00 36.28 383 ALA A CA 1
ATOM 2843 C C . ALA A 1 383 ? 25.697 34.960 2.918 1.00 36.28 383 ALA A C 1
ATOM 2845 O O . ALA A 1 383 ? 26.723 34.288 2.956 1.00 36.28 383 ALA A O 1
ATOM 2846 N N . ALA A 1 384 ? 24.687 34.622 2.105 1.00 35.16 384 ALA A N 1
ATOM 2847 C CA . ALA A 1 384 ? 24.674 33.369 1.332 1.00 35.16 384 ALA A CA 1
ATOM 2848 C C . ALA A 1 384 ? 25.300 33.483 -0.077 1.00 35.16 384 ALA A C 1
ATOM 2850 O O . ALA A 1 384 ? 25.698 32.479 -0.663 1.00 35.16 384 ALA A O 1
ATOM 2851 N N . ALA A 1 385 ? 25.448 34.699 -0.618 1.00 38.12 385 ALA A N 1
ATOM 2852 C CA . ALA A 1 385 ? 25.940 34.912 -1.984 1.00 38.12 385 ALA A CA 1
ATOM 2853 C C . ALA A 1 385 ? 27.477 34.839 -2.128 1.00 38.12 385 ALA A C 1
ATOM 2855 O O . ALA A 1 385 ? 27.983 34.680 -3.238 1.00 38.12 385 ALA A O 1
ATOM 2856 N N . SER A 1 386 ? 28.234 34.904 -1.026 1.00 42.50 386 SER A N 1
ATOM 2857 C CA . SER A 1 386 ? 29.707 34.948 -1.082 1.00 42.50 386 SER A CA 1
ATOM 2858 C C . SER A 1 386 ? 30.373 33.560 -1.102 1.00 42.50 386 SER A C 1
ATOM 2860 O O . SER A 1 386 ? 31.480 33.409 -1.614 1.00 42.50 386 SER A O 1
ATOM 2862 N N . MET A 1 387 ? 29.691 32.504 -0.636 1.00 37.28 387 MET A N 1
ATOM 2863 C CA . MET A 1 387 ? 30.259 31.143 -0.609 1.00 37.28 387 MET A CA 1
ATOM 2864 C C . MET A 1 387 ? 30.111 30.372 -1.931 1.00 37.28 387 MET A C 1
ATOM 2866 O O . MET A 1 387 ? 30.935 29.512 -2.237 1.00 37.28 387 MET A O 1
ATOM 2870 N N . VAL A 1 388 ? 29.129 30.718 -2.770 1.00 42.78 388 VAL A N 1
ATOM 2871 C CA . VAL A 1 388 ? 28.887 30.032 -4.056 1.00 42.78 388 VAL A CA 1
ATOM 2872 C C . VAL A 1 388 ? 29.900 30.455 -5.134 1.00 42.78 388 VAL A C 1
ATOM 2874 O O . VAL A 1 388 ? 30.289 29.650 -5.979 1.00 42.78 388 VAL A O 1
ATOM 2877 N N . SER A 1 389 ? 30.430 31.681 -5.062 1.00 38.88 389 SER A N 1
ATOM 2878 C CA . SER A 1 389 ? 31.396 32.201 -6.045 1.00 38.88 389 SER A CA 1
ATOM 2879 C C . SER A 1 389 ? 32.824 31.652 -5.864 1.00 38.88 389 SER A C 1
ATOM 2881 O O . SER A 1 389 ? 33.605 31.616 -6.817 1.00 38.88 389 SER A O 1
ATOM 2883 N N . MET A 1 390 ? 33.171 31.170 -4.662 1.00 37.31 390 MET A N 1
ATOM 2884 C CA . MET A 1 390 ? 34.502 30.617 -4.367 1.00 37.31 390 MET A CA 1
ATOM 2885 C C . MET A 1 390 ? 34.623 29.130 -4.748 1.00 37.31 390 MET A C 1
ATOM 2887 O O . MET A 1 390 ? 35.680 28.697 -5.205 1.00 37.31 390 MET A O 1
ATOM 2891 N N . ALA A 1 391 ? 33.527 28.364 -4.674 1.00 37.91 391 ALA A N 1
ATOM 2892 C CA . ALA A 1 391 ? 33.496 26.954 -5.081 1.00 37.91 391 ALA A CA 1
ATOM 2893 C C . ALA A 1 391 ? 33.543 26.764 -6.614 1.00 37.91 391 ALA A C 1
ATOM 2895 O O . ALA A 1 391 ? 34.145 25.812 -7.109 1.00 37.91 391 ALA A O 1
ATOM 2896 N N . LEU A 1 392 ? 32.997 27.712 -7.387 1.00 41.47 392 LEU A N 1
ATOM 2897 C CA . LEU A 1 392 ? 32.999 27.671 -8.857 1.00 41.47 392 LEU A CA 1
ATOM 2898 C C . LEU A 1 392 ? 34.361 28.006 -9.501 1.00 41.47 392 LEU A C 1
ATOM 2900 O O . LEU A 1 392 ? 34.582 27.656 -10.661 1.00 41.47 392 LEU A O 1
ATOM 2904 N N . ARG A 1 393 ? 35.307 28.618 -8.768 1.00 40.94 393 ARG A N 1
ATOM 2905 C CA . ARG A 1 393 ? 36.683 28.855 -9.259 1.00 40.94 393 ARG A CA 1
ATOM 2906 C C . ARG A 1 393 ? 37.630 27.672 -9.057 1.00 40.94 393 ARG A C 1
ATOM 2908 O O . ARG A 1 393 ? 38.591 27.560 -9.810 1.00 40.94 393 ARG A O 1
ATOM 2915 N N . LEU A 1 394 ? 37.349 26.770 -8.115 1.00 42.41 394 LEU A N 1
ATOM 2916 C CA . LEU A 1 394 ? 38.198 25.599 -7.842 1.00 42.41 394 LEU A CA 1
ATOM 2917 C C . LEU A 1 394 ? 37.891 24.388 -8.742 1.00 42.41 394 LEU A C 1
ATOM 2919 O O . LEU A 1 394 ? 38.730 23.507 -8.885 1.00 42.41 394 LEU A O 1
ATOM 2923 N N . LEU A 1 395 ? 36.736 24.364 -9.415 1.00 41.16 395 LEU A N 1
ATOM 2924 C CA . LEU A 1 395 ? 36.348 23.280 -10.333 1.00 41.16 395 LEU A CA 1
ATOM 2925 C C . LEU A 1 395 ? 36.788 23.493 -11.795 1.00 41.16 395 LEU A C 1
ATOM 2927 O O . LEU A 1 395 ? 36.686 22.568 -12.596 1.00 41.16 395 LEU A O 1
ATOM 2931 N N . ARG A 1 396 ? 37.316 24.672 -12.161 1.00 41.84 396 ARG A N 1
ATOM 2932 C CA . ARG A 1 396 ? 37.809 24.958 -13.528 1.00 41.84 396 ARG A CA 1
ATOM 2933 C C . ARG A 1 396 ? 39.313 24.740 -13.736 1.00 41.84 396 ARG A C 1
ATOM 2935 O O . ARG A 1 396 ? 39.767 24.829 -14.870 1.00 41.84 396 ARG A O 1
ATOM 2942 N N . THR A 1 397 ? 40.081 24.418 -12.697 1.00 42.66 397 THR A N 1
ATOM 2943 C CA . THR A 1 397 ? 41.538 24.183 -12.796 1.00 42.66 397 THR A CA 1
ATOM 2944 C C . THR A 1 397 ? 41.947 22.706 -12.758 1.00 42.66 397 THR A C 1
ATOM 2946 O O . THR A 1 397 ? 43.124 22.407 -12.927 1.00 42.66 397 THR A O 1
ATOM 2949 N N . ALA A 1 398 ? 41.008 21.764 -12.603 1.00 40.88 398 ALA A N 1
ATOM 2950 C CA . ALA A 1 398 ? 41.313 20.333 -12.458 1.00 40.88 398 ALA A CA 1
ATOM 2951 C C . ALA A 1 398 ? 41.101 19.473 -13.728 1.00 40.88 398 ALA A C 1
ATOM 2953 O O . ALA A 1 398 ? 41.306 18.263 -13.681 1.00 40.88 398 ALA A O 1
ATOM 2954 N N . THR A 1 399 ? 40.723 20.059 -14.872 1.00 41.97 399 THR A N 1
ATOM 2955 C CA . THR A 1 399 ? 40.410 19.315 -16.115 1.00 41.97 399 THR A CA 1
ATOM 2956 C C . THR A 1 399 ? 41.363 19.562 -17.294 1.00 41.97 399 THR A C 1
ATOM 2958 O O . THR A 1 399 ? 41.036 19.188 -18.416 1.00 41.97 399 THR A O 1
ATOM 2961 N N . SER A 1 400 ? 42.573 20.103 -17.083 1.00 41.62 400 SER A N 1
ATOM 2962 C CA . SER A 1 400 ? 43.565 20.277 -18.168 1.00 41.62 400 SER A CA 1
ATOM 2963 C C . SER A 1 400 ? 44.919 19.590 -17.934 1.00 41.62 400 SER A C 1
ATOM 2965 O O . SER A 1 400 ? 45.961 20.136 -18.289 1.00 41.62 400 SER A O 1
ATOM 2967 N N . THR A 1 401 ? 44.944 18.382 -17.368 1.00 41.59 401 THR A N 1
ATOM 2968 C CA . THR A 1 401 ? 46.190 17.590 -17.293 1.00 41.59 401 THR A CA 1
ATOM 2969 C C . THR A 1 401 ? 45.899 16.093 -17.201 1.00 41.59 401 THR A C 1
ATOM 2971 O O . THR A 1 401 ? 46.097 15.478 -16.161 1.00 41.59 401 THR A O 1
ATOM 2974 N N . ARG A 1 402 ? 45.412 15.488 -18.294 1.00 38.56 402 ARG A N 1
ATOM 2975 C CA . ARG A 1 402 ? 45.562 14.044 -18.599 1.00 38.56 402 ARG A CA 1
ATOM 2976 C C . ARG A 1 402 ? 45.024 13.719 -19.998 1.00 38.56 402 ARG A C 1
ATOM 2978 O O . ARG A 1 402 ? 44.014 13.050 -20.158 1.00 38.56 402 ARG A O 1
ATOM 2985 N N . ALA A 1 403 ? 45.720 14.195 -21.024 1.00 37.81 403 ALA A N 1
ATOM 2986 C CA . ALA A 1 403 ? 45.648 13.631 -22.370 1.00 37.81 403 ALA A CA 1
ATOM 2987 C C . ALA A 1 403 ? 46.916 14.033 -23.132 1.00 37.81 403 ALA A C 1
ATOM 2989 O O . ALA A 1 403 ? 47.111 15.216 -23.382 1.00 37.81 403 ALA A O 1
ATOM 2990 N N . CYS A 1 404 ? 47.777 13.046 -23.409 1.00 33.56 404 CYS A N 1
ATOM 2991 C CA . CYS A 1 404 ? 48.842 12.983 -24.429 1.00 33.56 404 CYS A CA 1
ATOM 2992 C C . CYS A 1 404 ? 50.134 12.383 -23.866 1.00 33.56 404 CYS A C 1
ATOM 2994 O O . CYS A 1 404 ? 50.961 13.099 -23.305 1.00 33.56 404 CYS A O 1
ATOM 2996 N N . ARG A 1 405 ? 50.318 11.073 -24.076 1.00 32.31 405 ARG A N 1
ATOM 2997 C CA . ARG A 1 405 ? 51.584 10.437 -24.498 1.00 32.31 405 ARG A CA 1
ATOM 2998 C C . ARG A 1 405 ? 51.387 8.923 -24.589 1.00 32.31 405 ARG A C 1
ATOM 3000 O O . ARG A 1 405 ? 51.572 8.212 -23.612 1.00 32.31 405 ARG A O 1
ATOM 3007 N N . CYS A 1 406 ? 51.029 8.446 -25.775 1.00 33.53 406 CYS A N 1
ATOM 3008 C CA . CYS A 1 406 ? 51.483 7.167 -26.321 1.00 33.53 406 CYS A CA 1
ATOM 3009 C C . CYS A 1 406 ? 51.260 7.188 -27.839 1.00 33.53 406 CYS A C 1
ATOM 3011 O O . CYS A 1 406 ? 50.298 7.790 -28.303 1.00 33.53 406 CYS A O 1
ATOM 3013 N N . CYS A 1 407 ? 52.168 6.535 -28.567 1.00 35.31 407 CYS A N 1
ATOM 3014 C CA . CYS A 1 407 ? 52.244 6.383 -30.026 1.00 35.31 407 CYS A CA 1
ATOM 3015 C C . CYS A 1 407 ? 52.895 7.540 -30.805 1.00 35.31 407 CYS A C 1
ATOM 3017 O O . CYS A 1 407 ? 52.229 8.459 -31.269 1.00 35.31 407 CYS A O 1
ATOM 3019 N N . ARG A 1 408 ? 54.206 7.403 -31.057 1.00 37.59 408 ARG A N 1
ATOM 3020 C CA . ARG A 1 408 ? 54.792 7.608 -32.393 1.00 37.59 408 ARG A CA 1
ATOM 3021 C C . ARG A 1 408 ? 56.054 6.759 -32.553 1.00 37.59 408 ARG A C 1
ATOM 3023 O O . ARG A 1 408 ? 57.011 6.889 -31.796 1.00 37.59 408 ARG A O 1
ATOM 3030 N N . SER A 1 409 ? 55.981 5.861 -33.526 1.00 43.53 409 SER A N 1
ATOM 3031 C CA . SER A 1 409 ? 57.052 5.053 -34.093 1.00 43.53 409 SER A CA 1
ATOM 3032 C C . SER A 1 409 ? 57.922 5.875 -35.054 1.00 43.53 409 SER A C 1
ATOM 3034 O O . SER A 1 409 ? 57.432 6.782 -35.722 1.00 43.53 409 SER A O 1
ATOM 3036 N N . ARG A 1 410 ? 59.205 5.501 -35.085 1.00 37.19 410 ARG A N 1
ATOM 3037 C CA . ARG A 1 410 ? 60.275 5.797 -36.064 1.00 37.19 410 ARG A CA 1
ATOM 3038 C C . ARG A 1 410 ? 59.926 5.338 -37.502 1.00 37.19 410 ARG A C 1
ATOM 3040 O O . ARG A 1 410 ? 58.934 4.615 -37.629 1.00 37.19 410 ARG A O 1
ATOM 3047 N N . PRO A 1 411 ? 60.728 5.648 -38.548 1.00 58.62 411 PRO A N 1
ATOM 3048 C CA . PRO A 1 411 ? 62.119 6.140 -38.560 1.00 58.62 411 PRO A CA 1
ATOM 3049 C C . PRO A 1 411 ? 62.330 7.585 -39.006 1.00 58.62 411 PRO A C 1
ATOM 3051 O O . PRO A 1 411 ? 61.483 8.123 -39.750 1.00 58.62 411 PRO A O 1
#

InterPro domains:
  IPR002818 DJ-1/PfpI [PF01965] (3-167)
  IPR009057 Homedomain-like superfamily [SSF46689] (208-256)
  IPR018060 AraC-like, DNA binding HTH domain [PF12833] (229-292)
  IPR018060 AraC-like, DNA binding HTH domain [PS01124] (210-292)
  IPR018060 AraC-like, DNA binding HTH domain [SM00342] (223-298)
  IPR029062 Class I glutamine amidotransferase-like [G3DSA:3.40.50.880] (1-206)
  IPR029062 Class I glutamine amidotransferase-like [SSF52317] (2-188)
  IPR052158 Isonitrile Hydratase and Quaternary Amine Regulator [PTHR43130] (2-268)

Sequence (411 aa):
MGFVVFDGVTMLDVSGPGEVLHQAVLAGHLYAPVLVSPRGGNVATSSGLVLAGTTAAADAGRLDTVVVSGAGRLTEPELDDELLATVRALAGGARRVASVCTGAFVLAELGLLDGRRATTHWRHARTLASRYPRVQVEPDVIHVRDGRYITSAGITAGIDLALALVEDDHGADTARGIARELVVFMQRPGGQSQFSTALETPPARSSLLRSLTAAVHADPSAEHTLSTMATAAAVSPRHLTRLFQSELHTTPARWVEKVRLDRAQQLLLDGHSITAAAQHSGFGTDETLRRASPGISASRRPNTARASPRPNPPEAHDFHTAGSPLQVARRKGMRAAAPGRNRQSSSASWIRPAFARSHPSARGIRSLRPSSHHRANTGSALAAASMVSMALRLLRTATSTRACRCCRSRP

Foldseek 3Di:
DEEEAAAQFAVLLQVLLVLLVVLLVVVVDDDDYAYEYQQFAWHQHVVRDIDGGHHHLVRPPAEQEYEYTDGPCLLPPDDDPSSLVSLVVRVVRYVAYEYAASSVSSCLVNVVQFCHEWEHALVCLVSSCVVRVRHNYDHFFQWDDDRRYIYGNHRNSSNLVSLVVCCVVPNLVSLQVSCVVVVHDSHDPRRHGPDQLVVLFAQQPDPLVNVLVVVCLVQLQDDQDLVVSCVVSVHDSVVQQVSCCVRGVDGSVVSSLSSLLSQLSVCVVVVDDLCVSCNRSNVNGSVSNCVSPVVVPDDDDPPPPDDDDDDDDDDDDDDDDDDDDDDDDDDDDDDDDDDDDDDDDDDDDDDDDDDDDDDDDDDDDDDDDDDDDDDDDDDDPPPPVPVVVVVVVVVVPPPPPDDDDDDDDDD